Protein AF-A0A8T4ENT7-F1 (afdb_monomer)

Nearest PDB structures (foldseek):
  6snk-assembly2_B  TM=6.836E-01  e=5.708E-06  Homo sapiens
  6k88-assembly1_A  TM=6.655E-01  e=2.086E-05  Arabidopsis thaliana
  2z1s-assembly1_A  TM=6.049E-01  e=1.702E+00  Paenibacillus polymyxa
  7bob-assembly1_C  TM=6.673E-01  e=7.872E+00  Opitutaceae bacterium TAV5
  2jie-assembly1_A  TM=5.538E-01  e=8.350E+00  Paenibacillus polymyxa

Secondary structure (DSSP, 8-state):
-HHHHHHHHHHHHHHHHTTS-HHHHHHHHHHHHHHH-------------------------------------------------------------PPPPTTS--PPS---SHHHHHHHHHHHHHHHHHHHHHHHHH-EEEEEEETTTTEEEEEEEEEEEEPPPS---HHHHHHHHHHHHHHHHHHHHHHHHHS---EEEEEEESSSEE-HHHHHHHHHHHHTTPPPPS--EEEEEEPPP-EEEEEEEE--GGGGSEETTTEEHHHHHHHHHHHHHHHHHHHT-EEEEEEEEE-TTSSEEEEEEEE-TTS---HHHHHHHHT----SB--HHHHHHHHHHHHHT---SEEEEEEEE-S----TTSS--HHHHHHHHHHHHHHHHHTTEEEEEEEES-S-HHHHHHHHHHSSEEEEESSGGGHHHHHHHHHHHHH-

Solvent-accessible surface area (backbone atoms only — not comparable to full-atom values): 25567 Å² total; per-residue (Å²): 108,71,71,60,52,54,54,51,51,52,54,50,51,58,59,49,67,74,75,54,58,78,71,67,55,50,64,53,47,58,54,53,47,73,75,67,64,83,86,86,86,89,88,88,84,88,87,84,88,84,80,87,84,88,84,82,87,84,89,87,89,80,89,83,84,88,90,84,80,89,86,85,90,89,88,88,83,90,82,89,86,83,88,86,90,84,88,86,84,90,79,84,90,78,93,77,86,74,83,77,77,87,80,66,70,79,76,79,90,83,75,91,47,77,65,55,52,53,48,53,50,52,53,50,52,49,52,48,54,54,48,52,54,48,49,63,72,50,50,43,65,40,72,44,54,37,75,91,76,70,43,69,48,67,78,68,32,24,32,31,74,44,69,64,66,92,59,66,19,66,66,46,39,50,50,45,52,74,76,36,43,72,53,40,51,50,39,38,53,58,48,59,74,67,50,75,83,51,59,45,78,42,68,65,25,79,59,70,50,78,30,63,70,51,41,54,53,35,51,57,39,38,76,70,76,40,89,63,74,71,41,34,10,22,41,76,41,78,56,70,64,54,37,37,36,41,38,39,36,59,27,32,52,78,33,74,53,71,33,85,93,88,36,32,41,46,54,38,52,42,52,41,50,50,42,50,47,55,35,36,56,73,65,58,40,41,39,27,36,33,40,37,30,13,44,87,79,59,34,45,31,41,36,36,41,36,36,52,57,89,55,74,94,44,68,68,33,45,14,30,49,42,44,66,62,73,40,56,20,34,52,50,30,55,54,49,45,52,52,40,58,57,52,68,72,48,88,47,83,40,34,36,38,36,41,38,37,47,58,68,44,34,24,74,99,46,86,48,33,63,70,55,26,49,52,19,30,46,46,29,44,40,50,30,41,73,72,62,27,40,33,33,41,40,27,45,62,52,82,38,61,67,57,51,51,56,42,40,74,51,31,75,36,56,50,76,40,75,48,55,87,51,48,62,85,42,45,64,59,52,54,51,51,74,64,111

Sequence (436 aa):
MKTAIVGIINKLKGHLTSKYTRKEAEDVEDVLEGLYGTGGTGVEGLDAPPEGPQGDFPFREGEDGEEGTRGDGPIGGIERVLLPPRGGKSRKGQKGSKPLPEDFGKPPKYIKDGKDLIRAISEAEKRLREKEKREESDFRPVPEWNREKRGYEHNKVGYVVEAYSERKDEGGLKTYKEKFSRLSDLVKEELKKLKPTARRRVTRQTEGSLDMEVVIRELKKGMSGKDISDKLYERTKKERRDYAVGILIDRSGSTSDGVGKGFDRLDVEKYSAMLLADALDELNDNFAVYSFSTDGSGTKTSLEKLKEFDDEWDEPAKQYVASITPGHQNHDGTAIRGMTEMLAKRTEKKKVLVHISDGTPWVDGGYYRREYANEDTLKAIEEAEKAGIRVIYLSIDPSNLEFFRQAAEKCTFAEKFNDVFELPKKITDLYLAMRK

Structure (mmCIF, N/CA/C/O backbone):
data_AF-A0A8T4ENT7-F1
#
_entry.id   AF-A0A8T4ENT7-F1
#
loop_
_atom_site.group_PDB
_atom_site.id
_atom_site.type_symbol
_atom_site.label_atom_id
_atom_site.label_alt_id
_atom_site.label_comp_id
_atom_site.label_asym_id
_atom_site.label_entity_id
_atom_site.label_seq_id
_atom_site.pdbx_PDB_ins_code
_atom_site.Cartn_x
_atom_site.Cartn_y
_atom_site.Cartn_z
_atom_site.occupancy
_atom_site.B_iso_or_equiv
_atom_site.auth_seq_id
_atom_site.auth_comp_id
_atom_site.auth_asym_id
_atom_site.auth_atom_id
_atom_site.pdbx_PDB_model_num
ATOM 1 N N . MET A 1 1 ? -38.977 -6.865 56.226 1.00 34.88 1 MET A N 1
ATOM 2 C CA . MET A 1 1 ? -37.933 -6.257 55.366 1.00 34.88 1 MET A CA 1
ATOM 3 C C . MET A 1 1 ? -36.523 -6.541 55.898 1.00 34.88 1 MET A C 1
ATOM 5 O O . MET A 1 1 ? -35.792 -7.233 55.207 1.00 34.88 1 MET A O 1
ATOM 9 N N . LYS A 1 2 ? -36.173 -6.169 57.145 1.00 30.42 2 LYS A N 1
ATOM 10 C CA . LYS A 1 2 ? -34.879 -6.526 57.784 1.00 30.42 2 LYS A CA 1
ATOM 11 C C . LYS A 1 2 ? -34.553 -8.033 57.774 1.00 30.42 2 LYS A C 1
ATOM 13 O O . LYS A 1 2 ? -33.458 -8.411 57.387 1.00 30.42 2 LYS A O 1
ATOM 18 N N . THR A 1 3 ? -35.509 -8.905 58.097 1.00 34.91 3 THR A N 1
ATOM 19 C CA . THR A 1 3 ? -35.287 -10.367 58.171 1.00 34.91 3 THR A CA 1
ATOM 20 C C . THR A 1 3 ? -34.999 -11.018 56.810 1.00 34.91 3 THR A C 1
ATOM 22 O O . THR A 1 3 ? -34.225 -11.965 56.727 1.00 34.91 3 THR A O 1
ATOM 25 N N . ALA A 1 4 ? -35.577 -10.482 55.728 1.00 37.47 4 ALA A N 1
ATOM 26 C CA . ALA A 1 4 ? -35.332 -10.961 54.366 1.00 37.47 4 ALA A CA 1
ATOM 27 C C . ALA A 1 4 ? -33.952 -10.520 53.849 1.00 37.47 4 ALA A C 1
ATOM 29 O O . ALA A 1 4 ? -33.265 -11.290 53.185 1.00 37.47 4 ALA A O 1
ATOM 30 N N . ILE A 1 5 ? -33.525 -9.309 54.219 1.00 38.75 5 ILE A N 1
ATOM 31 C CA . ILE A 1 5 ? -32.201 -8.764 53.893 1.00 38.75 5 ILE A CA 1
ATOM 32 C C . ILE A 1 5 ? -31.103 -9.564 54.612 1.00 38.75 5 ILE A C 1
ATOM 34 O O . ILE A 1 5 ? -30.148 -9.992 53.971 1.00 38.75 5 ILE A O 1
ATOM 38 N N . VAL A 1 6 ? -31.287 -9.884 55.898 1.00 41.38 6 VAL A N 1
ATOM 39 C CA . VAL A 1 6 ? -30.354 -10.730 56.670 1.00 41.38 6 VAL A CA 1
ATOM 40 C C . VAL A 1 6 ? -30.229 -12.140 56.071 1.00 41.38 6 VAL A C 1
ATOM 42 O O . VAL A 1 6 ? -29.131 -12.687 55.989 1.00 41.38 6 VAL A O 1
ATOM 45 N N . GLY A 1 7 ? -31.330 -12.721 55.580 1.00 38.69 7 GLY A N 1
ATOM 46 C CA . GLY A 1 7 ? -31.309 -14.032 54.918 1.00 38.69 7 GLY A CA 1
ATOM 47 C C . GLY A 1 7 ? -30.540 -14.051 53.590 1.00 38.69 7 GLY A C 1
ATOM 48 O O . GLY A 1 7 ? -29.867 -15.035 53.280 1.00 38.69 7 GLY A O 1
ATOM 49 N N . ILE A 1 8 ? -30.602 -12.962 52.820 1.00 42.12 8 ILE A N 1
ATOM 50 C CA . ILE A 1 8 ? -29.880 -12.813 51.546 1.00 42.12 8 ILE A CA 1
ATOM 51 C C . ILE A 1 8 ? -28.384 -12.576 51.797 1.00 42.12 8 ILE A C 1
ATOM 53 O O . ILE A 1 8 ? -27.555 -13.212 51.146 1.00 42.12 8 ILE A O 1
ATOM 57 N N . ILE A 1 9 ? -28.042 -11.749 52.791 1.00 44.22 9 ILE A N 1
ATOM 58 C CA . ILE A 1 9 ? -26.654 -11.494 53.209 1.00 44.22 9 ILE A CA 1
ATOM 59 C C . ILE A 1 9 ? -25.980 -12.792 53.671 1.00 44.22 9 ILE A C 1
ATOM 61 O O . ILE A 1 9 ? -24.878 -13.099 53.225 1.00 44.22 9 ILE A O 1
ATOM 65 N N . ASN A 1 10 ? -26.659 -13.618 54.473 1.00 44.12 10 ASN A N 1
ATOM 66 C CA . ASN A 1 10 ? -26.094 -14.886 54.947 1.00 44.12 10 ASN A CA 1
ATOM 67 C C . ASN A 1 10 ? -25.893 -15.921 53.824 1.00 44.12 10 ASN A C 1
ATOM 69 O O . ASN A 1 10 ? -24.913 -16.667 53.844 1.00 44.12 10 ASN A O 1
ATOM 73 N N . LYS A 1 11 ? -26.769 -15.944 52.809 1.00 45.59 11 LYS A N 1
ATOM 74 C CA . LYS A 1 11 ? -26.588 -16.792 51.615 1.00 45.59 11 LYS A CA 1
ATOM 75 C C . LYS A 1 11 ? -25.404 -16.344 50.755 1.00 45.59 11 LYS A C 1
ATOM 77 O O . LYS A 1 11 ? -24.660 -17.193 50.272 1.00 45.59 11 LYS A O 1
ATOM 82 N N . LEU A 1 12 ? -25.208 -15.034 50.598 1.00 41.12 12 LEU A N 1
ATOM 83 C CA . LEU A 1 12 ? -24.044 -14.465 49.910 1.00 41.12 12 LEU A CA 1
ATOM 84 C C . LEU A 1 12 ? -22.744 -14.732 50.687 1.00 41.12 12 LEU A C 1
ATOM 86 O O . LEU A 1 12 ? -21.766 -15.177 50.090 1.00 41.12 12 LEU A O 1
ATOM 90 N N . LYS A 1 13 ? -22.763 -14.579 52.020 1.00 42.88 13 LYS A N 1
ATOM 91 C CA . LYS A 1 13 ? -21.631 -14.854 52.925 1.00 42.88 13 LYS A CA 1
ATOM 92 C C . LYS A 1 13 ? -21.155 -16.308 52.837 1.00 42.88 13 LYS A C 1
ATOM 94 O O . LYS A 1 13 ? -19.954 -16.555 52.735 1.00 42.88 13 LYS A O 1
ATOM 99 N N . GLY A 1 14 ? -22.086 -17.264 52.797 1.00 45.44 14 GLY A N 1
ATOM 100 C CA . GLY A 1 14 ? -21.772 -18.687 52.612 1.00 45.44 14 GLY A CA 1
ATOM 101 C C . GLY A 1 14 ? -21.244 -19.032 51.213 1.00 45.44 14 GLY A C 1
ATOM 102 O O . GLY A 1 14 ? -20.402 -19.916 51.073 1.00 45.44 14 GLY A O 1
ATOM 103 N N . HIS A 1 15 ? -21.692 -18.326 50.170 1.00 43.50 15 HIS A N 1
ATOM 104 C CA . HIS A 1 15 ? -21.229 -18.581 48.802 1.00 43.50 15 HIS A CA 1
ATOM 105 C C . HIS A 1 15 ? -19.811 -18.036 48.562 1.00 43.50 15 HIS A C 1
ATOM 107 O O . HIS A 1 15 ? -18.997 -18.706 47.927 1.00 43.50 15 HIS A O 1
ATOM 113 N N . LEU A 1 16 ? -19.498 -16.863 49.122 1.00 39.56 16 LEU A N 1
ATOM 114 C CA . LEU A 1 16 ? -18.198 -16.199 48.984 1.00 39.56 16 LEU A CA 1
ATOM 115 C C . LEU A 1 16 ? -17.099 -16.870 49.831 1.00 39.56 16 LEU A C 1
ATOM 117 O O . LEU A 1 16 ? -16.014 -17.141 49.327 1.00 39.56 16 LEU A O 1
ATOM 121 N N . THR A 1 17 ? -17.384 -17.263 51.075 1.00 45.47 17 THR A N 1
ATOM 122 C CA . THR A 1 17 ? -16.393 -17.955 51.933 1.00 45.47 17 THR A CA 1
ATOM 123 C C . THR A 1 17 ? -15.991 -19.348 51.426 1.00 45.47 17 THR A C 1
ATOM 125 O O . THR A 1 17 ? -14.936 -19.850 51.798 1.00 45.47 17 THR A O 1
ATOM 128 N N . SER A 1 18 ? -16.783 -19.963 50.538 1.00 42.19 18 SER A N 1
ATOM 129 C CA . SER A 1 18 ? -16.465 -21.266 49.931 1.00 42.19 18 SER A CA 1
ATOM 130 C C . SER A 1 18 ? -15.492 -21.203 48.741 1.00 42.19 18 SER A C 1
ATOM 132 O O . SER A 1 18 ? -15.025 -22.251 48.295 1.00 42.19 18 SER A O 1
ATOM 134 N N . LYS A 1 19 ? -15.200 -20.005 48.205 1.00 37.62 19 LYS A N 1
ATOM 135 C CA . LYS A 1 19 ? -14.482 -19.830 46.925 1.00 37.62 19 LYS A CA 1
ATOM 136 C C . LYS A 1 19 ? -13.274 -18.884 46.947 1.00 37.62 19 LYS A C 1
ATOM 138 O O . LYS A 1 19 ? -12.514 -18.917 45.983 1.00 37.62 19 LYS A O 1
ATOM 143 N N . TYR A 1 20 ? -13.078 -18.080 47.992 1.00 42.00 20 TYR A N 1
ATOM 144 C CA . TYR A 1 20 ? -12.060 -17.016 48.017 1.00 42.00 20 TYR A CA 1
ATOM 145 C C . TYR A 1 20 ? -11.145 -17.098 49.243 1.00 42.00 20 TYR A C 1
ATOM 147 O O . TYR A 1 20 ? -11.486 -17.716 50.254 1.00 42.00 20 TYR A O 1
ATOM 155 N N . THR A 1 21 ? -9.956 -16.498 49.149 1.00 50.03 21 THR A N 1
ATOM 156 C CA . THR A 1 21 ? -8.992 -16.489 50.259 1.00 50.03 21 THR A CA 1
ATOM 157 C C . THR A 1 21 ? -9.428 -15.514 51.358 1.00 50.03 21 THR A C 1
ATOM 159 O O . THR A 1 21 ? -10.104 -14.525 51.094 1.00 50.03 21 THR A O 1
ATOM 162 N N . ARG A 1 22 ? -9.038 -15.785 52.615 1.00 41.00 22 ARG A N 1
ATOM 163 C CA . ARG A 1 22 ? -9.493 -15.061 53.825 1.00 41.00 22 ARG A CA 1
ATOM 164 C C . ARG A 1 22 ? -9.374 -13.529 53.726 1.00 41.00 22 ARG A C 1
ATOM 166 O O . ARG A 1 22 ? -10.207 -12.834 54.284 1.00 41.00 22 ARG A O 1
ATOM 173 N N . LYS A 1 23 ? -8.392 -13.035 52.966 1.00 40.62 23 LYS A N 1
ATOM 174 C CA . LYS A 1 23 ? -8.104 -11.608 52.771 1.00 40.62 23 LYS A CA 1
ATOM 175 C C . LYS A 1 23 ? -9.092 -10.902 51.827 1.00 40.62 23 LYS A C 1
ATOM 177 O O . LYS A 1 23 ? -9.426 -9.752 52.046 1.00 40.62 23 LYS A O 1
ATOM 182 N N . GLU A 1 24 ? -9.612 -11.603 50.819 1.00 42.59 24 GLU A N 1
ATOM 183 C CA . GLU A 1 24 ? -10.595 -11.061 49.862 1.00 42.59 24 GLU A CA 1
ATOM 184 C C . GLU A 1 24 ? -12.020 -11.040 50.445 1.00 42.59 24 GLU A C 1
ATOM 186 O O . GLU A 1 24 ? -12.890 -10.321 49.959 1.00 42.59 24 GLU A O 1
ATOM 191 N N . ALA A 1 25 ? -12.272 -11.834 51.491 1.00 41.66 25 ALA A N 1
ATOM 192 C CA . ALA A 1 25 ? -13.534 -11.830 52.227 1.00 41.66 25 ALA A CA 1
ATOM 193 C C . ALA A 1 25 ? -13.638 -10.649 53.212 1.00 41.66 25 ALA A C 1
ATOM 195 O O . ALA A 1 25 ? -14.739 -10.141 53.407 1.00 41.66 25 ALA A O 1
ATOM 196 N N . GLU A 1 26 ? -12.509 -10.208 53.782 1.00 41.44 26 GLU A N 1
ATOM 197 C CA . GLU A 1 26 ? -12.417 -9.056 54.694 1.00 41.44 26 GLU A CA 1
ATOM 198 C C . GLU A 1 26 ? -12.704 -7.731 53.954 1.00 41.44 26 GLU A C 1
ATOM 200 O O . GLU A 1 26 ? -13.516 -6.939 54.426 1.00 41.44 26 GLU A O 1
ATOM 205 N N . ASP A 1 27 ? -12.195 -7.554 52.726 1.00 41.25 27 ASP A N 1
ATOM 206 C CA . ASP A 1 27 ? -12.469 -6.364 51.891 1.00 41.25 27 ASP A CA 1
ATOM 207 C C . ASP A 1 27 ? -13.961 -6.214 51.512 1.00 41.25 27 ASP A C 1
ATOM 209 O O . ASP A 1 27 ? -14.466 -5.112 51.289 1.00 41.25 27 ASP A O 1
ATOM 213 N N . VAL A 1 28 ? -14.700 -7.326 51.435 1.00 39.31 28 VAL A N 1
ATOM 214 C CA . VAL A 1 28 ? -16.154 -7.326 51.190 1.00 39.31 28 VAL A CA 1
ATOM 215 C C . VAL A 1 28 ? -16.933 -7.025 52.476 1.00 39.31 28 VAL A C 1
ATOM 217 O O . VAL A 1 28 ? -18.037 -6.481 52.407 1.00 39.31 28 VAL A O 1
ATOM 220 N N . GLU A 1 29 ? -16.371 -7.354 53.642 1.00 39.28 29 GLU A N 1
ATOM 221 C CA . GLU A 1 29 ? -16.970 -7.096 54.955 1.00 39.28 29 GLU A CA 1
ATOM 222 C C . GLU A 1 29 ? -16.960 -5.587 55.270 1.00 39.28 29 GLU A C 1
ATOM 224 O O . GLU A 1 29 ? -18.018 -5.040 55.594 1.00 39.28 29 GLU A O 1
ATOM 229 N N . ASP A 1 30 ? -15.852 -4.889 54.992 1.00 40.81 30 ASP A N 1
ATOM 230 C CA . ASP A 1 30 ? -15.728 -3.424 55.134 1.00 40.81 30 ASP A CA 1
ATOM 231 C C . ASP A 1 30 ? -16.720 -2.651 54.243 1.00 40.81 30 ASP A C 1
ATOM 233 O O . ASP A 1 30 ? -17.333 -1.658 54.651 1.00 40.81 30 ASP A O 1
ATOM 237 N N . VAL A 1 31 ? -16.946 -3.129 53.015 1.00 35.97 31 VAL A N 1
ATOM 238 C CA . VAL A 1 31 ? -17.893 -2.507 52.073 1.00 35.97 31 VAL A CA 1
ATOM 239 C C . VAL A 1 31 ? -19.350 -2.728 52.504 1.00 35.97 31 VAL A C 1
ATOM 241 O O . VAL A 1 31 ? -20.199 -1.854 52.304 1.00 35.97 31 VAL A O 1
ATOM 244 N N . LEU A 1 32 ? -19.664 -3.876 53.112 1.00 36.47 32 LEU A N 1
ATOM 245 C CA . LEU A 1 32 ? -21.011 -4.183 53.604 1.00 36.47 32 LEU A CA 1
ATOM 246 C C . LEU A 1 32 ? -21.337 -3.453 54.916 1.00 36.47 32 LEU A C 1
ATOM 248 O O . LEU A 1 32 ? -22.485 -3.032 55.087 1.00 36.47 32 LEU A O 1
ATOM 252 N N . GLU A 1 33 ? -20.358 -3.246 55.802 1.00 39.81 33 GLU A N 1
ATOM 253 C CA . GLU A 1 33 ? -20.521 -2.415 57.004 1.00 39.81 33 GLU A CA 1
ATOM 254 C C . GLU A 1 33 ? -20.687 -0.929 56.655 1.00 39.81 33 GLU A C 1
ATOM 256 O O . GLU A 1 33 ? -21.565 -0.262 57.212 1.00 39.81 33 GLU A O 1
ATOM 261 N N . GLY A 1 34 ? -19.962 -0.429 55.646 1.00 37.59 34 GLY A N 1
ATOM 262 C CA . GLY A 1 34 ? -20.107 0.946 55.151 1.00 37.59 34 GLY A CA 1
ATOM 263 C C . GLY A 1 34 ? -21.469 1.255 54.510 1.00 37.59 34 GLY A C 1
ATOM 264 O O . GLY A 1 34 ? -21.927 2.397 54.544 1.00 37.59 34 GLY A O 1
ATOM 265 N N . LEU A 1 35 ? -22.154 0.249 53.957 1.00 33.03 35 LEU A N 1
ATOM 266 C CA . LEU A 1 35 ? -23.458 0.422 53.301 1.00 33.03 35 LEU A CA 1
ATOM 267 C C . LEU A 1 35 ? -24.659 0.335 54.260 1.00 33.03 35 LEU A C 1
ATOM 269 O O . LEU A 1 35 ? -25.750 0.777 53.891 1.00 33.03 35 LEU A O 1
ATOM 273 N N . TYR A 1 36 ? -24.488 -0.216 55.471 1.00 38.28 36 TYR A N 1
ATOM 274 C CA . TYR A 1 36 ? -25.603 -0.473 56.399 1.00 38.28 36 TYR A CA 1
ATOM 275 C C . TYR A 1 36 ? -25.347 -0.102 57.874 1.00 38.28 36 TYR A C 1
ATOM 277 O O . TYR A 1 36 ? -26.217 -0.350 58.715 1.00 38.28 36 TYR A O 1
ATOM 285 N N . GLY A 1 37 ? -24.215 0.529 58.200 1.00 35.94 37 GLY A N 1
ATOM 286 C CA . GLY A 1 37 ? -23.928 1.061 59.533 1.00 35.94 37 GLY A CA 1
ATOM 287 C C . GLY A 1 37 ? -24.890 2.181 59.954 1.00 35.94 37 GLY A C 1
ATOM 288 O O . GLY A 1 37 ? -24.978 3.236 59.327 1.00 35.94 37 GLY A O 1
ATOM 289 N N . THR A 1 38 ? -25.625 1.961 61.044 1.00 33.91 38 THR A N 1
ATOM 290 C CA . THR A 1 38 ? -26.398 2.992 61.754 1.00 33.91 38 THR A CA 1
ATOM 291 C C . THR A 1 38 ? -25.439 3.909 62.519 1.00 33.91 38 THR A C 1
ATOM 293 O O . THR A 1 38 ? -24.689 3.419 63.357 1.00 33.91 38 THR A O 1
ATOM 296 N N . GLY A 1 39 ? -25.441 5.212 62.219 1.00 31.36 39 GLY A N 1
ATOM 297 C CA . GLY A 1 39 ? -24.408 6.158 62.663 1.00 31.36 39 GLY A CA 1
ATOM 298 C C . GLY A 1 39 ? -24.431 6.651 64.122 1.00 31.36 39 GLY A C 1
ATOM 299 O O . GLY A 1 39 ? -25.345 6.361 64.894 1.00 31.36 39 GLY A O 1
ATOM 300 N N . GLY A 1 40 ? -23.414 7.481 64.413 1.00 28.09 40 GLY A N 1
ATOM 301 C CA . GLY A 1 40 ? -23.153 8.281 65.628 1.00 28.09 40 GLY A CA 1
ATOM 302 C C . GLY A 1 40 ? -21.774 7.931 66.215 1.00 28.09 40 GLY A C 1
ATOM 303 O O . GLY A 1 40 ? -21.520 6.757 66.428 1.00 28.09 40 GLY A O 1
ATOM 304 N N . THR A 1 41 ? -20.802 8.811 66.488 1.00 29.09 41 THR A N 1
ATOM 305 C CA . THR A 1 41 ? -20.729 10.262 66.760 1.00 29.09 41 THR A CA 1
ATOM 306 C C . THR A 1 41 ? -19.252 10.707 66.686 1.00 29.09 41 THR A C 1
ATOM 308 O O . THR A 1 41 ? -18.392 9.908 67.045 1.00 29.09 41 THR A O 1
ATOM 311 N N . GLY A 1 42 ? -18.948 11.970 66.358 1.00 27.64 42 GLY A N 1
ATOM 312 C CA . GLY A 1 42 ? -17.633 12.573 66.654 1.00 27.64 42 GLY A CA 1
ATOM 313 C C . GLY A 1 42 ? -17.235 13.712 65.714 1.00 27.64 42 GLY A C 1
ATOM 314 O O . GLY A 1 42 ? -17.113 13.504 64.516 1.00 27.64 42 GLY A O 1
ATOM 315 N N . VAL A 1 43 ? -17.079 14.909 66.275 1.00 30.23 43 VAL A N 1
ATOM 316 C CA . VAL A 1 43 ? -16.786 16.201 65.629 1.00 30.23 43 VAL A CA 1
ATOM 317 C C . VAL A 1 43 ? -15.293 16.534 65.804 1.00 30.23 43 VAL A C 1
ATOM 319 O O . VAL A 1 43 ? -14.695 15.998 66.729 1.00 30.23 43 VAL A O 1
ATOM 322 N N . GLU A 1 44 ? -14.783 17.457 64.971 1.00 29.70 44 GLU A N 1
ATOM 323 C CA . GLU A 1 44 ? -13.498 18.214 64.973 1.00 29.70 44 GLU A CA 1
ATOM 324 C C . GLU A 1 44 ? -12.695 17.912 63.693 1.00 29.70 44 GLU A C 1
ATOM 326 O O . GLU A 1 44 ? -12.489 16.756 63.357 1.00 29.70 44 GLU A O 1
ATOM 331 N N . GLY A 1 45 ? -12.227 18.845 62.863 1.00 27.39 45 GLY A N 1
ATOM 332 C CA . GLY A 1 45 ? -12.064 20.297 62.923 1.00 27.39 45 GLY A CA 1
ATOM 333 C C . GLY A 1 45 ? -10.812 20.659 62.094 1.00 27.39 45 GLY A C 1
ATOM 334 O O . GLY A 1 45 ? -9.903 19.841 62.005 1.00 27.39 45 GLY A O 1
ATOM 335 N N . LEU A 1 46 ? -10.766 21.891 61.568 1.00 27.95 46 LEU A N 1
ATOM 336 C CA . LEU A 1 46 ? -9.594 22.642 61.061 1.00 27.95 46 LEU A CA 1
ATOM 337 C C . LEU A 1 46 ? -9.283 22.644 59.542 1.00 27.95 46 LEU A C 1
ATOM 339 O O . LEU A 1 46 ? -8.674 21.742 58.979 1.00 27.95 46 LEU A O 1
ATOM 343 N N . ASP A 1 47 ? -9.683 23.782 58.963 1.00 29.11 47 ASP A N 1
ATOM 344 C CA . ASP A 1 47 ? -8.873 24.785 58.254 1.00 29.11 47 ASP A CA 1
ATOM 345 C C . ASP A 1 47 ? -8.416 24.646 56.791 1.00 29.11 47 ASP A C 1
ATOM 347 O O . ASP A 1 47 ? -7.936 23.635 56.286 1.00 29.11 47 ASP A O 1
ATOM 351 N N . ALA A 1 48 ? -8.599 25.795 56.133 1.00 30.97 48 ALA A N 1
ATOM 352 C CA . ALA A 1 48 ? -8.296 26.164 54.761 1.00 30.97 48 ALA A CA 1
ATOM 353 C C . ALA A 1 48 ? -6.832 26.690 54.631 1.00 30.97 48 ALA A C 1
ATOM 355 O O . ALA A 1 48 ? -6.104 26.731 55.621 1.00 30.97 48 ALA A O 1
ATOM 356 N N . PRO A 1 49 ? -6.367 27.049 53.417 1.00 41.59 49 PRO A N 1
ATOM 357 C CA . PRO A 1 49 ? -5.010 26.790 52.922 1.00 41.59 49 PRO A CA 1
ATOM 358 C C . PRO A 1 49 ? -4.020 27.943 53.163 1.00 41.59 49 PRO A C 1
ATOM 360 O O . PRO A 1 49 ? -4.447 29.043 53.510 1.00 41.59 49 PRO A O 1
ATOM 363 N N . PRO A 1 50 ? -2.723 27.762 52.839 1.00 34.72 50 PRO A N 1
ATOM 364 C CA . PRO A 1 50 ? -1.827 28.885 52.622 1.00 34.72 50 PRO A CA 1
ATOM 365 C C . PRO A 1 50 ? -1.417 29.077 51.152 1.00 34.72 50 PRO A C 1
ATOM 367 O O . PRO A 1 50 ? -1.238 28.140 50.370 1.00 34.72 50 PRO A O 1
ATOM 370 N N . GLU A 1 51 ? -1.267 30.358 50.837 1.00 30.53 51 GLU A N 1
ATOM 371 C CA . GLU A 1 51 ? -0.689 30.980 49.652 1.00 30.53 51 GLU A CA 1
ATOM 372 C C . GLU A 1 51 ? 0.843 30.800 49.570 1.00 30.53 51 GLU A C 1
ATOM 374 O O . GLU A 1 51 ? 1.484 30.564 50.586 1.00 30.53 51 GLU A O 1
ATOM 379 N N . GLY A 1 52 ? 1.380 30.979 48.349 1.00 30.33 52 GLY A N 1
ATOM 380 C CA . GLY A 1 52 ? 2.659 31.615 47.955 1.00 30.33 52 GLY A CA 1
ATOM 381 C C . GLY A 1 52 ? 3.966 31.383 48.739 1.00 30.33 52 GLY A C 1
ATOM 382 O O . GLY A 1 52 ? 4.007 31.373 49.963 1.00 30.33 52 GLY A O 1
ATOM 383 N N . PRO A 1 53 ? 5.110 31.395 48.028 1.00 35.88 53 PRO A N 1
ATOM 384 C CA . PRO A 1 53 ? 5.800 32.688 47.971 1.00 35.88 53 PRO A CA 1
ATOM 385 C C . PRO A 1 53 ? 6.445 33.050 46.621 1.00 35.88 53 PRO A C 1
ATOM 387 O O . PRO A 1 53 ? 6.774 32.206 45.789 1.00 35.88 53 PRO A O 1
ATOM 390 N N . GLN A 1 54 ? 6.629 34.364 46.469 1.00 31.28 54 GLN A N 1
ATOM 391 C CA . GLN A 1 54 ? 7.482 35.069 45.510 1.00 31.28 54 GLN A CA 1
ATOM 392 C C . GLN A 1 54 ? 8.977 34.874 45.824 1.00 31.28 54 GLN A C 1
ATOM 394 O O . GLN A 1 54 ? 9.352 34.668 46.978 1.00 31.28 54 GLN A O 1
ATOM 399 N N . GLY A 1 55 ? 9.829 35.043 44.808 1.00 28.56 55 GLY A N 1
ATOM 400 C CA . GLY A 1 55 ? 11.277 35.205 44.953 1.00 28.56 55 GLY A CA 1
ATOM 401 C C . GLY A 1 55 ? 11.924 35.704 43.656 1.00 28.56 55 GLY A C 1
ATOM 402 O O . GLY A 1 55 ? 11.853 35.028 42.634 1.00 28.56 55 GLY A O 1
ATOM 403 N N . ASP A 1 56 ? 12.510 36.899 43.730 1.00 28.16 56 ASP A N 1
ATOM 404 C CA . ASP A 1 56 ? 13.146 37.700 42.676 1.00 28.16 56 ASP A CA 1
ATOM 405 C C . ASP A 1 56 ? 14.532 37.198 42.187 1.00 28.16 56 ASP A C 1
ATOM 407 O O . ASP A 1 56 ? 15.282 36.596 42.951 1.00 28.16 56 ASP A O 1
ATOM 411 N N . PHE A 1 57 ? 14.823 37.505 40.905 1.00 28.72 57 PHE A N 1
ATOM 412 C CA . PHE A 1 57 ? 16.060 37.945 40.187 1.00 28.72 57 PHE A CA 1
ATOM 413 C C . PHE A 1 57 ? 17.478 37.784 40.819 1.00 28.72 57 PHE A C 1
ATOM 415 O O . PHE A 1 57 ? 17.597 37.911 42.033 1.00 28.72 57 PHE A O 1
ATOM 422 N N . PRO A 1 58 ? 18.601 37.656 40.037 1.00 38.62 58 PRO A N 1
ATOM 423 C CA . PRO A 1 58 ? 18.909 38.507 38.863 1.00 38.62 58 PRO A CA 1
ATOM 424 C C . PRO A 1 58 ? 19.766 37.948 37.685 1.00 38.62 58 PRO A C 1
ATOM 426 O O . PRO A 1 58 ? 20.389 36.895 37.744 1.00 38.62 58 PRO A O 1
ATOM 429 N N . PHE A 1 59 ? 19.767 38.758 36.613 1.00 26.81 59 PHE A N 1
ATOM 430 C CA . PHE A 1 59 ? 20.756 39.008 35.539 1.00 26.81 59 PHE A CA 1
ATOM 431 C C . PHE A 1 59 ? 22.113 38.266 35.519 1.00 26.81 59 PHE A C 1
ATOM 433 O O . PHE A 1 59 ? 22.862 38.332 36.494 1.00 26.81 59 PHE A O 1
ATOM 440 N N . ARG A 1 60 ? 22.535 37.831 34.311 1.00 28.22 60 ARG A N 1
ATOM 441 C CA . ARG A 1 60 ? 23.818 38.250 33.693 1.00 28.22 60 ARG A CA 1
ATOM 442 C C . ARG A 1 60 ? 23.853 38.046 32.163 1.00 28.22 60 ARG A C 1
ATOM 444 O O . ARG A 1 60 ? 23.356 37.051 31.651 1.00 28.22 60 ARG A O 1
ATOM 451 N N . GLU A 1 61 ? 24.444 39.041 31.505 1.00 28.73 61 GLU A N 1
ATOM 452 C CA . GLU A 1 61 ? 24.664 39.289 30.072 1.00 28.73 61 GLU A CA 1
ATOM 453 C C . GLU A 1 61 ? 25.787 38.453 29.418 1.00 28.73 61 GLU A C 1
ATOM 455 O O . GLU A 1 61 ? 26.621 37.868 30.114 1.00 28.73 61 GLU A O 1
ATOM 460 N N . GLY A 1 62 ? 25.831 38.515 28.078 1.00 28.67 62 GLY A N 1
ATOM 461 C CA . GLY A 1 62 ? 26.962 38.202 27.185 1.00 28.67 62 GLY A CA 1
ATOM 462 C C . GLY A 1 62 ? 26.439 37.774 25.803 1.00 28.67 62 GLY A C 1
ATOM 463 O O . GLY A 1 62 ? 25.887 36.682 25.710 1.00 28.67 62 GLY A O 1
ATOM 464 N N . GLU A 1 63 ? 26.307 38.681 24.819 1.00 30.50 63 GLU A N 1
ATOM 465 C CA . GLU A 1 63 ? 27.326 39.014 23.779 1.00 30.50 63 GLU A CA 1
ATOM 466 C C . GLU A 1 63 ? 27.588 37.813 22.840 1.00 30.50 63 GLU A C 1
ATOM 468 O O . GLU A 1 63 ? 27.809 36.710 23.323 1.00 30.50 63 GLU A O 1
ATOM 473 N N . ASP A 1 64 ? 27.593 37.830 21.505 1.00 29.23 64 ASP A N 1
ATOM 474 C CA . ASP A 1 64 ? 27.443 38.768 20.379 1.00 29.23 64 ASP A CA 1
ATOM 475 C C . ASP A 1 64 ? 27.079 37.854 19.169 1.00 29.23 64 ASP A C 1
ATOM 477 O O . ASP A 1 64 ? 27.334 36.652 19.208 1.00 29.23 64 ASP A O 1
ATOM 481 N N . GLY A 1 65 ? 26.377 38.251 18.107 1.00 26.55 65 GLY A N 1
ATOM 482 C CA . GLY A 1 65 ? 26.887 39.110 17.041 1.00 26.55 65 GLY A CA 1
ATOM 483 C C . GLY A 1 65 ? 26.660 38.447 15.664 1.00 26.55 65 GLY A C 1
ATOM 484 O O . GLY A 1 65 ? 27.165 37.365 15.402 1.00 26.55 65 GLY A O 1
ATOM 485 N N . GLU A 1 66 ? 25.876 39.134 14.827 1.00 29.81 66 GLU A N 1
ATOM 486 C CA . GLU A 1 66 ? 25.940 39.218 13.353 1.00 29.81 66 GLU A CA 1
ATOM 487 C C . GLU A 1 66 ? 25.800 37.965 12.452 1.00 29.81 66 GLU A C 1
ATOM 489 O O . GLU A 1 66 ? 26.730 37.192 12.257 1.00 29.81 66 GLU A O 1
ATOM 494 N N . GLU A 1 67 ? 24.696 37.909 11.690 1.00 28.58 67 GLU A N 1
ATOM 495 C CA . GLU A 1 67 ? 24.720 37.406 10.306 1.00 28.58 67 GLU A CA 1
ATOM 496 C C . GLU A 1 67 ? 24.151 38.476 9.363 1.00 28.58 67 GLU A C 1
ATOM 498 O O . GLU A 1 67 ? 22.952 38.769 9.334 1.00 28.58 67 GLU A O 1
ATOM 503 N N . GLY A 1 68 ? 25.069 39.093 8.618 1.00 29.17 68 GLY A N 1
ATOM 504 C CA . GLY A 1 68 ? 24.818 40.013 7.521 1.00 29.17 68 GLY A CA 1
ATOM 505 C C . GLY A 1 68 ? 24.758 39.291 6.173 1.00 29.17 68 GLY A C 1
ATOM 506 O O . GLY A 1 68 ? 25.426 38.299 5.910 1.00 29.17 68 GLY A O 1
ATOM 507 N N . THR A 1 69 ? 23.914 39.845 5.320 1.00 28.52 69 THR A N 1
ATOM 508 C CA . THR A 1 69 ? 23.458 39.418 3.996 1.00 28.52 69 THR A CA 1
ATOM 509 C C . THR A 1 69 ? 24.495 39.386 2.860 1.00 28.52 69 THR A C 1
ATOM 511 O O . THR A 1 69 ? 25.349 40.258 2.790 1.00 28.52 69 THR A O 1
ATOM 514 N N . ARG A 1 70 ? 24.234 38.486 1.888 1.00 28.75 70 ARG A N 1
ATOM 515 C CA . ARG A 1 70 ? 24.308 38.596 0.399 1.00 28.75 70 ARG A CA 1
ATOM 516 C C . ARG A 1 70 ? 25.510 39.282 -0.287 1.00 28.75 70 ARG A C 1
ATOM 518 O O . ARG A 1 70 ? 25.787 40.452 -0.062 1.00 28.75 70 ARG A O 1
ATOM 525 N N . GLY A 1 71 ? 26.020 38.624 -1.338 1.00 26.02 71 GLY A N 1
ATOM 526 C CA . GLY A 1 71 ? 26.781 39.254 -2.429 1.00 26.02 71 GLY A CA 1
ATOM 527 C C . GLY A 1 71 ? 26.975 38.337 -3.650 1.00 26.02 71 GLY A C 1
ATOM 528 O O . GLY A 1 71 ? 27.351 37.180 -3.494 1.00 26.02 71 GLY A O 1
ATOM 529 N N . ASP A 1 72 ? 26.687 38.871 -4.840 1.00 26.30 72 ASP A N 1
ATOM 530 C CA . ASP A 1 72 ? 26.702 38.254 -6.179 1.00 26.30 72 ASP A CA 1
ATOM 531 C C . ASP A 1 72 ? 28.096 38.165 -6.861 1.00 26.30 72 ASP A C 1
ATOM 533 O O . ASP A 1 72 ? 28.876 39.110 -6.783 1.00 26.30 72 ASP A O 1
ATOM 537 N N . GLY A 1 73 ? 28.298 37.100 -7.668 1.00 23.75 73 GLY A N 1
ATOM 538 C CA . GLY A 1 73 ? 29.022 37.041 -8.973 1.00 23.75 73 GLY A CA 1
ATOM 539 C C . GLY A 1 73 ? 30.574 37.077 -9.036 1.00 23.75 73 GLY A C 1
ATOM 540 O O . GLY A 1 73 ? 31.222 37.405 -8.052 1.00 23.75 73 GLY A O 1
ATOM 541 N N . PRO A 1 74 ? 31.207 36.917 -10.234 1.00 40.41 74 PRO A N 1
ATOM 542 C CA . PRO A 1 74 ? 31.139 35.801 -11.212 1.00 40.41 74 PRO A CA 1
ATOM 543 C C . PRO A 1 74 ? 32.535 35.361 -11.799 1.00 40.41 74 PRO A C 1
ATOM 545 O O . PRO A 1 74 ? 33.560 35.940 -11.459 1.00 40.41 74 PRO A O 1
ATOM 548 N N . ILE A 1 75 ? 32.531 34.431 -12.790 1.00 25.75 75 ILE A N 1
ATOM 549 C CA . ILE A 1 75 ? 33.483 34.219 -13.939 1.00 25.75 75 ILE A CA 1
ATOM 550 C C . ILE A 1 75 ? 34.387 32.949 -13.966 1.00 25.75 75 ILE A C 1
ATOM 552 O O . ILE A 1 75 ? 35.216 32.733 -13.092 1.00 25.75 75 ILE A O 1
ATOM 556 N N . GLY A 1 76 ? 34.323 32.243 -15.121 1.00 24.34 76 GLY A N 1
ATOM 557 C CA . GLY A 1 76 ? 35.391 31.449 -15.783 1.00 24.34 76 GLY A CA 1
ATOM 558 C C . GLY A 1 76 ? 35.274 29.930 -15.584 1.00 24.34 76 GLY A C 1
ATOM 559 O O . GLY A 1 76 ? 35.202 29.489 -14.453 1.00 24.34 76 GLY A O 1
ATOM 560 N N . GLY A 1 77 ? 35.226 29.025 -16.569 1.00 21.95 77 GLY A N 1
ATOM 561 C CA . GLY A 1 77 ? 35.743 28.949 -17.942 1.00 21.95 77 GLY A CA 1
ATOM 562 C C . GLY A 1 77 ? 36.325 27.526 -18.133 1.00 21.95 77 GLY A C 1
ATOM 563 O O . GLY A 1 77 ? 36.675 26.907 -17.135 1.00 21.95 77 GLY A O 1
ATOM 564 N N . ILE A 1 78 ? 36.486 27.057 -19.385 1.00 25.62 78 ILE A N 1
ATOM 565 C CA . ILE A 1 78 ? 37.107 25.774 -19.835 1.00 25.62 78 ILE A CA 1
ATOM 566 C C . ILE A 1 78 ? 36.109 24.591 -19.928 1.00 25.62 78 ILE A C 1
ATOM 568 O O . ILE A 1 78 ? 35.389 24.317 -18.982 1.00 25.62 78 ILE A O 1
ATOM 572 N N . GLU A 1 79 ? 36.003 23.769 -20.978 1.00 26.09 79 GLU A N 1
ATOM 573 C CA . GLU A 1 79 ? 36.371 23.791 -22.403 1.00 26.09 79 GLU A CA 1
ATOM 574 C C . GLU A 1 79 ? 35.692 22.550 -23.035 1.00 26.09 79 GLU A C 1
ATOM 576 O O . GLU A 1 79 ? 35.539 21.512 -22.390 1.00 26.09 79 GLU A O 1
ATOM 581 N N . ARG A 1 80 ? 35.233 22.658 -24.287 1.00 23.48 80 ARG A N 1
ATOM 582 C CA . ARG A 1 80 ? 34.659 21.548 -25.069 1.00 23.48 80 ARG A CA 1
ATOM 583 C C . ARG A 1 80 ? 35.778 20.687 -25.650 1.00 23.48 80 ARG A C 1
ATOM 585 O O . ARG A 1 80 ? 36.700 21.249 -26.228 1.00 23.48 80 ARG A O 1
ATOM 592 N N . VAL A 1 81 ? 35.578 19.369 -25.737 1.00 25.42 81 VAL A N 1
ATOM 593 C CA . VAL A 1 81 ? 36.138 18.571 -26.844 1.00 25.42 81 VAL A CA 1
ATOM 594 C C . VAL A 1 81 ? 35.078 17.604 -27.379 1.00 25.42 81 VAL A C 1
ATOM 596 O O . VAL A 1 81 ? 34.610 16.714 -26.676 1.00 25.42 81 VAL A O 1
ATOM 599 N N . LEU A 1 82 ? 34.701 17.807 -28.646 1.00 22.36 82 LEU A N 1
ATOM 600 C CA . LEU A 1 82 ? 33.887 16.917 -29.477 1.00 22.36 82 LEU A CA 1
ATOM 601 C C . LEU A 1 82 ? 34.788 16.205 -30.511 1.00 22.36 82 LEU A C 1
ATOM 603 O O . LEU A 1 82 ? 35.528 16.885 -31.217 1.00 22.36 82 LEU A O 1
ATOM 607 N N . LEU A 1 83 ? 34.536 14.894 -30.687 1.00 24.52 83 LEU A N 1
ATOM 608 C CA . LEU A 1 83 ? 34.601 14.077 -31.931 1.00 24.52 83 LEU A CA 1
ATOM 609 C C . LEU A 1 83 ? 35.989 13.694 -32.513 1.00 24.52 83 LEU A C 1
ATOM 611 O O . LEU A 1 83 ? 36.956 14.392 -32.231 1.00 24.52 83 LEU A O 1
ATOM 615 N N . PRO A 1 84 ? 36.130 12.626 -33.358 1.00 29.44 84 PRO A N 1
ATOM 616 C CA . PRO A 1 84 ? 35.107 11.942 -34.185 1.00 29.44 84 PRO A CA 1
ATOM 617 C C . PRO A 1 84 ? 35.148 10.382 -34.241 1.00 29.44 84 PRO A C 1
ATOM 619 O O . PRO A 1 84 ? 36.047 9.746 -33.691 1.00 29.44 84 PRO A O 1
ATOM 622 N N . PRO A 1 85 ? 34.186 9.744 -34.955 1.00 30.98 85 PRO A N 1
ATOM 623 C CA . PRO A 1 85 ? 34.110 8.293 -35.153 1.00 30.98 85 PRO A CA 1
ATOM 624 C C . PRO A 1 85 ? 34.986 7.812 -36.325 1.00 30.98 85 PRO A C 1
ATOM 626 O O . PRO A 1 85 ? 35.183 8.526 -37.309 1.00 30.98 85 PRO A O 1
ATOM 629 N N . ARG A 1 86 ? 35.459 6.560 -36.277 1.00 28.94 86 ARG A N 1
ATOM 630 C CA . ARG A 1 86 ? 36.044 5.865 -37.438 1.00 28.94 86 ARG A CA 1
ATOM 631 C C . ARG A 1 86 ? 35.502 4.444 -37.542 1.00 28.94 86 ARG A C 1
ATOM 633 O O . ARG A 1 86 ? 35.685 3.632 -36.642 1.00 28.94 86 ARG A O 1
ATOM 640 N N . GLY A 1 87 ? 34.835 4.165 -38.659 1.00 24.41 87 GLY A N 1
ATOM 641 C CA . GLY A 1 87 ? 34.406 2.826 -39.043 1.00 24.41 87 GLY A CA 1
ATOM 642 C C . GLY A 1 87 ? 35.519 1.997 -39.691 1.00 24.41 87 GLY A C 1
ATOM 643 O O . GLY A 1 87 ? 36.560 2.523 -40.079 1.00 24.41 87 GLY A O 1
ATOM 644 N N . GLY A 1 88 ? 35.235 0.705 -39.886 1.00 24.53 88 GLY A N 1
ATOM 645 C CA . GLY A 1 88 ? 35.846 -0.080 -40.961 1.00 24.53 88 GLY A CA 1
ATOM 646 C C . GLY A 1 88 ? 36.389 -1.469 -40.609 1.00 24.53 88 GLY A C 1
ATOM 647 O O . GLY A 1 88 ? 37.561 -1.609 -40.295 1.00 24.53 88 GLY A O 1
ATOM 648 N N . LYS A 1 89 ? 35.560 -2.477 -40.920 1.00 26.38 89 LYS A N 1
ATOM 649 C CA . LYS A 1 89 ? 35.890 -3.786 -41.531 1.00 26.38 89 LYS A CA 1
ATOM 650 C C . LYS A 1 89 ? 36.435 -4.939 -40.667 1.00 26.38 89 LYS A C 1
ATOM 652 O O . LYS A 1 89 ? 37.438 -4.862 -39.972 1.00 26.38 89 LYS A O 1
ATOM 657 N N . SER A 1 90 ? 35.756 -6.071 -40.868 1.00 30.02 90 SER A N 1
ATOM 658 C CA . SER A 1 90 ? 36.030 -7.438 -40.428 1.00 30.02 90 SER A CA 1
ATOM 659 C C . SER A 1 90 ? 37.463 -7.922 -40.657 1.00 30.02 90 SER A C 1
ATOM 661 O O . SER A 1 90 ? 38.009 -7.740 -41.745 1.00 30.02 90 SER A O 1
ATOM 663 N N . ARG A 1 91 ? 37.984 -8.717 -39.712 1.00 28.39 91 ARG A N 1
ATOM 664 C CA . ARG A 1 91 ? 38.927 -9.815 -39.982 1.00 28.39 91 ARG A CA 1
ATOM 665 C C . ARG A 1 91 ? 38.761 -10.942 -38.955 1.00 28.39 91 ARG A C 1
ATOM 667 O O . ARG A 1 91 ? 38.456 -10.707 -37.793 1.00 28.39 91 ARG A O 1
ATOM 674 N N . LYS A 1 92 ? 38.894 -12.166 -39.473 1.00 27.84 92 LYS A N 1
ATOM 675 C CA . LYS A 1 92 ? 38.708 -13.473 -38.829 1.00 27.84 92 LYS A CA 1
ATOM 676 C C . LYS A 1 92 ? 39.649 -13.700 -37.638 1.00 27.84 92 LYS A C 1
ATOM 678 O O . LYS A 1 92 ? 40.712 -13.098 -37.550 1.00 27.84 92 LYS A O 1
ATOM 683 N N . GLY A 1 93 ? 39.210 -14.622 -36.782 1.00 29.28 93 GLY A N 1
ATOM 684 C CA . GLY A 1 93 ? 39.738 -14.971 -35.467 1.00 29.28 93 GLY A CA 1
ATOM 685 C C . GLY A 1 93 ? 41.235 -15.241 -35.323 1.00 29.28 93 GLY A C 1
ATOM 686 O O . GLY A 1 93 ? 41.877 -15.826 -36.188 1.00 29.28 93 GLY A O 1
ATOM 687 N N . GLN A 1 94 ? 41.717 -14.949 -34.117 1.00 28.48 94 GLN A N 1
ATOM 688 C CA . GLN A 1 94 ? 42.691 -15.771 -33.410 1.00 28.48 94 GLN A CA 1
ATOM 689 C C . GLN A 1 94 ? 42.511 -15.590 -31.898 1.00 28.48 94 GLN A C 1
ATOM 691 O O . GLN A 1 94 ? 42.224 -14.499 -31.411 1.00 28.48 94 GLN A O 1
ATOM 696 N N . LYS A 1 95 ? 42.601 -16.717 -31.189 1.00 36.84 95 LYS A N 1
ATOM 697 C CA . LYS A 1 95 ? 42.424 -16.880 -29.746 1.00 36.84 95 LYS A CA 1
ATOM 698 C C . LYS A 1 95 ? 43.402 -15.998 -28.963 1.00 36.84 95 LYS A C 1
ATOM 700 O O . LYS A 1 95 ? 44.605 -16.080 -29.176 1.00 36.84 95 LYS A O 1
ATOM 705 N N . GLY A 1 96 ? 42.868 -15.246 -28.008 1.00 27.84 96 GLY A N 1
ATOM 706 C CA . GLY A 1 96 ? 43.618 -14.513 -26.993 1.00 27.84 96 GLY A CA 1
ATOM 707 C C . GLY A 1 96 ? 42.654 -14.100 -25.889 1.00 27.84 96 GLY A C 1
ATOM 708 O O . GLY A 1 96 ? 42.060 -13.028 -25.944 1.00 27.84 96 GLY A O 1
ATOM 709 N N . SER A 1 97 ? 42.416 -14.998 -24.937 1.00 30.30 97 SER A N 1
ATOM 710 C CA . SER A 1 97 ? 41.599 -14.743 -23.751 1.00 30.30 97 SER A CA 1
ATOM 711 C C . SER A 1 97 ? 42.248 -13.646 -22.905 1.00 30.30 97 SER A C 1
ATOM 713 O O . SER A 1 97 ? 43.323 -13.856 -22.346 1.00 30.30 97 SER A O 1
ATOM 715 N N . LYS A 1 98 ? 41.598 -12.480 -22.813 1.00 32.69 98 LYS A N 1
ATOM 716 C CA . LYS A 1 98 ? 41.869 -11.507 -21.747 1.00 32.69 98 LYS A CA 1
ATOM 717 C C . LYS A 1 98 ? 41.417 -12.111 -20.406 1.00 32.69 98 LYS A C 1
ATOM 719 O O . LYS A 1 98 ? 40.373 -12.767 -20.392 1.00 32.69 98 LYS A O 1
ATOM 724 N N . PRO A 1 99 ? 42.161 -11.913 -19.307 1.00 31.64 99 PRO A N 1
ATOM 725 C CA . PRO A 1 99 ? 41.711 -12.344 -17.990 1.00 31.64 99 PRO A CA 1
ATOM 726 C C . PRO A 1 99 ? 40.465 -11.546 -17.579 1.00 31.64 99 PRO A C 1
ATOM 728 O O . PRO A 1 99 ? 40.351 -10.355 -17.876 1.00 31.64 99 PRO A O 1
ATOM 731 N N . LEU A 1 100 ? 39.516 -12.236 -16.946 1.00 33.28 100 LEU A N 1
ATOM 732 C CA . LEU A 1 100 ? 38.331 -11.638 -16.331 1.00 33.28 100 LEU A CA 1
ATOM 733 C C . LEU A 1 100 ? 38.746 -10.718 -15.160 1.00 33.28 100 LEU A C 1
ATOM 735 O O . LEU A 1 100 ? 39.767 -10.993 -14.530 1.00 33.28 100 LEU A O 1
ATOM 739 N N . PRO A 1 101 ? 37.974 -9.657 -14.852 1.00 36.31 101 PRO A N 1
ATOM 740 C CA . PRO A 1 101 ? 38.195 -8.816 -13.671 1.00 36.31 101 PRO A CA 1
ATOM 741 C C . PRO A 1 101 ? 38.149 -9.642 -12.373 1.00 36.31 101 PRO A C 1
ATOM 743 O O . PRO A 1 101 ? 37.299 -10.520 -12.234 1.00 36.31 101 PRO A O 1
ATOM 746 N N . GLU A 1 102 ? 39.050 -9.355 -11.428 1.00 39.84 102 GLU A N 1
ATOM 747 C CA . GLU A 1 102 ? 39.327 -10.171 -10.228 1.00 39.84 102 GLU A CA 1
ATOM 748 C C . GLU A 1 102 ? 38.239 -10.168 -9.129 1.00 39.84 102 GLU A C 1
ATOM 750 O O . GLU A 1 102 ? 38.433 -10.807 -8.100 1.00 39.84 102 GLU A O 1
ATOM 755 N N . ASP A 1 103 ? 37.072 -9.551 -9.339 1.00 39.66 103 ASP A N 1
ATOM 756 C CA . ASP A 1 103 ? 36.033 -9.414 -8.297 1.00 39.66 103 ASP A CA 1
ATOM 757 C C . ASP A 1 103 ? 34.873 -10.422 -8.373 1.00 39.66 103 ASP A C 1
ATOM 759 O O . ASP A 1 103 ? 33.867 -10.301 -7.672 1.00 39.66 103 ASP A O 1
ATOM 763 N N . PHE A 1 104 ? 35.022 -11.501 -9.146 1.00 35.47 104 PHE A N 1
ATOM 764 C CA . PHE A 1 104 ? 34.217 -12.694 -8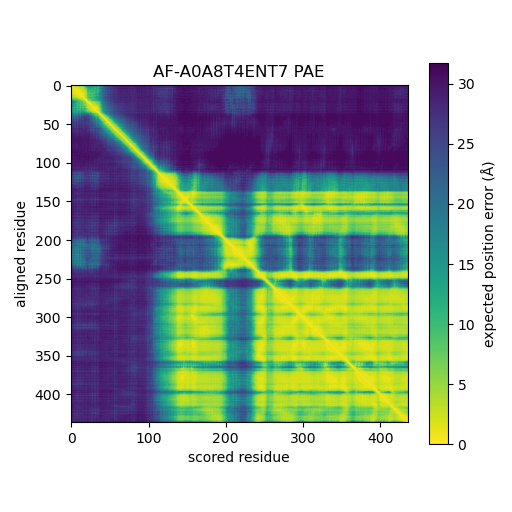.887 1.00 35.47 104 PHE A CA 1
ATOM 765 C C . PHE A 1 104 ? 34.795 -13.406 -7.666 1.00 35.47 104 PHE A C 1
ATOM 767 O O . PHE A 1 104 ? 35.798 -14.118 -7.757 1.00 35.47 104 PHE A O 1
ATOM 774 N N . GLY A 1 105 ? 34.147 -13.206 -6.515 1.00 40.31 105 GLY A N 1
ATOM 775 C CA . GLY A 1 105 ? 34.398 -13.973 -5.300 1.00 40.31 105 GLY A CA 1
ATOM 776 C C . GLY A 1 105 ? 34.612 -15.455 -5.619 1.00 40.31 105 GLY A C 1
ATOM 777 O O . GLY A 1 105 ? 33.949 -16.021 -6.490 1.00 40.31 105 GLY A O 1
ATOM 778 N N . LYS A 1 106 ? 35.603 -16.059 -4.950 1.00 37.72 106 LYS A N 1
ATOM 779 C CA . LYS A 1 106 ? 36.086 -17.422 -5.222 1.00 37.72 106 LYS A CA 1
ATOM 780 C C . LYS A 1 106 ? 34.911 -18.378 -5.490 1.00 37.72 106 LYS A C 1
ATOM 782 O O . LYS A 1 106 ? 33.995 -18.422 -4.666 1.00 37.72 106 LYS A O 1
ATOM 787 N N . PRO A 1 107 ? 34.943 -19.166 -6.584 1.00 32.69 107 PRO A N 1
ATOM 788 C CA . PRO A 1 107 ? 33.871 -20.103 -6.887 1.00 32.69 107 PRO A CA 1
ATOM 789 C C . PRO A 1 107 ? 33.668 -21.066 -5.707 1.00 32.69 107 PRO A C 1
ATOM 791 O O . PRO A 1 107 ? 34.652 -21.403 -5.030 1.00 32.69 107 PRO A O 1
ATOM 794 N N . PRO A 1 108 ? 32.427 -21.520 -5.443 1.00 39.91 108 PRO A N 1
ATOM 795 C CA . PRO A 1 108 ? 32.146 -22.439 -4.351 1.00 39.91 108 PRO A CA 1
ATOM 796 C C . PRO A 1 108 ? 33.087 -23.641 -4.426 1.00 39.91 108 PRO A C 1
ATOM 798 O O . PRO A 1 108 ? 33.167 -24.334 -5.444 1.00 39.91 108 PRO A O 1
ATOM 801 N N . LYS A 1 109 ? 33.836 -23.891 -3.348 1.00 47.81 109 LYS A N 1
ATOM 802 C CA . LYS A 1 109 ? 34.577 -25.146 -3.217 1.00 47.81 109 LYS A CA 1
ATOM 803 C C . LYS A 1 109 ? 33.548 -26.279 -3.239 1.00 47.81 109 LYS A C 1
ATOM 805 O O . LYS A 1 109 ? 32.659 -26.282 -2.398 1.00 47.81 109 LYS A O 1
ATOM 810 N N . TYR A 1 110 ? 33.774 -27.232 -4.148 1.00 42.31 110 TYR A N 1
ATOM 811 C CA . TYR A 1 110 ? 33.055 -28.490 -4.411 1.00 42.31 110 TYR A CA 1
ATOM 812 C C . TYR A 1 110 ? 32.039 -28.485 -5.567 1.00 42.31 110 TYR A C 1
ATOM 814 O O . TYR A 1 110 ? 30.835 -28.488 -5.356 1.00 42.31 110 TYR A O 1
ATOM 822 N N . ILE A 1 111 ? 32.553 -28.674 -6.787 1.00 41.50 111 ILE A N 1
ATOM 823 C CA . ILE A 1 111 ? 31.969 -29.603 -7.769 1.00 41.50 111 ILE A CA 1
ATOM 824 C C . ILE A 1 111 ? 33.145 -30.461 -8.251 1.00 41.50 111 ILE A C 1
ATOM 826 O O . ILE A 1 111 ? 34.063 -29.939 -8.883 1.00 41.50 111 ILE A O 1
ATOM 830 N N . LYS A 1 112 ? 33.209 -31.731 -7.830 1.00 48.56 112 LYS A N 1
ATOM 831 C CA . LYS A 1 112 ? 34.404 -32.577 -8.016 1.00 48.56 112 LYS A CA 1
ATOM 832 C C . LYS A 1 112 ? 34.417 -33.351 -9.338 1.00 48.56 112 LYS A C 1
ATOM 834 O O . LYS A 1 112 ? 35.493 -33.784 -9.726 1.00 48.56 112 LYS A O 1
ATOM 839 N N . ASP A 1 113 ? 33.296 -33.443 -10.057 1.00 55.47 113 ASP A N 1
ATOM 840 C CA . ASP A 1 113 ? 33.202 -34.144 -11.343 1.00 55.47 113 ASP A CA 1
ATOM 841 C C . ASP A 1 113 ? 32.210 -33.470 -12.309 1.00 55.47 113 ASP A C 1
ATOM 843 O O . ASP A 1 113 ? 31.193 -32.912 -11.899 1.00 55.47 113 ASP A O 1
ATOM 847 N N . GLY A 1 114 ? 32.442 -33.580 -13.625 1.00 45.28 114 GLY A N 1
ATOM 848 C CA . GLY A 1 114 ? 31.537 -33.038 -14.658 1.00 45.28 114 GLY A CA 1
ATOM 849 C C . GLY A 1 114 ? 30.105 -33.597 -14.601 1.00 45.28 114 GLY A C 1
ATOM 850 O O . GLY A 1 114 ? 29.172 -32.958 -15.081 1.00 45.28 114 GLY A O 1
ATOM 851 N N . LYS A 1 115 ? 29.910 -34.755 -13.956 1.00 54.31 115 LYS A N 1
ATOM 852 C CA . LYS A 1 115 ? 28.589 -35.346 -13.688 1.00 54.31 115 LYS A CA 1
ATOM 853 C C . LYS A 1 115 ? 27.790 -34.565 -12.637 1.00 54.31 115 LYS A C 1
ATOM 855 O O . LYS A 1 115 ? 26.575 -34.457 -12.780 1.00 54.31 115 LYS A O 1
ATOM 860 N N . ASP A 1 116 ? 28.456 -33.985 -11.640 1.00 46.00 116 ASP A N 1
ATOM 861 C CA . ASP A 1 116 ? 27.807 -33.180 -10.598 1.00 46.00 116 ASP A CA 1
ATOM 862 C C . ASP A 1 116 ? 27.331 -31.833 -11.159 1.00 46.00 116 ASP A C 1
ATOM 864 O O . ASP A 1 116 ? 26.242 -31.373 -10.823 1.00 46.00 116 ASP A O 1
ATOM 868 N N . LEU A 1 117 ? 28.094 -31.241 -12.088 1.00 44.28 117 LEU A N 1
ATOM 869 C CA . LEU A 1 117 ? 27.688 -30.024 -12.797 1.00 44.28 117 LEU A CA 1
ATOM 870 C C . LEU A 1 117 ? 26.458 -30.268 -13.684 1.00 44.28 117 LEU A C 1
ATOM 872 O O . LEU A 1 117 ? 25.510 -29.489 -13.654 1.00 44.28 117 LEU A O 1
ATOM 876 N N . ILE A 1 118 ? 26.444 -31.373 -14.438 1.00 59.59 118 ILE A N 1
ATOM 877 C CA . ILE A 1 118 ? 25.297 -31.756 -15.278 1.00 59.59 118 ILE A CA 1
ATOM 878 C C . ILE A 1 118 ? 24.054 -32.003 -14.417 1.00 59.59 118 ILE A C 1
ATOM 880 O O . ILE A 1 118 ? 22.955 -31.582 -14.784 1.00 59.59 118 ILE A O 1
ATOM 884 N N . ARG A 1 119 ? 24.217 -32.643 -13.253 1.00 57.00 119 ARG A N 1
ATOM 885 C CA . ARG A 1 119 ? 23.125 -32.852 -12.299 1.00 57.00 119 ARG A CA 1
ATOM 886 C C . ARG A 1 119 ? 22.596 -31.530 -11.745 1.00 57.00 119 ARG A C 1
ATOM 888 O O . ARG A 1 119 ? 21.386 -31.337 -11.749 1.00 57.00 119 ARG A O 1
ATOM 895 N N . ALA A 1 120 ? 23.476 -30.617 -11.336 1.00 51.53 120 ALA A N 1
ATOM 896 C CA . ALA A 1 120 ? 23.087 -29.302 -10.831 1.00 51.53 120 ALA A CA 1
ATOM 897 C C . ALA A 1 120 ? 22.338 -28.471 -11.887 1.00 51.53 120 ALA A C 1
ATOM 899 O O . ALA A 1 120 ? 21.317 -27.864 -11.572 1.00 51.53 120 ALA A O 1
ATOM 900 N N . ILE A 1 121 ? 22.790 -28.496 -13.147 1.00 57.28 121 ILE A N 1
ATOM 901 C CA . ILE A 1 121 ? 22.098 -27.838 -14.269 1.00 57.28 121 ILE A CA 1
ATOM 902 C C . ILE A 1 121 ? 20.726 -28.479 -14.503 1.00 57.28 121 ILE A C 1
ATOM 904 O O . ILE A 1 121 ? 19.732 -27.768 -14.586 1.00 57.28 121 ILE A O 1
ATOM 908 N N . SER A 1 122 ? 20.646 -29.812 -14.529 1.00 64.12 122 SER A N 1
ATOM 909 C CA . SER A 1 122 ? 19.376 -30.529 -14.727 1.00 64.12 122 SER A CA 1
ATOM 910 C C . SER A 1 122 ? 18.373 -30.255 -13.599 1.00 64.12 122 SER A C 1
ATOM 912 O O . SER A 1 122 ? 17.177 -30.099 -13.843 1.00 64.12 122 SER A O 1
ATOM 914 N N . GLU A 1 123 ? 18.843 -30.182 -12.350 1.00 61.88 123 GLU A N 1
ATOM 915 C CA . GLU A 1 123 ? 18.018 -29.819 -11.193 1.00 61.88 123 GLU A CA 1
ATOM 916 C C . GLU A 1 123 ? 17.565 -28.353 -11.262 1.00 61.88 123 GLU A C 1
ATOM 918 O O . GLU A 1 123 ? 16.401 -28.069 -10.973 1.00 61.88 123 GLU A O 1
ATOM 923 N N . ALA A 1 124 ? 18.431 -27.433 -11.701 1.00 55.31 124 ALA A N 1
ATOM 924 C CA . ALA A 1 124 ? 18.074 -26.033 -11.922 1.00 55.31 124 ALA A CA 1
ATOM 925 C C . ALA A 1 124 ? 17.036 -25.871 -13.047 1.00 55.31 124 ALA A C 1
ATOM 927 O O . ALA A 1 124 ? 16.035 -25.187 -12.849 1.00 55.31 124 ALA A O 1
ATOM 928 N N . GLU A 1 125 ? 17.208 -26.552 -14.184 1.00 56.88 125 GLU A N 1
ATOM 929 C CA . GLU A 1 125 ? 16.245 -26.561 -15.294 1.00 56.88 125 GLU A CA 1
ATOM 930 C C . GLU A 1 125 ? 14.894 -27.143 -14.875 1.00 56.88 125 GLU A C 1
ATOM 932 O O . GLU A 1 125 ? 13.842 -26.619 -15.245 1.00 56.88 125 GLU A O 1
ATOM 937 N N . LYS A 1 126 ? 14.901 -28.219 -14.077 1.00 66.75 126 LYS A N 1
ATOM 938 C CA . LYS A 1 126 ? 13.672 -28.806 -13.539 1.00 66.75 126 LYS A CA 1
ATOM 939 C C . LYS A 1 126 ? 12.940 -27.819 -12.627 1.00 66.75 126 LYS A C 1
ATOM 941 O O . LYS A 1 126 ? 11.739 -27.632 -12.804 1.00 66.75 126 LYS A O 1
ATOM 946 N N . ARG A 1 127 ? 13.655 -27.158 -11.707 1.00 66.88 127 ARG A N 1
ATOM 947 C CA . ARG A 1 127 ? 13.085 -26.109 -10.841 1.00 66.88 127 ARG A CA 1
ATOM 948 C C . ARG A 1 127 ? 12.533 -24.942 -11.660 1.00 66.88 127 ARG A C 1
ATOM 950 O O . ARG A 1 127 ? 11.464 -24.441 -11.332 1.00 66.88 127 ARG A O 1
ATOM 957 N N . LEU A 1 128 ? 13.222 -24.548 -12.735 1.00 65.00 128 LEU A N 1
ATOM 958 C CA . LEU A 1 128 ? 12.765 -23.493 -13.641 1.00 65.00 128 LEU A CA 1
ATOM 959 C C . LEU A 1 128 ? 11.440 -23.879 -14.314 1.00 65.00 128 LEU A C 1
ATOM 961 O O . LEU A 1 128 ? 10.482 -23.122 -14.240 1.00 65.00 128 LEU A O 1
ATOM 965 N N . ARG A 1 129 ? 11.344 -25.097 -14.866 1.00 66.12 129 ARG A N 1
ATOM 966 C CA . ARG A 1 129 ? 10.115 -25.614 -15.500 1.00 66.12 129 ARG A CA 1
ATOM 967 C C . ARG A 1 129 ? 8.953 -25.758 -14.517 1.00 66.12 129 ARG A C 1
ATOM 969 O O . ARG A 1 129 ? 7.802 -25.542 -14.885 1.00 66.12 129 ARG A O 1
ATOM 976 N N . GLU A 1 130 ? 9.227 -26.183 -13.285 1.00 68.50 130 GLU A N 1
ATOM 977 C CA . GLU A 1 130 ? 8.211 -26.274 -12.229 1.00 68.50 130 GLU A CA 1
ATOM 978 C C . GLU A 1 130 ? 7.721 -24.883 -11.808 1.00 68.50 130 GLU A C 1
ATOM 980 O O . GLU A 1 130 ? 6.517 -24.693 -11.633 1.00 68.50 130 GLU A O 1
ATOM 985 N N . LYS A 1 131 ? 8.630 -23.904 -11.717 1.00 65.44 131 LYS A N 1
ATOM 986 C CA . LYS A 1 131 ? 8.301 -22.497 -11.472 1.00 65.44 131 LYS A CA 1
ATOM 987 C C . LYS A 1 131 ? 7.457 -21.912 -12.610 1.00 65.44 131 LYS A C 1
ATOM 989 O O . LYS A 1 131 ? 6.397 -21.370 -12.330 1.00 65.44 131 LYS A O 1
ATOM 994 N N . GLU A 1 132 ? 7.856 -22.105 -13.866 1.00 64.50 132 GLU A N 1
ATOM 995 C CA . GLU A 1 132 ? 7.106 -21.652 -15.050 1.00 64.50 132 GLU A CA 1
ATOM 996 C C . GLU A 1 132 ? 5.685 -22.229 -15.084 1.00 64.50 132 GLU A C 1
ATOM 998 O O . GLU A 1 132 ? 4.722 -21.484 -15.234 1.00 64.50 132 GLU A O 1
ATOM 1003 N N . LYS A 1 133 ? 5.531 -23.542 -14.860 1.00 60.50 133 LYS A N 1
ATOM 1004 C CA . LYS A 1 133 ? 4.207 -24.187 -14.804 1.00 60.50 133 LYS A CA 1
ATOM 1005 C C . LYS A 1 133 ? 3.330 -23.649 -13.677 1.00 60.50 133 LYS A C 1
ATOM 1007 O O . LYS A 1 133 ? 2.122 -23.514 -13.853 1.00 60.50 133 LYS A O 1
ATOM 1012 N N . ARG A 1 134 ? 3.922 -23.380 -12.510 1.00 63.34 134 ARG A N 1
ATOM 1013 C CA . ARG A 1 134 ? 3.199 -22.805 -11.372 1.00 63.34 134 ARG A CA 1
ATOM 1014 C C . ARG A 1 134 ? 2.751 -21.379 -11.679 1.00 63.34 134 ARG A C 1
ATOM 1016 O O . ARG A 1 134 ? 1.593 -21.049 -11.460 1.00 63.34 134 ARG A O 1
ATOM 1023 N N . GLU A 1 135 ? 3.635 -20.568 -12.246 1.00 62.44 135 GLU A N 1
ATOM 1024 C CA . GLU A 1 135 ? 3.326 -19.198 -12.652 1.00 62.44 135 GLU A CA 1
ATOM 1025 C C . GLU A 1 135 ? 2.258 -19.133 -13.750 1.00 62.44 135 GLU A C 1
ATOM 1027 O O . GLU A 1 135 ? 1.413 -18.246 -13.708 1.00 62.44 135 GLU A O 1
ATOM 1032 N N . GLU A 1 136 ? 2.253 -20.076 -14.694 1.00 61.66 136 GLU A N 1
ATOM 1033 C CA . GLU A 1 136 ? 1.202 -20.193 -15.712 1.00 61.66 136 GLU A CA 1
ATOM 1034 C C . GLU A 1 136 ? -0.153 -20.567 -15.087 1.00 61.66 136 GLU A C 1
ATOM 1036 O O . GLU A 1 136 ? -1.187 -20.040 -15.491 1.00 61.66 136 GLU A O 1
ATOM 1041 N N . SER A 1 137 ? -0.158 -21.414 -14.051 1.00 66.75 137 SER A N 1
ATOM 1042 C CA . SER A 1 137 ? -1.383 -21.747 -13.308 1.00 66.75 137 SER A CA 1
ATOM 1043 C C . SER A 1 137 ? -1.883 -20.623 -12.392 1.00 66.75 137 SER A C 1
ATOM 1045 O O . SER A 1 137 ? -3.087 -20.518 -12.160 1.00 66.75 137 SER A O 1
ATOM 1047 N N . ASP A 1 138 ? -0.975 -19.779 -11.895 1.00 84.00 138 ASP A N 1
ATOM 1048 C CA . ASP A 1 138 ? -1.272 -18.667 -10.984 1.00 84.00 138 ASP A CA 1
ATOM 1049 C C . ASP A 1 138 ? -1.527 -17.339 -11.725 1.00 84.00 138 ASP A C 1
ATOM 1051 O O . ASP A 1 138 ? -1.833 -16.327 -11.086 1.00 84.00 138 ASP A O 1
ATOM 1055 N N . PHE A 1 139 ? -1.424 -17.328 -13.060 1.00 89.81 139 PHE A N 1
ATOM 1056 C CA . PHE A 1 139 ? -1.673 -16.152 -13.890 1.00 89.81 139 PHE A CA 1
ATOM 1057 C C . PHE A 1 139 ? -3.145 -15.745 -13.856 1.00 89.81 139 PHE A C 1
ATOM 1059 O O . PHE A 1 139 ? -4.048 -16.516 -14.187 1.00 89.81 139 PHE A O 1
ATOM 1066 N N . ARG A 1 140 ? -3.388 -14.491 -13.474 1.00 93.56 140 ARG A N 1
ATOM 1067 C CA . ARG A 1 140 ? -4.721 -13.901 -13.375 1.00 93.56 140 ARG A CA 1
ATOM 1068 C C . ARG A 1 140 ? -4.873 -12.817 -14.435 1.00 93.56 140 ARG A C 1
ATOM 1070 O O . ARG A 1 140 ? -4.287 -11.744 -14.277 1.00 93.56 140 ARG A O 1
ATOM 1077 N N . PRO A 1 141 ? -5.631 -13.076 -15.513 1.00 93.62 141 PRO A N 1
ATOM 1078 C CA . PRO A 1 141 ? -5.859 -12.076 -16.542 1.00 93.62 141 PRO A CA 1
ATOM 1079 C C . PRO A 1 141 ? -6.694 -10.928 -15.977 1.00 93.62 141 PRO A C 1
ATOM 1081 O O . PRO A 1 141 ? -7.663 -11.157 -15.251 1.00 93.62 141 PRO A O 1
ATOM 1084 N N . VAL A 1 142 ? -6.352 -9.701 -16.359 1.00 93.44 142 VAL A N 1
ATOM 1085 C CA . VAL A 1 142 ? -7.123 -8.504 -16.007 1.00 93.44 142 VAL A CA 1
ATOM 1086 C C . VAL A 1 142 ? -7.527 -7.745 -17.270 1.00 93.44 142 VAL A C 1
ATOM 1088 O O . VAL A 1 142 ? -6.851 -7.842 -18.297 1.00 93.44 142 VAL A O 1
ATOM 1091 N N . PRO A 1 143 ? -8.661 -7.025 -17.244 1.00 93.44 143 PRO A N 1
ATOM 1092 C CA . PRO A 1 143 ? -9.031 -6.147 -18.340 1.00 93.44 143 PRO A CA 1
ATOM 1093 C C . PRO A 1 143 ? -8.123 -4.915 -18.368 1.00 93.44 143 PRO A C 1
ATOM 1095 O O . PRO A 1 143 ? -7.914 -4.275 -17.341 1.00 93.44 143 PRO A O 1
ATOM 1098 N N . GLU A 1 144 ? -7.649 -4.549 -19.552 1.00 93.00 144 GLU A N 1
ATOM 1099 C CA . GLU A 1 144 ? -6.917 -3.305 -19.789 1.00 93.00 144 GLU A CA 1
ATOM 1100 C C . GLU A 1 144 ? -7.843 -2.293 -20.470 1.00 93.00 144 GLU A C 1
ATOM 1102 O O . GLU A 1 144 ? -8.573 -2.629 -21.405 1.00 93.00 144 GLU A O 1
ATOM 1107 N N . TRP A 1 145 ? -7.875 -1.055 -19.992 1.00 94.56 145 TRP A N 1
ATOM 1108 C CA . TRP A 1 145 ? -8.725 -0.007 -20.538 1.00 94.56 145 TRP A CA 1
ATOM 1109 C C . TRP A 1 145 ? -8.068 0.680 -21.734 1.00 94.56 145 TRP A C 1
ATOM 1111 O O . TRP A 1 145 ? -6.990 1.256 -21.633 1.00 94.56 145 TRP A O 1
ATOM 1121 N N . ASN A 1 146 ? -8.792 0.716 -22.851 1.00 92.31 146 ASN A N 1
ATOM 1122 C CA . ASN A 1 146 ? -8.410 1.460 -24.040 1.00 92.31 146 ASN A CA 1
ATOM 1123 C C . ASN A 1 146 ? -9.369 2.644 -24.233 1.00 92.31 146 ASN A C 1
ATOM 1125 O O . ASN A 1 146 ? -10.539 2.465 -24.599 1.00 92.31 146 ASN A O 1
ATOM 1129 N N . ARG A 1 147 ? -8.887 3.876 -24.015 1.00 91.94 147 ARG A N 1
ATOM 1130 C CA . ARG A 1 147 ? -9.712 5.089 -24.161 1.00 91.94 147 ARG A CA 1
ATOM 1131 C C . ARG A 1 147 ? -10.152 5.333 -25.598 1.00 91.94 147 ARG A C 1
ATOM 1133 O O . ARG A 1 147 ? -11.298 5.736 -25.791 1.00 91.94 147 ARG A O 1
ATOM 1140 N N . GLU A 1 148 ? -9.290 5.092 -26.587 1.00 90.56 148 GLU A N 1
ATOM 1141 C CA . GLU A 1 148 ? -9.612 5.307 -28.006 1.00 90.56 148 GLU A CA 1
ATOM 1142 C C . GLU A 1 148 ? -10.792 4.429 -28.436 1.00 90.56 148 GLU A C 1
ATOM 1144 O O . GLU A 1 148 ? -11.729 4.898 -29.084 1.00 90.56 148 GLU A O 1
ATOM 1149 N N . LYS A 1 149 ? -10.788 3.165 -27.999 1.00 91.88 149 LYS A N 1
ATOM 1150 C CA . LYS A 1 149 ? -11.882 2.210 -28.236 1.00 91.88 149 LYS A CA 1
ATOM 1151 C C . LYS A 1 149 ? -13.047 2.368 -27.260 1.00 91.88 149 LYS A C 1
ATOM 1153 O O . LYS A 1 149 ? -14.101 1.773 -27.478 1.00 91.88 149 LYS A O 1
ATOM 1158 N N . ARG A 1 150 ? -12.868 3.153 -26.192 1.00 91.25 150 ARG A N 1
ATOM 1159 C CA . ARG A 1 150 ? -13.814 3.332 -25.077 1.00 91.25 150 ARG A CA 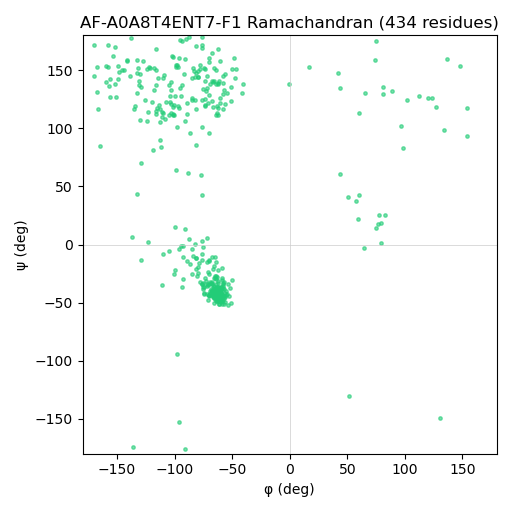1
ATOM 1160 C C . ARG A 1 150 ? -14.289 1.994 -24.502 1.00 91.25 150 ARG A C 1
ATOM 1162 O O . ARG A 1 150 ? -15.472 1.830 -24.204 1.00 91.25 150 ARG A O 1
ATOM 1169 N N . GLY A 1 151 ? -13.373 1.041 -24.371 1.00 93.50 151 GLY A N 1
ATOM 1170 C CA . GLY A 1 151 ? -13.688 -0.327 -23.978 1.00 93.50 151 GLY A CA 1
ATOM 1171 C C . GLY A 1 151 ? -12.489 -1.057 -23.391 1.00 93.50 151 GLY A C 1
ATOM 1172 O O . GLY A 1 151 ? -11.368 -0.553 -23.415 1.00 93.50 151 GLY A O 1
ATOM 1173 N N . TYR A 1 152 ? -12.753 -2.250 -22.863 1.00 93.06 152 TYR A N 1
ATOM 1174 C CA . TYR A 1 152 ? -11.734 -3.100 -22.264 1.00 93.06 152 TYR A CA 1
ATOM 1175 C C . TYR A 1 152 ? -11.176 -4.104 -23.267 1.00 93.06 152 TYR A C 1
ATOM 1177 O O . TYR A 1 152 ? -11.917 -4.742 -24.018 1.00 93.06 152 TYR A O 1
ATOM 1185 N N . GLU A 1 153 ? -9.862 -4.269 -23.236 1.00 89.00 153 GLU A N 1
ATOM 1186 C CA . GLU A 1 153 ? -9.151 -5.352 -23.890 1.00 89.00 153 GLU A CA 1
ATOM 1187 C C . GLU A 1 153 ? -8.900 -6.458 -22.861 1.00 89.00 153 GLU A C 1
ATOM 1189 O O . GLU A 1 153 ? -8.253 -6.255 -21.837 1.00 89.00 153 GLU A O 1
ATOM 1194 N N . HIS A 1 154 ? -9.466 -7.637 -23.106 1.00 83.31 154 HIS A N 1
ATOM 1195 C CA . HIS A 1 154 ? -9.388 -8.768 -22.183 1.00 83.31 154 HIS A CA 1
ATOM 1196 C C . HIS A 1 154 ? -8.270 -9.739 -22.572 1.00 83.31 154 HIS A C 1
ATOM 1198 O O . HIS A 1 154 ? -7.957 -9.892 -23.753 1.00 83.31 154 HIS A O 1
ATOM 1204 N N . ASN A 1 155 ? -7.734 -10.456 -21.577 1.00 74.88 155 ASN A N 1
ATOM 1205 C CA . ASN A 1 155 ? -6.793 -11.575 -21.736 1.00 74.88 155 ASN A CA 1
ATOM 1206 C C . ASN A 1 155 ? -5.476 -11.234 -22.457 1.00 74.88 155 ASN A C 1
ATOM 1208 O O . ASN A 1 155 ? -4.829 -12.125 -23.003 1.00 74.88 155 ASN A O 1
ATOM 1212 N N . LYS A 1 156 ? -5.083 -9.958 -22.474 1.00 81.00 156 LYS A N 1
ATOM 1213 C CA . LYS A 1 156 ? -3.781 -9.516 -22.998 1.00 81.00 156 LYS A CA 1
ATOM 1214 C C . LYS A 1 156 ? -2.715 -9.421 -21.925 1.00 81.00 156 LYS A C 1
ATOM 1216 O O . LYS A 1 156 ? -1.553 -9.709 -22.187 1.00 81.00 156 LYS A O 1
ATOM 1221 N N . VAL A 1 157 ? -3.141 -9.002 -20.743 1.00 91.00 157 VAL A N 1
ATOM 1222 C CA . VAL A 1 157 ? -2.282 -8.723 -19.606 1.00 91.00 157 VAL A CA 1
ATOM 1223 C C . VAL A 1 157 ? -2.863 -9.378 -18.366 1.00 91.00 157 VAL A C 1
ATOM 1225 O O . VAL A 1 157 ? -4.052 -9.716 -18.304 1.00 91.00 157 VAL A O 1
ATOM 1228 N N . GLY A 1 158 ? -2.017 -9.590 -17.376 1.00 93.38 158 GLY A N 1
ATOM 1229 C CA . GLY A 1 158 ? -2.419 -10.198 -16.126 1.00 93.38 158 GLY A CA 1
ATOM 1230 C C . GLY A 1 158 ? -1.326 -10.114 -15.090 1.00 93.38 158 GLY A C 1
ATOM 1231 O O . GLY A 1 158 ? -0.192 -9.721 -15.375 1.00 93.38 158 GLY A O 1
ATOM 1232 N N . TYR A 1 159 ? -1.684 -10.501 -13.875 1.00 95.19 159 TYR A N 1
ATOM 1233 C CA . TYR A 1 159 ? -0.746 -10.537 -12.773 1.00 95.19 159 TYR A CA 1
ATOM 1234 C C . TYR A 1 159 ? -0.561 -11.950 -12.230 1.00 95.19 159 TYR A C 1
ATOM 1236 O O . TYR A 1 159 ? -1.459 -12.790 -12.292 1.00 95.19 159 TYR A O 1
ATOM 1244 N N . VAL A 1 160 ? 0.615 -12.201 -11.670 1.00 94.94 160 VAL A N 1
ATOM 1245 C CA . VAL A 1 160 ? 0.891 -13.359 -10.814 1.00 94.94 160 VAL A CA 1
ATOM 1246 C C . VAL A 1 160 ? 1.223 -12.858 -9.421 1.00 94.94 160 VAL A C 1
ATOM 1248 O O . VAL A 1 160 ? 1.760 -11.763 -9.267 1.00 94.94 160 VAL A O 1
ATOM 1251 N N . VAL A 1 161 ? 0.918 -13.652 -8.400 1.00 93.56 161 VAL A N 1
ATOM 1252 C CA . VAL A 1 161 ? 1.364 -13.356 -7.037 1.00 93.56 161 VAL A CA 1
ATOM 1253 C C . VAL A 1 161 ? 2.556 -14.248 -6.724 1.00 93.56 161 VAL A C 1
ATOM 1255 O O . VAL A 1 161 ? 2.408 -15.464 -6.607 1.00 93.56 161 VAL A O 1
ATOM 1258 N N . GLU A 1 162 ? 3.735 -13.650 -6.603 1.00 89.00 162 GLU A N 1
ATOM 1259 C CA . GLU A 1 162 ? 4.962 -14.379 -6.300 1.00 89.00 162 GLU A CA 1
ATOM 1260 C C . GLU A 1 162 ? 5.057 -14.683 -4.800 1.00 89.00 162 GLU A C 1
ATOM 1262 O O . GLU A 1 162 ? 4.542 -13.954 -3.950 1.00 89.00 162 GLU A O 1
ATOM 1267 N N . ALA A 1 163 ? 5.706 -15.798 -4.466 1.00 85.25 163 ALA A N 1
ATOM 1268 C CA . ALA A 1 163 ? 6.033 -16.118 -3.081 1.00 85.25 163 ALA A CA 1
ATOM 1269 C C . ALA A 1 163 ? 7.073 -15.131 -2.522 1.00 85.25 163 ALA A C 1
ATOM 1271 O O . ALA A 1 163 ? 7.740 -14.438 -3.288 1.00 85.25 163 ALA A O 1
ATOM 1272 N N . TYR A 1 164 ? 7.238 -15.109 -1.196 1.00 81.56 164 TYR A N 1
ATOM 1273 C CA . TYR A 1 164 ? 8.304 -14.336 -0.557 1.00 81.56 164 TYR A CA 1
ATOM 1274 C C . TYR A 1 164 ? 9.656 -14.648 -1.191 1.00 81.56 164 TYR A C 1
ATOM 1276 O O . TYR A 1 164 ? 10.002 -15.813 -1.419 1.00 81.56 164 TYR A O 1
ATOM 1284 N N . SER A 1 165 ? 10.422 -13.594 -1.439 1.00 75.50 165 SER A N 1
ATOM 1285 C CA . SER A 1 165 ? 11.809 -13.711 -1.860 1.00 75.50 165 SER A CA 1
ATOM 1286 C C . SER A 1 165 ? 12.623 -14.492 -0.828 1.00 75.50 165 SER A C 1
ATOM 1288 O O . SER A 1 165 ? 12.429 -14.356 0.376 1.00 75.50 165 SER A O 1
ATOM 1290 N N . GLU A 1 166 ? 13.600 -15.272 -1.288 1.00 77.31 166 GLU A N 1
ATOM 1291 C CA . GLU A 1 166 ? 14.625 -15.830 -0.396 1.00 77.31 166 GLU A CA 1
ATOM 1292 C C . GLU A 1 166 ? 15.611 -14.747 0.082 1.00 77.31 166 GLU A C 1
ATOM 1294 O O . GLU A 1 166 ? 16.361 -14.958 1.037 1.00 77.31 166 GLU A O 1
ATOM 1299 N N . ARG A 1 167 ? 15.625 -13.578 -0.577 1.00 77.50 167 ARG A N 1
ATOM 1300 C CA . ARG A 1 167 ? 16.484 -12.449 -0.210 1.00 77.50 167 ARG A CA 1
ATOM 1301 C C . ARG A 1 167 ? 15.936 -11.754 1.029 1.00 77.50 167 ARG A C 1
ATOM 1303 O O . ARG A 1 167 ? 14.761 -11.417 1.099 1.00 77.50 167 ARG A O 1
ATOM 1310 N N . LYS A 1 168 ? 16.833 -11.481 1.969 1.00 83.19 168 LYS A N 1
ATOM 1311 C CA . LYS A 1 168 ? 16.609 -10.634 3.140 1.00 83.19 168 LYS A CA 1
ATOM 1312 C C . LYS A 1 168 ? 17.736 -9.621 3.195 1.00 83.19 168 LYS A C 1
ATOM 1314 O O . LYS A 1 168 ? 18.890 -9.994 2.990 1.00 83.19 168 LYS A O 1
ATOM 1319 N N . ASP A 1 169 ? 17.405 -8.363 3.460 1.00 87.19 169 ASP A N 1
ATOM 1320 C CA . ASP A 1 169 ? 18.404 -7.304 3.574 1.00 87.19 169 ASP A CA 1
ATOM 1321 C C . ASP A 1 169 ? 18.493 -6.778 5.010 1.00 87.19 169 ASP A C 1
ATOM 1323 O O . ASP A 1 169 ? 17.804 -5.842 5.427 1.00 87.19 169 ASP A O 1
ATOM 1327 N N . GLU A 1 170 ? 19.374 -7.407 5.788 1.00 88.94 170 GLU A N 1
ATOM 1328 C CA . GLU A 1 170 ? 19.717 -6.963 7.140 1.00 88.94 170 GLU A CA 1
ATOM 1329 C C . GLU A 1 170 ? 20.398 -5.586 7.143 1.00 88.94 170 GLU A C 1
ATOM 1331 O O . GLU A 1 170 ? 20.187 -4.794 8.065 1.00 88.94 170 GLU A O 1
ATOM 1336 N N . GLY A 1 171 ? 21.192 -5.280 6.111 1.00 89.00 171 GLY A N 1
ATOM 1337 C CA . GLY A 1 171 ? 21.912 -4.014 5.982 1.00 89.00 171 GLY A CA 1
ATOM 1338 C C . GLY A 1 171 ? 20.970 -2.844 5.701 1.00 89.00 171 GLY A C 1
ATOM 1339 O O . GLY A 1 171 ? 21.069 -1.796 6.348 1.00 89.00 171 GLY A O 1
ATOM 1340 N N . GLY A 1 172 ? 20.007 -3.040 4.803 1.00 86.81 172 GLY A N 1
ATOM 1341 C CA . GLY A 1 172 ? 18.931 -2.092 4.527 1.00 86.81 172 GLY A CA 1
ATOM 1342 C C . GLY A 1 172 ? 18.038 -1.860 5.744 1.00 86.81 172 GLY A C 1
ATOM 1343 O O . GLY A 1 172 ? 17.761 -0.710 6.088 1.00 86.81 172 GLY A O 1
ATOM 1344 N N . LEU A 1 173 ? 17.668 -2.914 6.486 1.00 91.62 173 LEU A N 1
ATOM 1345 C CA . LEU A 1 173 ? 16.924 -2.754 7.743 1.00 91.62 173 LEU A CA 1
ATOM 1346 C C . LEU A 1 173 ? 17.733 -1.992 8.803 1.00 91.62 173 LEU A C 1
ATOM 1348 O O . LEU A 1 173 ? 17.191 -1.135 9.506 1.00 91.62 173 LEU A O 1
ATOM 1352 N N . LYS A 1 174 ? 19.031 -2.276 8.931 1.00 91.88 174 LYS A N 1
ATOM 1353 C CA . LYS A 1 174 ? 19.913 -1.533 9.838 1.00 91.88 174 LYS A CA 1
ATOM 1354 C C . LYS A 1 174 ? 19.964 -0.052 9.460 1.00 91.88 174 LYS A C 1
ATOM 1356 O O . LYS A 1 174 ? 19.741 0.795 10.322 1.00 91.88 174 LYS A O 1
ATOM 1361 N N . THR A 1 175 ? 20.151 0.248 8.176 1.00 89.75 175 THR A N 1
ATOM 1362 C CA . THR A 1 175 ? 20.127 1.619 7.641 1.00 89.75 175 THR A CA 1
ATOM 1363 C C . THR A 1 175 ? 18.804 2.313 7.959 1.00 89.75 175 THR A C 1
ATOM 1365 O O . THR A 1 175 ? 18.804 3.454 8.428 1.00 89.75 175 THR A O 1
ATOM 1368 N N . TYR A 1 176 ? 17.679 1.612 7.779 1.00 90.31 176 TYR A N 1
ATOM 1369 C CA . TYR A 1 176 ? 16.357 2.129 8.115 1.00 90.31 176 TYR A CA 1
ATOM 1370 C C . TYR A 1 176 ? 16.246 2.502 9.597 1.00 90.31 176 TYR A C 1
ATOM 1372 O O . TYR A 1 176 ? 15.869 3.624 9.935 1.00 90.31 176 TYR A O 1
ATOM 1380 N N . LYS A 1 177 ? 16.624 1.585 10.496 1.00 91.06 177 LYS A N 1
ATOM 1381 C CA . LYS A 1 177 ? 16.583 1.814 11.948 1.00 91.06 177 LYS A CA 1
ATOM 1382 C C . LYS A 1 177 ? 17.491 2.973 12.367 1.00 91.06 177 LYS A C 1
ATOM 1384 O O . LYS A 1 177 ? 17.081 3.812 13.166 1.00 91.06 177 LYS A O 1
ATOM 1389 N N . GLU A 1 178 ? 18.702 3.050 11.823 1.00 90.00 178 GLU A N 1
ATOM 1390 C CA . GLU A 1 178 ? 19.668 4.100 12.161 1.00 90.00 178 GLU A CA 1
ATOM 1391 C C . GLU A 1 178 ? 19.200 5.487 11.709 1.00 90.00 178 GLU A C 1
ATOM 1393 O O . GLU A 1 178 ? 19.319 6.452 12.464 1.00 90.00 178 GLU A O 1
ATOM 1398 N N . LYS A 1 179 ? 18.635 5.594 10.502 1.00 86.81 179 LYS A N 1
ATOM 1399 C CA . LYS A 1 179 ? 18.287 6.890 9.904 1.00 86.81 179 LYS A CA 1
ATOM 1400 C C . LYS A 1 179 ? 16.855 7.344 10.181 1.00 86.81 179 LYS A C 1
ATOM 1402 O O . LYS A 1 179 ? 16.616 8.549 10.258 1.00 86.81 179 LYS A O 1
ATOM 1407 N N . PHE A 1 180 ? 15.915 6.414 10.355 1.00 87.44 180 PHE A N 1
ATOM 1408 C CA . PHE A 1 180 ? 14.483 6.719 10.415 1.00 87.44 180 PHE A CA 1
ATOM 1409 C C . PHE A 1 180 ? 13.783 6.260 11.700 1.00 87.44 180 PHE A C 1
ATOM 1411 O O . PHE A 1 180 ? 12.590 6.507 11.823 1.00 87.44 180 PHE A O 1
ATOM 1418 N N . SER A 1 181 ? 14.469 5.675 12.693 1.00 87.00 181 SER A N 1
ATOM 1419 C CA . SER A 1 181 ? 13.842 5.306 13.985 1.00 87.00 181 SER A CA 1
ATOM 1420 C C . SER A 1 181 ? 13.114 6.476 14.647 1.00 87.00 181 SER A C 1
ATOM 1422 O O . SER A 1 181 ? 11.920 6.386 14.908 1.00 87.00 181 SER A O 1
ATOM 1424 N N . ARG A 1 182 ? 13.796 7.617 14.810 1.00 87.12 182 ARG A N 1
ATOM 1425 C CA . ARG A 1 182 ? 13.194 8.847 15.359 1.00 87.12 182 ARG A CA 1
ATOM 1426 C C . ARG A 1 182 ? 11.988 9.321 14.551 1.00 87.12 182 ARG A C 1
ATOM 1428 O O . ARG A 1 182 ? 11.040 9.868 15.103 1.00 87.12 182 ARG A O 1
ATOM 1435 N N . LEU A 1 183 ? 12.046 9.135 13.235 1.00 84.00 183 LEU A N 1
ATOM 1436 C CA . LEU A 1 183 ? 10.979 9.522 12.325 1.00 84.00 183 LEU A CA 1
ATOM 1437 C C . LEU A 1 183 ? 9.765 8.596 12.462 1.00 84.00 183 LEU A C 1
ATOM 1439 O O . LEU A 1 183 ? 8.636 9.073 12.520 1.00 84.00 183 LEU A O 1
ATOM 1443 N N . SER A 1 184 ? 10.014 7.289 12.564 1.00 85.38 184 SER A N 1
ATOM 1444 C CA . SER A 1 184 ? 9.017 6.256 12.849 1.00 85.38 184 SER A CA 1
ATOM 1445 C C . SER A 1 184 ? 8.338 6.524 14.190 1.00 85.38 184 SER A C 1
ATOM 1447 O O . SER A 1 184 ? 7.112 6.508 14.267 1.00 85.38 184 SER A O 1
ATOM 1449 N N . ASP A 1 185 ? 9.105 6.874 15.225 1.00 86.69 185 ASP A N 1
ATOM 1450 C CA . ASP A 1 185 ? 8.564 7.225 16.540 1.00 86.69 185 ASP A CA 1
ATOM 1451 C C . ASP A 1 185 ? 7.668 8.469 16.470 1.00 86.69 185 ASP A C 1
ATOM 1453 O O . ASP A 1 185 ? 6.537 8.429 16.953 1.00 86.69 185 ASP A O 1
ATOM 1457 N N . LEU A 1 186 ? 8.105 9.529 15.780 1.00 83.38 186 LEU A N 1
ATOM 1458 C CA . LEU A 1 186 ? 7.298 10.736 15.567 1.00 83.38 186 LEU A CA 1
ATOM 1459 C C . LEU A 1 186 ? 5.983 10.420 14.836 1.00 83.38 186 LEU A C 1
ATOM 1461 O O . LEU A 1 186 ? 4.909 10.849 15.252 1.00 83.38 186 LEU A O 1
ATOM 1465 N N . VAL A 1 187 ? 6.056 9.637 13.758 1.00 81.00 187 VAL A N 1
ATOM 1466 C CA . VAL A 1 187 ? 4.890 9.191 12.984 1.00 81.00 187 VAL A CA 1
ATOM 1467 C C . VAL A 1 187 ? 3.912 8.409 13.867 1.00 81.00 187 VAL A C 1
ATOM 1469 O O . VAL A 1 187 ? 2.707 8.673 13.852 1.00 81.00 187 VAL A O 1
ATOM 1472 N N . LYS A 1 188 ? 4.421 7.484 14.685 1.00 83.88 188 LYS A N 1
ATOM 1473 C CA . LYS A 1 188 ? 3.620 6.712 15.642 1.00 83.88 188 LYS A CA 1
ATOM 1474 C C . LYS A 1 188 ? 2.974 7.607 16.694 1.00 83.88 188 LYS A C 1
ATOM 1476 O O . LYS A 1 188 ? 1.810 7.393 17.034 1.00 83.88 188 LYS A O 1
ATOM 1481 N N . GLU A 1 189 ? 3.697 8.592 17.218 1.00 82.00 189 GLU A N 1
ATOM 1482 C CA . GLU A 1 189 ? 3.177 9.555 18.193 1.00 82.00 189 GLU A CA 1
ATOM 1483 C C . GLU A 1 189 ? 2.066 10.432 17.608 1.00 82.00 189 GLU A C 1
ATOM 1485 O O . GLU A 1 189 ? 1.013 10.573 18.235 1.00 82.00 189 GLU A O 1
ATOM 1490 N N . GLU A 1 190 ? 2.243 10.963 16.398 1.00 79.62 190 GLU A N 1
ATOM 1491 C CA . GLU A 1 190 ? 1.214 11.758 15.719 1.00 79.62 190 GLU A CA 1
ATOM 1492 C C . GLU A 1 190 ? -0.046 10.929 15.448 1.00 79.62 190 GLU A C 1
ATOM 1494 O O . GLU A 1 190 ? -1.160 11.342 15.779 1.00 79.62 190 GLU A O 1
ATOM 1499 N N . LEU A 1 191 ? 0.102 9.697 14.956 1.00 76.06 191 LEU A N 1
ATOM 1500 C CA . LEU A 1 191 ? -1.049 8.827 14.711 1.00 76.06 191 LEU A CA 1
ATOM 1501 C C . LEU A 1 191 ? -1.736 8.359 15.997 1.00 76.06 191 LEU A C 1
ATOM 1503 O O . LEU A 1 191 ? -2.964 8.230 16.016 1.00 76.06 191 LEU A O 1
ATOM 1507 N N . LYS A 1 192 ? -0.995 8.160 17.097 1.00 76.75 192 LYS A N 1
ATOM 1508 C CA . LYS A 1 192 ? -1.577 7.871 18.421 1.00 76.75 192 LYS A CA 1
ATOM 1509 C C . LYS A 1 192 ? -2.552 8.960 18.862 1.00 76.75 192 LYS A C 1
ATOM 1511 O O . LYS A 1 192 ? -3.598 8.614 19.411 1.00 76.75 192 LYS A O 1
ATOM 1516 N N . LYS A 1 193 ? -2.257 10.236 18.586 1.00 75.00 193 LYS A N 1
ATOM 1517 C CA . LYS A 1 193 ? -3.152 11.370 18.900 1.00 75.00 193 LYS A CA 1
ATOM 1518 C C . LYS A 1 193 ? -4.455 11.319 18.097 1.00 75.00 193 LYS A C 1
ATOM 1520 O O . LYS A 1 193 ? -5.490 11.781 18.570 1.00 75.00 193 LYS A O 1
ATOM 1525 N N . LEU A 1 194 ? -4.419 10.738 16.898 1.00 69.25 194 LEU A N 1
ATOM 1526 C CA . LEU A 1 194 ? -5.554 10.671 15.974 1.00 69.25 194 LEU A CA 1
ATOM 1527 C C . LEU A 1 194 ? -6.391 9.388 16.111 1.00 69.25 194 LEU A C 1
ATOM 1529 O O . LEU A 1 194 ? -7.482 9.305 15.525 1.00 69.25 194 LEU A O 1
ATOM 1533 N N . LYS A 1 195 ? -5.912 8.384 16.864 1.00 67.00 195 LYS A N 1
ATOM 1534 C CA . LYS A 1 195 ? -6.653 7.147 17.154 1.00 67.00 195 LYS A CA 1
ATOM 1535 C C . LYS A 1 195 ? -8.002 7.503 17.791 1.00 67.00 195 LYS A C 1
ATOM 1537 O O . LYS A 1 195 ? -8.014 8.089 18.877 1.00 67.00 195 LYS A O 1
ATOM 1542 N N . PRO A 1 196 ? -9.153 7.117 17.203 1.00 59.34 196 PRO A N 1
ATOM 1543 C CA . PRO A 1 196 ? -10.406 7.202 17.928 1.00 59.34 196 PRO A CA 1
ATOM 1544 C C . PRO A 1 196 ? -10.261 6.363 19.195 1.00 59.34 196 PRO A C 1
ATOM 1546 O O . PRO A 1 196 ? -10.087 5.147 19.144 1.00 59.34 196 PRO A O 1
ATOM 1549 N N . THR A 1 197 ? -10.344 7.013 20.354 1.00 52.97 197 THR A N 1
ATOM 1550 C CA . THR A 1 197 ? -10.396 6.341 21.658 1.00 52.97 197 THR A CA 1
ATOM 1551 C C . THR A 1 197 ? -11.798 5.756 21.869 1.00 52.97 197 THR A C 1
ATOM 1553 O O . THR A 1 197 ? -12.394 5.900 22.933 1.00 52.97 197 THR A O 1
ATOM 1556 N N . ALA A 1 198 ? -12.374 5.144 20.828 1.00 55.22 198 ALA A N 1
ATOM 1557 C CA . ALA A 1 198 ? -13.676 4.510 20.888 1.00 55.22 198 ALA A CA 1
ATOM 1558 C C . ALA A 1 198 ? -13.531 3.262 21.760 1.00 55.22 198 ALA A C 1
ATOM 1560 O O . ALA A 1 198 ? -13.030 2.204 21.377 1.00 55.22 198 ALA A O 1
ATOM 1561 N N . ARG A 1 199 ? -13.876 3.455 23.023 1.00 63.06 199 ARG A N 1
ATOM 1562 C CA . ARG A 1 199 ? -13.971 2.427 24.040 1.00 63.06 199 ARG A CA 1
ATOM 1563 C C . ARG A 1 199 ? -15.406 1.941 23.996 1.00 63.06 199 ARG A C 1
ATOM 1565 O O . ARG A 1 199 ? -16.314 2.649 24.425 1.00 63.06 199 ARG A O 1
ATOM 1572 N N . ARG A 1 200 ? -15.627 0.746 23.456 1.00 70.75 200 ARG A N 1
ATOM 1573 C CA . ARG A 1 200 ? -16.958 0.149 23.480 1.00 70.75 200 ARG A CA 1
ATOM 1574 C C . ARG A 1 200 ? -17.171 -0.492 24.846 1.00 70.75 200 ARG A C 1
ATOM 1576 O O . ARG A 1 200 ? -16.467 -1.439 25.207 1.00 70.75 200 ARG A O 1
ATOM 1583 N N . ARG A 1 201 ? -18.150 0.020 25.596 1.00 80.81 201 ARG A N 1
ATOM 1584 C CA . ARG A 1 201 ? -18.667 -0.633 26.805 1.00 80.81 201 ARG A CA 1
ATOM 1585 C C . ARG A 1 201 ? -19.369 -1.919 26.375 1.00 80.81 201 ARG A C 1
ATOM 1587 O O . ARG A 1 201 ? -20.310 -1.885 25.580 1.00 80.81 201 ARG A O 1
ATOM 1594 N N . VAL A 1 202 ? -18.874 -3.056 26.850 1.00 86.19 202 VAL A N 1
ATOM 1595 C CA . VAL A 1 202 ? -19.495 -4.365 26.645 1.00 86.19 202 VAL A CA 1
ATOM 1596 C C . VAL A 1 202 ? -20.049 -4.807 27.990 1.00 86.19 202 VAL A C 1
ATOM 1598 O O . VAL A 1 202 ? -19.289 -5.036 28.927 1.00 86.19 202 VAL A O 1
ATOM 1601 N N . THR A 1 203 ? -21.371 -4.881 28.085 1.00 88.56 203 THR A N 1
ATOM 1602 C CA . THR A 1 203 ? -22.096 -5.273 29.298 1.00 88.56 203 THR A CA 1
ATOM 1603 C C . THR A 1 203 ? -22.318 -6.788 29.320 1.00 88.56 203 THR A C 1
ATOM 1605 O O . THR A 1 203 ? -21.950 -7.491 28.370 1.00 88.56 203 THR A O 1
ATOM 1608 N N . ARG A 1 204 ? -22.918 -7.321 30.391 1.00 89.31 204 ARG A N 1
ATOM 1609 C CA . ARG A 1 204 ? -23.245 -8.756 30.522 1.00 89.31 204 ARG A CA 1
ATOM 1610 C C . ARG A 1 204 ? -22.019 -9.679 30.449 1.00 89.31 204 ARG A C 1
ATOM 1612 O O . ARG A 1 204 ? -22.054 -10.724 29.798 1.00 89.31 204 ARG A O 1
ATOM 1619 N N . GLN A 1 205 ? -20.938 -9.293 31.110 1.00 92.19 205 GLN A N 1
ATOM 1620 C CA . GLN A 1 205 ? -19.712 -10.078 31.244 1.00 92.19 205 GLN A CA 1
ATOM 1621 C C . GLN A 1 205 ? -19.685 -10.791 32.601 1.00 92.19 205 GLN A C 1
ATOM 1623 O O . GLN A 1 205 ? -20.326 -10.341 33.546 1.00 92.19 205 GLN A O 1
ATOM 1628 N N . THR A 1 206 ? -18.960 -11.903 32.703 1.00 89.50 206 THR A N 1
ATOM 1629 C CA . THR A 1 206 ? -18.771 -12.659 33.959 1.00 89.50 206 THR A CA 1
ATOM 1630 C C . THR A 1 206 ? -17.644 -12.102 34.831 1.00 89.50 206 THR A C 1
ATOM 1632 O O . THR A 1 206 ? -17.498 -12.506 35.975 1.00 89.50 206 THR A O 1
ATOM 1635 N N . GLU A 1 207 ? -16.848 -11.175 34.299 1.00 78.56 207 GLU A N 1
ATOM 1636 C CA . GLU A 1 207 ? -15.701 -10.569 34.971 1.00 78.56 207 GLU A CA 1
ATOM 1637 C C . GLU A 1 207 ? -15.506 -9.127 34.480 1.00 78.56 207 GLU A C 1
ATOM 1639 O O . GLU A 1 207 ? -15.813 -8.814 33.326 1.00 78.56 207 GLU A O 1
ATOM 1644 N N . GLY A 1 208 ? -14.905 -8.261 35.297 1.00 87.75 208 GLY A N 1
ATOM 1645 C CA . GLY A 1 208 ? -14.663 -6.851 34.970 1.00 87.75 208 GLY A CA 1
ATOM 1646 C C . GLY A 1 208 ? -15.126 -5.921 36.087 1.00 87.75 208 GLY A C 1
ATOM 1647 O O . GLY A 1 208 ? -15.108 -6.300 37.254 1.00 87.75 208 GLY A O 1
ATOM 1648 N N . SER A 1 209 ? -15.552 -4.712 35.730 1.00 87.50 209 SER A N 1
ATOM 1649 C CA . SER A 1 209 ? -16.211 -3.788 36.663 1.00 87.50 209 SER A CA 1
ATOM 1650 C C . SER A 1 209 ? -17.696 -4.137 36.760 1.00 87.50 209 SER A C 1
ATOM 1652 O O . SER A 1 209 ? -18.258 -4.638 35.795 1.00 87.50 209 SER A O 1
ATOM 1654 N N . LEU A 1 210 ? -18.352 -3.920 37.899 1.00 88.19 210 LEU A N 1
ATOM 1655 C CA . LEU A 1 210 ? -19.782 -4.222 38.027 1.00 88.19 210 LEU A CA 1
ATOM 1656 C C . LEU A 1 210 ? -20.630 -3.250 37.197 1.00 88.19 210 LEU A C 1
ATOM 1658 O O . LEU A 1 210 ? -20.516 -2.034 37.344 1.00 88.19 210 LEU A O 1
ATOM 1662 N N . ASP A 1 211 ? -21.522 -3.794 36.371 1.00 90.12 211 ASP A N 1
ATOM 1663 C CA . ASP A 1 211 ? -22.537 -3.019 35.665 1.00 90.12 211 ASP A CA 1
ATOM 1664 C C . ASP A 1 211 ? -23.761 -2.873 36.575 1.00 90.12 211 ASP A C 1
ATOM 1666 O O . ASP A 1 211 ? -24.626 -3.753 36.648 1.00 90.12 211 ASP A O 1
ATOM 1670 N N . MET A 1 212 ? -23.834 -1.752 37.294 1.00 87.69 212 MET A N 1
ATOM 1671 C CA . MET A 1 212 ? -24.890 -1.511 38.282 1.00 87.69 212 MET A CA 1
ATOM 1672 C C . MET A 1 212 ? -26.302 -1.564 37.681 1.00 87.69 212 MET A C 1
ATOM 1674 O O . MET A 1 212 ? -27.237 -1.991 38.360 1.00 87.69 212 MET A O 1
ATOM 1678 N N . GLU A 1 213 ? -26.487 -1.209 36.406 1.00 88.25 213 GLU A N 1
ATOM 1679 C CA . GLU A 1 213 ? -27.795 -1.312 35.748 1.00 88.25 213 GLU A CA 1
ATOM 1680 C C . GLU A 1 213 ? -28.207 -2.773 35.534 1.00 88.25 213 GLU A C 1
ATOM 1682 O O . GLU A 1 213 ? -29.375 -3.138 35.726 1.00 88.25 213 GLU A O 1
ATOM 1687 N N . VAL A 1 214 ? -27.255 -3.628 35.147 1.00 89.44 214 VAL A N 1
ATOM 1688 C CA . VAL A 1 214 ? -27.480 -5.073 35.016 1.00 89.44 214 VAL A CA 1
ATOM 1689 C C . VAL A 1 214 ? -27.715 -5.702 36.384 1.00 89.44 214 VAL A C 1
ATOM 1691 O O . VAL A 1 214 ? -28.670 -6.466 36.518 1.00 89.44 214 VAL A O 1
ATOM 1694 N N . VAL A 1 215 ? -26.930 -5.339 37.402 1.00 90.00 215 VAL A N 1
ATOM 1695 C CA . VAL A 1 215 ? -27.110 -5.817 38.783 1.00 90.00 215 VAL A CA 1
ATOM 1696 C C . VAL A 1 215 ? -28.509 -5.482 39.294 1.00 90.00 215 VAL A C 1
ATOM 1698 O O . VAL A 1 215 ? -29.231 -6.378 39.727 1.00 90.00 215 VAL A O 1
ATOM 1701 N N . ILE A 1 216 ? -28.950 -4.226 39.175 1.00 90.94 216 ILE A N 1
ATOM 1702 C CA . ILE A 1 216 ? -30.297 -3.809 39.598 1.00 90.94 216 ILE A CA 1
ATOM 1703 C C . ILE A 1 216 ? -31.375 -4.610 38.855 1.00 90.94 216 ILE A C 1
ATOM 1705 O O . ILE A 1 216 ? -32.361 -5.043 39.460 1.00 90.94 216 ILE A O 1
ATOM 1709 N N . ARG A 1 217 ? -31.207 -4.828 37.545 1.00 89.44 217 ARG A N 1
ATOM 1710 C CA . ARG A 1 217 ? -32.160 -5.597 36.731 1.00 89.44 217 ARG A CA 1
ATOM 1711 C C . ARG A 1 217 ? -32.232 -7.062 37.166 1.00 89.44 217 ARG A C 1
ATOM 1713 O O . ARG A 1 217 ? -33.333 -7.599 37.293 1.00 89.44 217 ARG A O 1
ATOM 1720 N N . GLU A 1 218 ? -31.091 -7.698 37.404 1.00 88.81 218 GLU A N 1
ATOM 1721 C CA . GLU A 1 218 ? -31.032 -9.096 37.831 1.00 88.81 218 GLU A CA 1
ATOM 1722 C C . GLU A 1 218 ? -31.522 -9.280 39.276 1.00 88.81 218 GLU A C 1
ATOM 1724 O O . GLU A 1 218 ? -32.241 -10.237 39.551 1.00 88.81 218 GLU A O 1
ATOM 1729 N N . LEU A 1 219 ? -31.274 -8.326 40.178 1.00 87.06 219 LEU A N 1
ATOM 1730 C CA . LEU A 1 219 ? -31.846 -8.343 41.529 1.00 87.06 219 LEU A CA 1
ATOM 1731 C C . LEU A 1 219 ? -33.378 -8.259 41.498 1.00 87.06 219 LEU A C 1
ATOM 1733 O O . LEU A 1 219 ? -34.047 -9.062 42.145 1.00 87.06 219 LEU A O 1
ATOM 1737 N N . LYS A 1 220 ? -33.958 -7.359 40.688 1.00 89.94 220 LYS A N 1
ATOM 1738 C CA . LYS A 1 220 ? -35.423 -7.281 40.500 1.00 89.94 220 LYS A CA 1
ATOM 1739 C C . LYS A 1 220 ? -36.006 -8.585 39.943 1.00 89.94 220 LYS A C 1
ATOM 1741 O O . LYS A 1 220 ? -37.090 -9.010 40.347 1.00 89.94 220 LYS A O 1
ATOM 1746 N N . LYS A 1 221 ? -35.280 -9.235 39.030 1.00 89.81 221 LYS A N 1
ATOM 1747 C CA . LYS A 1 221 ? -35.641 -10.546 38.473 1.00 89.81 221 LYS A CA 1
ATOM 1748 C C . LYS A 1 221 ? -35.615 -11.635 39.553 1.00 89.81 221 LYS A C 1
ATOM 1750 O O . LYS A 1 221 ? -36.590 -12.376 39.673 1.00 89.81 221 LYS A O 1
ATOM 1755 N N . GLY A 1 222 ? -34.574 -11.660 40.383 1.00 85.56 222 GLY A N 1
ATOM 1756 C CA . GLY A 1 222 ? -34.455 -12.554 41.537 1.00 85.56 222 GLY A CA 1
ATOM 1757 C C . GLY A 1 222 ? -35.569 -12.373 42.566 1.00 85.56 222 GLY A C 1
ATOM 1758 O O . GLY A 1 222 ? -36.154 -13.349 43.026 1.00 85.56 222 GLY A O 1
ATOM 1759 N N . MET A 1 223 ? -35.949 -11.125 42.859 1.00 82.38 223 MET A N 1
ATOM 1760 C CA . MET A 1 223 ? -37.092 -10.816 43.733 1.00 82.38 223 MET A CA 1
ATOM 1761 C C . MET A 1 223 ? -38.428 -11.334 43.182 1.00 82.38 223 MET A C 1
ATOM 1763 O O . MET A 1 223 ? -39.366 -11.541 43.943 1.00 82.38 223 MET A O 1
ATOM 1767 N N . SER A 1 224 ? -38.505 -11.575 41.872 1.00 89.44 224 SER A N 1
ATOM 1768 C CA . SER A 1 224 ? -39.665 -12.174 41.206 1.00 89.44 224 SER A CA 1
ATOM 1769 C C . SER A 1 224 ? -39.577 -13.708 41.114 1.00 89.44 224 SER A C 1
ATOM 1771 O O . SER A 1 224 ? -40.314 -14.311 40.336 1.00 89.44 224 SER A O 1
ATOM 1773 N N . GLY A 1 225 ? -38.653 -14.343 41.849 1.00 85.19 225 GLY A N 1
ATOM 1774 C CA . GLY A 1 225 ? -38.478 -15.800 41.900 1.00 85.19 225 GLY A CA 1
ATOM 1775 C C . GLY A 1 225 ? -37.805 -16.417 40.671 1.00 85.19 225 GLY A C 1
ATOM 1776 O O . GLY A 1 225 ? -37.877 -17.628 40.487 1.00 85.19 225 GLY A O 1
ATOM 1777 N N . LYS A 1 226 ? -37.183 -15.607 39.808 1.00 89.31 226 LYS A N 1
ATOM 1778 C CA . LYS A 1 226 ? -36.490 -16.072 38.596 1.00 89.31 226 LYS A CA 1
ATOM 1779 C C . LYS A 1 226 ? -34.982 -16.164 38.827 1.00 89.31 226 LYS A C 1
ATOM 1781 O O . LYS A 1 226 ? -34.429 -15.376 39.589 1.00 89.31 226 LYS A O 1
ATOM 1786 N N . ASP A 1 227 ? -34.315 -17.049 38.090 1.00 87.81 227 ASP A N 1
ATOM 1787 C CA . ASP A 1 227 ? -32.861 -17.212 38.175 1.00 87.81 227 ASP A CA 1
ATOM 1788 C C . ASP A 1 227 ? -32.099 -15.938 37.796 1.00 87.81 227 ASP A C 1
ATOM 1790 O O . ASP A 1 227 ? -32.448 -15.231 36.840 1.00 87.81 227 ASP A O 1
ATOM 1794 N N . ILE A 1 228 ? -31.027 -15.676 38.539 1.00 88.62 228 ILE A N 1
ATOM 1795 C CA . ILE A 1 228 ? -30.125 -14.535 38.373 1.00 88.62 228 ILE A CA 1
ATOM 1796 C C . ILE A 1 228 ? -28.934 -14.963 37.515 1.00 88.62 228 ILE A C 1
ATOM 1798 O O . ILE A 1 228 ? -28.352 -16.021 37.744 1.00 88.62 228 ILE A O 1
ATOM 1802 N N . SER A 1 229 ? -28.559 -14.14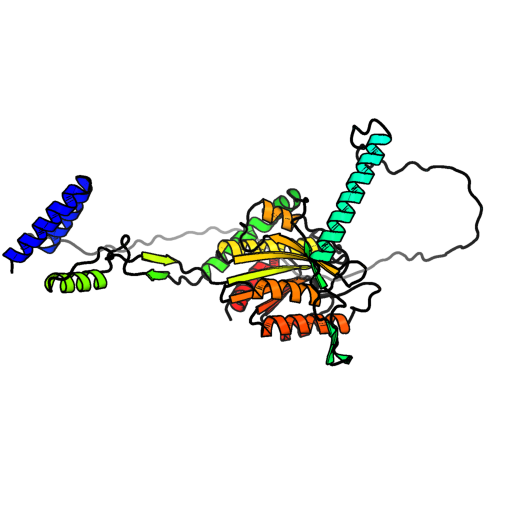2 36.533 1.00 88.31 229 SER A N 1
ATOM 1803 C CA . SER A 1 229 ? -27.327 -14.360 35.768 1.00 88.31 229 SER A CA 1
ATOM 1804 C C . SER A 1 229 ? -26.091 -13.875 36.533 1.00 88.31 229 SER A C 1
ATOM 1806 O O . SER A 1 229 ? -26.123 -12.829 37.171 1.00 88.31 229 SER A O 1
ATOM 1808 N N . ASP A 1 230 ? -24.980 -14.596 36.394 1.00 87.75 230 ASP A N 1
ATOM 1809 C CA . ASP A 1 230 ? -23.626 -14.222 36.833 1.00 87.75 230 ASP A CA 1
ATOM 1810 C C . ASP A 1 230 ? -22.942 -13.189 35.915 1.00 87.75 230 ASP A C 1
ATOM 1812 O O . ASP A 1 230 ? -21.899 -12.628 36.248 1.00 87.75 230 ASP A O 1
ATOM 1816 N N . LYS A 1 231 ? -23.551 -12.887 34.763 1.00 91.94 231 LYS A N 1
ATOM 1817 C CA . LYS A 1 231 ? -23.097 -11.886 33.793 1.00 91.94 231 LYS A CA 1
ATOM 1818 C C . LYS A 1 231 ? -23.421 -10.463 34.253 1.00 91.94 231 LYS A C 1
ATOM 1820 O O . LYS A 1 231 ? -24.190 -9.756 33.597 1.00 91.94 231 LYS A O 1
ATOM 1825 N N . LEU A 1 232 ? -22.883 -10.076 35.403 1.00 92.50 232 LEU A N 1
ATOM 1826 C CA . LEU A 1 232 ? -23.163 -8.814 36.096 1.00 92.50 232 LEU A CA 1
ATOM 1827 C C . LEU A 1 232 ? -22.142 -7.712 35.806 1.00 92.50 232 LEU A C 1
ATOM 1829 O O . LEU A 1 232 ? -22.299 -6.587 36.272 1.00 92.50 232 LEU A O 1
ATOM 1833 N N . TYR A 1 233 ? -21.097 -8.030 35.053 1.00 90.94 233 TYR A N 1
ATOM 1834 C CA . TYR A 1 233 ? -19.964 -7.149 34.844 1.00 90.94 233 TYR A CA 1
ATOM 1835 C C . TYR A 1 233 ? -20.016 -6.469 33.477 1.00 90.94 233 TYR A C 1
ATOM 1837 O O . TYR A 1 233 ? -20.678 -6.909 32.531 1.00 90.94 233 TYR A O 1
ATOM 1845 N N . GLU A 1 234 ? -19.252 -5.401 33.366 1.00 91.31 234 GLU A N 1
ATOM 1846 C CA . GLU A 1 234 ? -18.888 -4.737 32.137 1.00 91.31 234 GLU A CA 1
ATOM 1847 C C . GLU A 1 234 ? -17.375 -4.711 31.968 1.00 91.31 234 GLU A C 1
ATOM 1849 O O . GLU A 1 234 ? -16.590 -4.680 32.921 1.00 91.31 234 GLU A O 1
ATOM 1854 N N . ARG A 1 235 ? -16.960 -4.683 30.707 1.00 88.62 235 ARG A N 1
ATOM 1855 C CA . ARG A 1 235 ? -15.583 -4.398 30.326 1.00 88.62 235 ARG A CA 1
ATOM 1856 C C . ARG A 1 235 ? -15.570 -3.325 29.261 1.00 88.62 235 ARG A C 1
ATOM 1858 O O . ARG A 1 235 ? -16.434 -3.258 28.385 1.00 88.62 235 ARG A O 1
ATOM 1865 N N . THR A 1 236 ? -14.531 -2.509 29.312 1.00 75.69 236 THR A N 1
ATOM 1866 C CA . THR A 1 236 ? -14.224 -1.581 28.235 1.00 75.69 236 THR A CA 1
ATOM 1867 C C . THR A 1 236 ? -13.322 -2.277 27.226 1.00 75.69 236 THR A C 1
ATOM 1869 O O . THR A 1 236 ? -12.169 -2.581 27.529 1.00 75.69 236 THR A O 1
ATOM 1872 N N . LYS A 1 237 ? -13.829 -2.523 26.015 1.00 65.88 237 LYS A N 1
ATOM 1873 C CA . LYS A 1 237 ? -13.018 -3.056 24.917 1.00 65.88 237 LYS A CA 1
ATOM 1874 C C . LYS A 1 237 ? -12.515 -1.892 24.067 1.00 65.88 237 LYS A C 1
ATOM 1876 O O . LYS A 1 237 ? -13.309 -1.056 23.633 1.00 65.88 237 LYS A O 1
ATOM 1881 N N . LYS A 1 238 ? -11.201 -1.833 23.825 1.00 57.97 238 LYS A N 1
ATOM 1882 C CA . LYS A 1 238 ? -10.645 -0.958 22.782 1.00 57.97 238 LYS A CA 1
ATOM 1883 C C . LYS A 1 238 ? -11.222 -1.430 21.449 1.00 57.97 238 LYS A C 1
ATOM 1885 O O . LYS A 1 238 ? -11.029 -2.590 21.082 1.00 57.97 238 LYS A O 1
ATOM 1890 N N . GLU A 1 239 ? -11.983 -0.578 20.777 1.00 63.19 239 GLU A N 1
ATOM 1891 C CA . GLU A 1 239 ? -12.498 -0.893 19.453 1.00 63.19 239 GLU A CA 1
ATOM 1892 C C . GLU A 1 239 ? -11.327 -0.785 18.472 1.00 63.19 239 GLU A C 1
ATOM 1894 O O . GLU A 1 239 ? -10.667 0.251 18.390 1.00 63.19 239 GLU A O 1
ATOM 1899 N N . ARG A 1 240 ? -10.994 -1.897 17.807 1.00 63.66 240 ARG A N 1
ATOM 1900 C CA . ARG A 1 240 ? -10.013 -1.868 16.723 1.00 63.66 240 ARG A CA 1
ATOM 1901 C C . ARG A 1 240 ? -10.652 -1.180 15.527 1.00 63.66 240 ARG A C 1
ATOM 1903 O O . ARG A 1 240 ? -11.851 -1.327 15.280 1.00 63.66 240 ARG A O 1
ATOM 1910 N N . ARG A 1 241 ? -9.841 -0.432 14.792 1.00 73.19 241 ARG A N 1
ATOM 1911 C CA . ARG A 1 241 ? -10.222 0.063 13.477 1.00 73.19 241 ARG A CA 1
ATOM 1912 C C . ARG A 1 241 ? -10.413 -1.143 12.554 1.00 73.19 241 ARG A C 1
ATOM 1914 O O . ARG A 1 241 ? -9.672 -2.114 12.616 1.00 73.19 241 ARG A O 1
ATOM 1921 N N . ASP A 1 242 ? -11.462 -1.091 11.747 1.00 84.69 242 ASP A N 1
ATOM 1922 C CA . ASP A 1 242 ? -11.863 -2.175 10.847 1.00 84.69 242 ASP A CA 1
ATOM 1923 C C . ASP A 1 242 ? -11.352 -1.884 9.426 1.00 84.69 242 ASP A C 1
ATOM 1925 O O . ASP A 1 242 ? -12.135 -1.563 8.523 1.00 84.69 242 ASP A O 1
ATOM 1929 N N . TYR A 1 243 ? -10.020 -1.845 9.294 1.00 90.25 243 TYR A N 1
ATOM 1930 C CA . TYR A 1 243 ? -9.296 -1.429 8.089 1.00 90.25 243 TYR A CA 1
ATOM 1931 C C . TYR A 1 243 ? -8.481 -2.582 7.511 1.00 90.25 243 TYR A C 1
ATOM 1933 O O . TYR A 1 243 ? -7.785 -3.270 8.251 1.00 90.25 243 TYR A O 1
ATOM 1941 N N . ALA A 1 244 ? -8.528 -2.722 6.186 1.00 95.00 244 ALA A N 1
ATOM 1942 C CA . ALA A 1 244 ? -7.578 -3.489 5.392 1.00 95.00 244 ALA A CA 1
ATOM 1943 C C . ALA A 1 244 ? -6.818 -2.535 4.461 1.00 95.00 244 ALA A C 1
ATOM 1945 O O . ALA A 1 244 ? -7.431 -1.887 3.608 1.00 95.00 244 ALA A O 1
ATOM 1946 N N . VAL A 1 245 ? -5.499 -2.440 4.625 1.00 96.81 245 VAL A N 1
ATOM 1947 C CA . VAL A 1 245 ? -4.634 -1.554 3.832 1.00 96.81 245 VAL A CA 1
ATOM 1948 C C . VAL A 1 245 ? -3.679 -2.372 2.960 1.00 96.81 245 VAL A C 1
ATOM 1950 O O . VAL A 1 245 ? -2.885 -3.148 3.471 1.00 96.81 245 VAL A O 1
ATOM 1953 N N . GLY A 1 246 ? -3.740 -2.216 1.643 1.00 97.94 246 GLY A N 1
ATOM 1954 C CA . GLY A 1 246 ? -2.781 -2.809 0.712 1.00 97.94 246 GLY A CA 1
ATOM 1955 C C . GLY A 1 246 ? -1.768 -1.761 0.277 1.00 97.94 246 GLY A C 1
ATOM 1956 O O . GLY A 1 246 ? -2.146 -0.828 -0.425 1.00 97.94 246 GLY A O 1
ATOM 1957 N N . ILE A 1 247 ? -0.512 -1.894 0.697 1.00 97.75 247 ILE A N 1
ATOM 1958 C CA . ILE A 1 247 ? 0.598 -1.059 0.231 1.00 97.75 247 ILE A CA 1
ATOM 1959 C C . ILE A 1 247 ? 1.203 -1.732 -0.999 1.00 97.75 247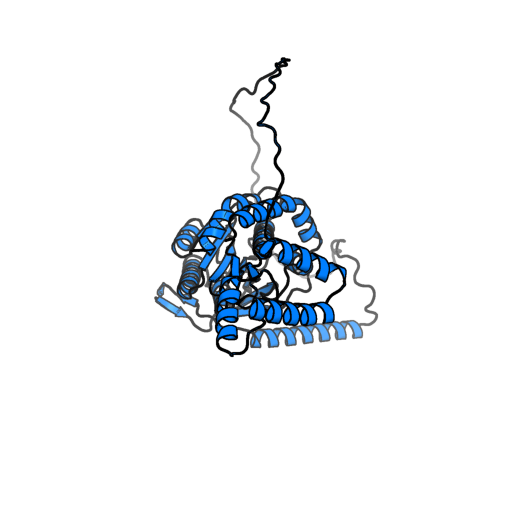 ILE A C 1
ATOM 1961 O O . ILE A 1 247 ? 1.631 -2.885 -0.931 1.00 97.75 247 ILE A O 1
ATOM 1965 N N . LEU A 1 248 ? 1.220 -1.007 -2.110 1.00 96.31 248 LEU A N 1
ATOM 1966 C CA . LEU A 1 248 ? 1.755 -1.431 -3.391 1.00 96.31 248 LEU A CA 1
ATOM 1967 C C . LEU A 1 248 ? 2.936 -0.523 -3.750 1.00 96.31 248 LEU A C 1
ATOM 1969 O O . LEU A 1 248 ? 2.760 0.682 -3.917 1.00 96.31 248 LEU A O 1
ATOM 1973 N N . ILE A 1 249 ? 4.130 -1.109 -3.804 1.00 93.94 249 ILE A N 1
ATOM 1974 C CA . ILE A 1 249 ? 5.400 -0.425 -4.052 1.00 93.94 249 ILE A CA 1
ATOM 1975 C C . ILE A 1 249 ? 5.821 -0.698 -5.492 1.00 93.94 249 ILE A C 1
ATOM 1977 O O . ILE A 1 249 ? 5.965 -1.855 -5.898 1.00 93.94 249 ILE A O 1
ATOM 1981 N N . ASP A 1 250 ? 6.018 0.361 -6.257 1.00 89.44 250 ASP A N 1
ATOM 1982 C CA . ASP A 1 250 ? 6.639 0.286 -7.569 1.00 89.44 250 ASP A CA 1
ATOM 1983 C C . ASP A 1 250 ? 8.125 -0.066 -7.436 1.00 89.44 250 ASP A C 1
ATOM 1985 O O . ASP A 1 250 ? 8.812 0.398 -6.533 1.00 89.44 250 ASP A O 1
ATOM 1989 N N . ARG A 1 251 ? 8.623 -0.951 -8.296 1.00 85.12 251 ARG A N 1
ATOM 1990 C CA . ARG A 1 251 ? 10.052 -1.275 -8.357 1.00 85.12 251 ARG A CA 1
ATOM 1991 C C . ARG A 1 251 ? 10.552 -1.248 -9.794 1.00 85.12 251 ARG A C 1
ATOM 1993 O O . ARG A 1 251 ? 11.251 -2.168 -10.203 1.00 85.12 251 ARG A O 1
ATOM 2000 N N . SER A 1 252 ? 10.176 -0.255 -10.589 1.00 70.06 252 SER A N 1
ATOM 2001 C CA . SER A 1 252 ? 10.709 -0.031 -11.940 1.00 70.06 252 SER A CA 1
ATOM 2002 C C . SER A 1 252 ? 12.238 -0.073 -12.028 1.00 70.06 252 SER A C 1
ATOM 2004 O O . SER A 1 252 ? 12.973 0.132 -11.065 1.00 70.06 252 SER A O 1
ATOM 2006 N N . GLY A 1 253 ? 12.754 -0.271 -13.243 1.00 59.22 253 GLY A N 1
ATOM 2007 C CA . GLY A 1 253 ? 14.175 -0.072 -13.543 1.00 59.22 253 GLY A CA 1
ATOM 2008 C C . GLY A 1 253 ? 14.632 1.400 -13.539 1.00 59.22 253 GLY A C 1
ATOM 2009 O O . GLY A 1 253 ? 15.833 1.647 -13.496 1.00 59.22 253 GLY A O 1
ATOM 2010 N N . SER A 1 254 ? 13.713 2.378 -13.567 1.00 53.75 254 SER A N 1
ATOM 2011 C CA . SER A 1 254 ? 13.993 3.832 -13.514 1.00 53.75 254 SER A CA 1
ATOM 2012 C C . SER A 1 254 ? 14.385 4.341 -12.122 1.00 53.75 254 SER A C 1
ATOM 2014 O O . SER A 1 254 ? 14.713 5.517 -11.944 1.00 53.75 254 SER A O 1
ATOM 2016 N N . THR A 1 255 ? 14.388 3.458 -11.127 1.00 53.88 255 THR A N 1
ATOM 2017 C CA . THR A 1 255 ? 14.503 3.824 -9.717 1.00 53.88 255 THR A CA 1
ATOM 2018 C C . THR A 1 255 ? 15.959 3.934 -9.223 1.00 53.88 255 THR A C 1
ATOM 2020 O O . THR A 1 255 ? 16.200 4.212 -8.052 1.00 53.88 255 THR A O 1
ATOM 2023 N N . SER A 1 256 ? 16.946 3.781 -10.119 1.00 53.84 256 SER A N 1
ATOM 2024 C CA . SER A 1 256 ? 18.384 3.921 -9.820 1.00 53.84 256 SER A CA 1
ATOM 2025 C C . SER A 1 256 ? 18.921 5.357 -9.874 1.00 53.84 256 SER A C 1
ATOM 2027 O O . SER A 1 256 ? 20.104 5.579 -9.609 1.00 53.84 256 SER A O 1
ATOM 2029 N N . ASP A 1 257 ? 18.096 6.334 -10.254 1.00 54.47 257 ASP A N 1
ATOM 2030 C CA . ASP A 1 257 ? 18.491 7.740 -10.209 1.00 54.47 257 ASP A CA 1
ATOM 2031 C C . ASP A 1 257 ? 18.504 8.217 -8.750 1.00 54.47 257 ASP A C 1
ATOM 2033 O O . ASP A 1 257 ? 17.519 8.082 -8.022 1.00 54.47 257 ASP A O 1
ATOM 2037 N N . GLY A 1 258 ? 19.639 8.760 -8.309 1.00 55.28 258 GLY A N 1
ATOM 2038 C CA . GLY A 1 258 ? 19.803 9.264 -6.949 1.00 55.28 258 GLY A CA 1
ATOM 2039 C C . GLY A 1 258 ? 18.824 10.394 -6.646 1.00 55.28 258 GLY A C 1
ATOM 2040 O O . GLY A 1 258 ? 18.868 11.446 -7.285 1.00 55.28 258 GLY A O 1
ATOM 2041 N N . VAL A 1 259 ? 17.996 10.212 -5.622 1.00 56.12 259 VAL A N 1
ATOM 2042 C CA . VAL A 1 259 ? 17.276 11.312 -4.981 1.00 56.12 259 VAL A CA 1
ATOM 2043 C C . VAL A 1 259 ? 18.250 11.944 -3.989 1.00 56.12 259 VAL A C 1
ATOM 2045 O O . VAL A 1 259 ? 19.126 11.277 -3.435 1.00 56.12 259 VAL A O 1
ATOM 2048 N N . GLY A 1 260 ? 18.204 13.262 -3.807 1.00 55.97 260 GLY A N 1
ATOM 2049 C CA . GLY A 1 260 ? 19.173 13.966 -2.958 1.00 55.97 260 GLY A CA 1
ATOM 2050 C C . GLY A 1 260 ? 19.418 13.286 -1.593 1.00 55.97 260 GLY A C 1
ATOM 2051 O O . GLY A 1 260 ? 18.529 12.659 -1.029 1.00 55.97 260 GLY A O 1
ATOM 2052 N N . LYS A 1 261 ? 20.629 13.465 -1.036 1.00 61.72 261 LYS A N 1
ATOM 2053 C CA . LYS A 1 261 ? 21.117 12.894 0.249 1.00 61.72 261 LYS A CA 1
ATOM 2054 C C . LYS A 1 261 ? 21.584 11.427 0.226 1.00 61.72 261 LYS A C 1
ATOM 2056 O O . LYS A 1 261 ? 21.770 10.836 1.291 1.00 61.72 261 LYS A O 1
ATOM 2061 N N . GLY A 1 262 ? 21.883 10.881 -0.953 1.00 65.88 262 GLY A N 1
ATOM 2062 C CA . GLY A 1 262 ? 22.608 9.609 -1.090 1.00 65.88 262 GLY A CA 1
ATOM 2063 C C . GLY A 1 262 ? 21.734 8.363 -0.964 1.00 65.88 262 GLY A C 1
ATOM 2064 O O . GLY A 1 262 ? 22.241 7.315 -0.576 1.00 65.88 262 GLY A O 1
ATOM 2065 N N . PHE A 1 263 ? 20.445 8.499 -1.267 1.00 73.44 263 PHE A N 1
ATOM 2066 C CA . PHE A 1 263 ? 19.506 7.399 -1.448 1.00 73.44 263 PHE A CA 1
ATOM 2067 C C . PHE A 1 263 ? 19.046 7.388 -2.902 1.00 73.44 263 PHE A C 1
ATOM 2069 O O . PHE A 1 263 ? 18.882 8.450 -3.503 1.00 73.44 263 PHE A O 1
ATOM 2076 N N . ASP A 1 264 ? 18.853 6.213 -3.485 1.00 78.44 264 ASP A N 1
ATOM 2077 C CA . ASP A 1 264 ? 18.157 6.137 -4.768 1.00 78.44 264 ASP A CA 1
ATOM 2078 C C . ASP A 1 264 ? 16.642 6.315 -4.568 1.00 78.44 264 ASP A C 1
ATOM 2080 O O . ASP A 1 264 ? 16.145 6.400 -3.440 1.00 78.44 264 ASP A O 1
ATOM 2084 N N . ARG A 1 265 ? 15.886 6.447 -5.660 1.00 79.19 265 ARG A N 1
ATOM 2085 C CA . ARG A 1 265 ? 14.423 6.585 -5.570 1.00 79.19 265 ARG A CA 1
ATOM 2086 C C . ARG A 1 265 ? 13.798 5.391 -4.839 1.00 79.19 265 ARG A C 1
ATOM 2088 O O . ARG A 1 265 ? 12.849 5.583 -4.084 1.00 79.19 265 ARG A O 1
ATOM 2095 N N . LEU A 1 266 ? 14.373 4.195 -4.980 1.00 84.19 266 LEU A N 1
ATOM 2096 C CA . LEU A 1 266 ? 13.786 2.948 -4.496 1.00 84.19 266 LEU A CA 1
ATOM 2097 C C . LEU A 1 266 ? 13.947 2.851 -2.987 1.00 84.19 266 LEU A C 1
ATOM 2099 O O . LEU A 1 266 ? 13.050 2.399 -2.281 1.00 84.19 266 LEU A O 1
ATOM 2103 N N . ASP A 1 267 ? 15.077 3.327 -2.481 1.00 85.50 267 ASP A N 1
ATOM 2104 C CA . ASP A 1 267 ? 15.312 3.558 -1.072 1.00 85.50 267 ASP A CA 1
ATOM 2105 C C . ASP A 1 267 ? 14.246 4.500 -0.503 1.00 85.50 267 ASP A C 1
ATOM 2107 O O . ASP A 1 267 ? 13.673 4.217 0.551 1.00 85.50 267 ASP A O 1
ATOM 2111 N N . VAL A 1 268 ? 13.916 5.594 -1.196 1.00 85.12 268 VAL A N 1
ATOM 2112 C CA . VAL A 1 268 ? 12.858 6.503 -0.730 1.00 85.12 268 VAL A CA 1
ATOM 2113 C C . VAL A 1 268 ? 11.495 5.797 -0.722 1.00 85.12 268 VAL A C 1
ATOM 2115 O O . VAL A 1 268 ? 10.776 5.893 0.277 1.00 85.12 268 VAL A O 1
ATOM 2118 N N . GLU A 1 269 ? 11.152 5.042 -1.769 1.00 87.44 269 GLU A N 1
ATOM 2119 C CA . GLU A 1 269 ? 9.895 4.280 -1.866 1.00 87.44 269 GLU A CA 1
ATOM 2120 C C . GLU A 1 269 ? 9.783 3.227 -0.760 1.00 87.44 269 GLU A C 1
ATOM 2122 O O . GLU A 1 269 ? 8.808 3.222 0.004 1.00 87.44 269 GLU A O 1
ATOM 2127 N N . LYS A 1 270 ? 10.813 2.389 -0.597 1.00 89.38 270 LYS A N 1
ATOM 2128 C CA . LYS A 1 270 ? 10.821 1.303 0.389 1.00 89.38 270 LYS A CA 1
ATOM 2129 C C . LYS A 1 270 ? 10.800 1.841 1.817 1.00 89.38 270 LYS A C 1
ATOM 2131 O O . LYS A 1 270 ? 10.017 1.361 2.633 1.00 89.38 270 LYS A O 1
ATOM 2136 N N . TYR A 1 271 ? 11.595 2.865 2.142 1.00 89.81 271 TYR A N 1
ATOM 2137 C CA . TYR A 1 271 ? 11.628 3.408 3.503 1.00 89.81 271 TYR A CA 1
ATOM 2138 C C . TYR A 1 271 ? 10.358 4.199 3.833 1.00 89.81 271 TYR A C 1
ATOM 2140 O O . TYR A 1 271 ? 9.902 4.157 4.977 1.00 89.81 271 TYR A O 1
ATOM 2148 N N . SER A 1 272 ? 9.731 4.846 2.846 1.00 89.00 272 SER A N 1
ATOM 2149 C CA . SER A 1 272 ? 8.410 5.467 3.023 1.00 89.00 272 SER A CA 1
ATOM 2150 C C . SER A 1 272 ? 7.331 4.416 3.288 1.00 89.00 272 SER A C 1
ATOM 2152 O O . SER A 1 272 ? 6.526 4.577 4.208 1.00 89.00 272 SER A O 1
ATOM 2154 N N . ALA A 1 273 ? 7.355 3.301 2.551 1.00 92.25 273 ALA A N 1
ATOM 2155 C CA . ALA A 1 273 ? 6.468 2.169 2.797 1.00 92.25 273 ALA A CA 1
ATOM 2156 C C . ALA A 1 273 ? 6.684 1.565 4.194 1.00 92.25 273 ALA A C 1
ATOM 2158 O O . ALA A 1 273 ? 5.714 1.289 4.896 1.00 92.25 273 ALA A O 1
ATOM 2159 N N . MET A 1 274 ? 7.940 1.414 4.632 1.00 93.88 274 MET A N 1
ATOM 2160 C CA . MET A 1 274 ? 8.272 0.915 5.972 1.00 93.88 274 MET A CA 1
ATOM 2161 C C . MET A 1 274 ? 7.795 1.855 7.085 1.00 93.88 274 MET A C 1
ATOM 2163 O O . MET A 1 274 ? 7.265 1.371 8.084 1.00 93.88 274 MET A O 1
ATOM 2167 N N . LEU A 1 275 ? 7.923 3.176 6.915 1.00 91.38 275 LEU A N 1
ATOM 2168 C CA . LEU A 1 275 ? 7.399 4.158 7.874 1.00 91.38 275 LEU A CA 1
ATOM 2169 C C . LEU A 1 275 ? 5.881 4.099 7.969 1.00 91.38 275 LEU A C 1
ATOM 2171 O O . LEU A 1 275 ? 5.327 4.142 9.068 1.00 91.38 275 LEU A O 1
ATOM 2175 N N . LEU A 1 276 ? 5.206 3.982 6.826 1.00 90.56 276 LEU A N 1
ATOM 2176 C CA . LEU A 1 276 ? 3.760 3.824 6.796 1.00 90.56 276 LEU A CA 1
ATOM 2177 C C . LEU A 1 276 ? 3.326 2.504 7.446 1.00 90.56 276 LEU A C 1
ATOM 2179 O O . LEU A 1 276 ? 2.382 2.492 8.230 1.00 90.56 276 LEU A O 1
ATOM 2183 N N . ALA A 1 277 ? 4.030 1.408 7.171 1.00 93.44 277 ALA A N 1
ATOM 2184 C CA . ALA A 1 277 ? 3.774 0.109 7.784 1.00 93.44 277 ALA A CA 1
ATOM 2185 C C . ALA A 1 277 ? 3.996 0.137 9.306 1.00 93.44 277 ALA A C 1
ATOM 2187 O O . ALA A 1 277 ? 3.145 -0.338 10.052 1.00 93.44 277 ALA A O 1
ATOM 2188 N N . ASP A 1 278 ? 5.070 0.773 9.785 1.00 92.06 278 ASP A N 1
ATOM 2189 C CA . ASP A 1 278 ? 5.317 1.005 11.215 1.00 92.06 278 ASP A CA 1
ATOM 2190 C C . ASP A 1 278 ? 4.173 1.797 11.878 1.00 92.06 278 ASP A C 1
ATOM 2192 O O . ASP A 1 278 ? 3.809 1.540 13.029 1.00 92.06 278 ASP A O 1
ATOM 2196 N N . ALA A 1 279 ? 3.602 2.757 11.151 1.00 87.62 279 ALA A N 1
ATOM 2197 C CA . ALA A 1 279 ? 2.431 3.520 11.558 1.00 87.62 279 ALA A CA 1
ATOM 2198 C C . ALA A 1 279 ? 1.172 2.645 11.662 1.00 87.62 279 ALA A C 1
ATOM 2200 O O . ALA A 1 279 ? 0.468 2.692 12.671 1.00 87.62 279 ALA A O 1
ATOM 2201 N N . LEU A 1 280 ? 0.880 1.857 10.625 1.00 89.50 280 LEU A N 1
ATOM 2202 C CA . LEU A 1 280 ? -0.296 0.983 10.557 1.00 89.50 280 LEU A CA 1
ATOM 2203 C C . LEU A 1 280 ? -0.243 -0.135 11.605 1.00 89.50 280 LEU A C 1
ATOM 2205 O O . LEU A 1 280 ? -1.256 -0.417 12.246 1.00 89.50 280 LEU A O 1
ATOM 2209 N N . ASP A 1 281 ? 0.939 -0.708 11.832 1.00 90.81 281 ASP A N 1
ATOM 2210 C CA . ASP A 1 281 ? 1.187 -1.706 12.875 1.00 90.81 281 ASP A CA 1
ATOM 2211 C C . ASP A 1 281 ? 0.936 -1.127 14.273 1.00 90.81 281 ASP A C 1
ATOM 2213 O O . ASP A 1 281 ? 0.175 -1.683 15.067 1.00 90.81 281 ASP A O 1
ATOM 2217 N N . GLU A 1 282 ? 1.450 0.077 14.543 1.00 86.31 282 GLU A N 1
ATOM 2218 C CA . GLU A 1 282 ? 1.146 0.786 15.784 1.00 86.31 282 GLU A CA 1
ATOM 2219 C C . GLU A 1 282 ? -0.362 1.060 15.910 1.00 86.31 282 GLU A C 1
ATOM 2221 O O . GLU A 1 282 ? -0.921 0.976 17.008 1.00 86.31 282 GLU A O 1
ATOM 2226 N N . LEU A 1 283 ? -1.057 1.372 14.812 1.00 81.69 283 LEU A N 1
ATOM 2227 C CA . LEU A 1 283 ? -2.516 1.521 14.784 1.00 81.69 283 LEU A CA 1
ATOM 2228 C C . LEU A 1 283 ? -3.281 0.199 14.962 1.00 81.69 283 LEU A C 1
ATOM 2230 O O . LEU A 1 283 ? -4.465 0.250 15.310 1.00 81.69 283 LEU A O 1
ATOM 2234 N N . ASN A 1 284 ? -2.604 -0.947 14.843 1.00 83.62 284 ASN A N 1
ATOM 2235 C CA . ASN A 1 284 ? -3.185 -2.289 14.832 1.00 83.62 284 ASN A CA 1
ATOM 2236 C C . ASN A 1 284 ? -4.227 -2.450 13.709 1.00 83.62 284 ASN A C 1
ATOM 2238 O O . ASN A 1 284 ? -5.284 -3.057 13.913 1.00 83.62 284 ASN A O 1
ATOM 2242 N N . ASP A 1 285 ? -3.942 -1.824 12.562 1.00 87.69 285 ASP A N 1
ATOM 2243 C CA . ASP A 1 285 ? -4.699 -1.959 11.319 1.00 87.69 285 ASP A CA 1
ATOM 2244 C C . ASP A 1 285 ? -4.197 -3.199 10.558 1.00 87.69 285 ASP A C 1
ATOM 2246 O O . ASP A 1 285 ? -2.999 -3.478 10.542 1.00 87.69 285 ASP A O 1
ATOM 2250 N N . ASN A 1 286 ? -5.091 -3.943 9.895 1.00 92.31 286 ASN A N 1
ATOM 2251 C CA . ASN A 1 286 ? -4.657 -5.056 9.051 1.00 92.31 286 ASN A CA 1
ATOM 2252 C C . ASN A 1 286 ? -4.085 -4.481 7.758 1.00 92.31 286 ASN A C 1
ATOM 2254 O O . ASN A 1 286 ? -4.766 -3.744 7.042 1.00 92.31 286 ASN A O 1
ATOM 2258 N N . PHE A 1 287 ? -2.849 -4.831 7.420 1.00 96.44 287 PHE A N 1
ATOM 2259 C CA . PHE 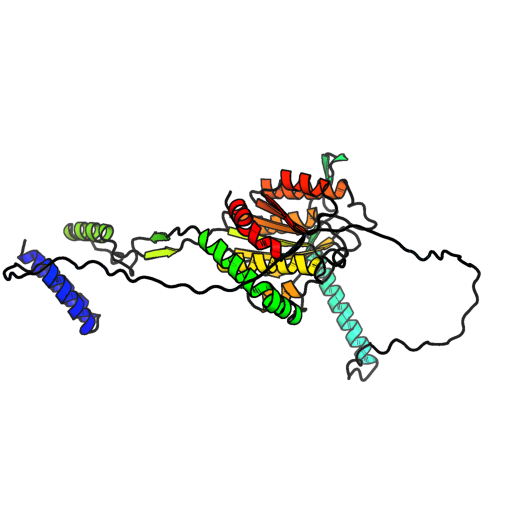A 1 287 ? -2.235 -4.360 6.186 1.00 96.44 287 PHE A CA 1
ATOM 2260 C C . PHE A 1 287 ? -1.389 -5.427 5.513 1.00 96.44 287 PHE A C 1
ATOM 2262 O O . PHE A 1 287 ? -0.951 -6.371 6.160 1.00 96.44 287 PHE A O 1
ATOM 2269 N N . ALA A 1 288 ? -1.150 -5.268 4.220 1.00 97.56 288 ALA A N 1
ATOM 2270 C CA . ALA A 1 288 ? -0.245 -6.094 3.444 1.00 97.56 288 ALA A CA 1
ATOM 2271 C C . ALA A 1 288 ? 0.681 -5.205 2.611 1.00 97.56 288 ALA A C 1
ATOM 2273 O O . ALA A 1 288 ? 0.302 -4.089 2.254 1.00 97.56 288 ALA A O 1
ATOM 2274 N N . VAL A 1 289 ? 1.885 -5.688 2.313 1.00 97.75 289 VAL A N 1
ATOM 2275 C CA . VAL A 1 289 ? 2.899 -4.974 1.532 1.00 97.75 289 VAL A CA 1
ATOM 2276 C C . VAL A 1 289 ? 3.327 -5.854 0.369 1.00 97.75 289 VAL A C 1
ATOM 2278 O O . VAL A 1 289 ? 3.743 -7.000 0.562 1.00 97.75 289 VAL A O 1
ATOM 2281 N N . TYR A 1 290 ? 3.209 -5.302 -0.832 1.00 96.62 290 TYR A N 1
ATOM 2282 C CA . TYR A 1 290 ? 3.584 -5.939 -2.083 1.00 96.62 290 TYR A CA 1
ATOM 2283 C C . TYR A 1 290 ? 4.440 -4.984 -2.900 1.00 96.62 290 TYR A C 1
ATOM 2285 O O . TYR A 1 290 ? 4.149 -3.790 -2.950 1.00 96.62 290 TYR A O 1
ATOM 2293 N N . SER A 1 291 ? 5.460 -5.508 -3.565 1.00 94.31 291 SER A N 1
ATOM 2294 C CA . SER A 1 291 ? 6.140 -4.817 -4.662 1.00 94.31 291 SER A CA 1
ATOM 2295 C C . SER A 1 291 ? 5.599 -5.323 -5.996 1.00 94.31 291 SER A C 1
ATOM 2297 O O . SER A 1 291 ? 5.111 -6.454 -6.081 1.00 94.31 291 SER A O 1
ATOM 2299 N N . PHE A 1 292 ? 5.680 -4.516 -7.053 1.00 93.62 292 PHE A N 1
ATOM 2300 C CA . PHE A 1 292 ? 5.327 -4.983 -8.391 1.00 93.62 292 PHE A CA 1
ATOM 2301 C C . PHE A 1 292 ? 6.352 -4.627 -9.456 1.00 93.62 292 PHE A C 1
ATOM 2303 O O . PHE A 1 292 ? 6.998 -3.590 -9.420 1.00 93.62 292 PHE A O 1
ATOM 2310 N N . SER A 1 293 ? 6.479 -5.509 -10.439 1.00 91.81 293 SER A N 1
ATOM 2311 C CA . SER A 1 293 ? 7.237 -5.254 -11.662 1.00 91.81 293 SER A CA 1
ATOM 2312 C C . SER A 1 293 ? 6.607 -6.008 -12.812 1.00 91.81 293 SER A C 1
ATOM 2314 O O . SER A 1 293 ? 6.127 -7.126 -12.629 1.00 91.81 293 SER A O 1
ATOM 2316 N N . THR A 1 294 ? 6.698 -5.455 -14.005 1.00 90.12 294 THR A N 1
ATOM 2317 C CA . THR A 1 294 ? 6.228 -6.095 -15.230 1.00 90.12 294 THR A CA 1
ATOM 2318 C C . THR A 1 294 ? 7.404 -6.638 -16.015 1.00 90.12 294 THR A C 1
ATOM 2320 O O . THR A 1 294 ? 8.472 -6.023 -16.068 1.00 90.12 294 THR A O 1
ATOM 2323 N N . ASP A 1 295 ? 7.219 -7.825 -16.580 1.00 87.50 295 ASP A N 1
ATOM 2324 C CA . ASP A 1 295 ? 8.209 -8.476 -17.421 1.00 87.50 295 ASP A CA 1
ATOM 2325 C C . ASP A 1 295 ? 8.518 -7.662 -18.691 1.00 87.50 295 ASP A C 1
ATOM 2327 O O . ASP A 1 295 ? 7.825 -6.711 -19.051 1.00 87.50 295 ASP A O 1
ATOM 2331 N N . GLY A 1 296 ? 9.575 -8.051 -19.406 1.00 81.88 296 GLY A N 1
ATOM 2332 C CA . GLY A 1 296 ? 9.987 -7.347 -20.624 1.00 81.88 296 GLY A CA 1
ATOM 2333 C C . GLY A 1 296 ? 8.965 -7.399 -21.768 1.00 81.88 296 GLY A C 1
ATOM 2334 O O . GLY A 1 296 ? 9.094 -6.629 -22.713 1.00 81.88 296 GLY A O 1
ATOM 2335 N N . SER A 1 297 ? 7.967 -8.292 -21.710 1.00 83.69 297 SER A N 1
ATOM 2336 C CA . SER A 1 297 ? 6.885 -8.334 -22.700 1.00 83.69 297 SER A CA 1
ATOM 2337 C C . SER A 1 297 ? 5.785 -7.304 -22.430 1.00 83.69 297 SER A C 1
ATOM 2339 O O . SER A 1 297 ? 5.030 -6.970 -23.344 1.00 83.69 297 SER A O 1
ATOM 2341 N N . GLY A 1 298 ? 5.680 -6.811 -21.193 1.00 85.38 298 GLY A N 1
ATOM 2342 C CA . GLY A 1 298 ? 4.590 -5.944 -20.760 1.00 85.38 298 GLY A CA 1
ATOM 2343 C C . GLY A 1 298 ? 3.296 -6.677 -20.430 1.00 85.38 298 GLY A C 1
ATOM 2344 O O . GLY A 1 298 ? 2.311 -6.023 -20.117 1.00 85.38 298 GLY A O 1
ATOM 2345 N N . THR A 1 299 ? 3.254 -8.007 -20.529 1.00 88.00 299 THR A N 1
ATOM 2346 C CA . THR A 1 299 ? 1.997 -8.767 -20.401 1.00 88.00 299 THR A CA 1
ATOM 2347 C C . THR A 1 299 ? 1.804 -9.379 -19.023 1.00 88.00 299 THR A C 1
ATOM 2349 O O . THR A 1 299 ? 0.673 -9.663 -18.625 1.00 88.00 299 THR A O 1
ATOM 2352 N N . LYS A 1 300 ? 2.893 -9.574 -18.277 1.00 91.19 300 LYS A N 1
ATOM 2353 C CA . LYS A 1 300 ? 2.858 -10.228 -16.974 1.00 91.19 300 LYS A CA 1
ATOM 2354 C C . LYS A 1 300 ? 3.438 -9.317 -15.907 1.00 91.19 300 LYS A C 1
ATOM 2356 O O . LYS A 1 300 ? 4.640 -9.056 -15.876 1.00 91.19 300 LYS A O 1
ATOM 2361 N N . THR A 1 301 ? 2.580 -8.899 -14.987 1.00 93.38 301 THR A N 1
ATOM 2362 C CA . THR A 1 301 ? 2.966 -8.149 -13.793 1.00 93.38 301 THR A CA 1
ATOM 2363 C C . THR A 1 301 ? 3.112 -9.093 -12.605 1.00 93.38 301 THR A C 1
ATOM 2365 O O . THR A 1 301 ? 2.164 -9.751 -12.184 1.00 93.38 301 THR A O 1
ATOM 2368 N N . SER A 1 302 ? 4.302 -9.166 -12.032 1.00 93.44 302 SER A N 1
ATOM 2369 C CA . SER A 1 302 ? 4.544 -9.904 -10.796 1.00 93.44 302 SER A CA 1
ATOM 2370 C C . SER A 1 302 ? 4.225 -9.027 -9.594 1.00 93.44 302 SER A C 1
ATOM 2372 O O . SER A 1 302 ? 4.794 -7.946 -9.474 1.00 93.44 302 SER A O 1
ATOM 2374 N N . LEU A 1 303 ? 3.346 -9.500 -8.710 1.00 95.00 303 LEU A N 1
ATOM 2375 C CA . LEU A 1 303 ? 3.113 -8.951 -7.374 1.00 95.00 303 LEU A CA 1
ATOM 2376 C C . LEU A 1 303 ? 3.905 -9.783 -6.362 1.00 95.00 303 LEU A C 1
ATOM 2378 O O . LEU A 1 303 ? 3.491 -10.883 -5.994 1.00 95.00 303 LEU A O 1
ATOM 2382 N N . GLU A 1 304 ? 5.051 -9.278 -5.930 1.00 93.38 304 GLU A N 1
ATOM 2383 C CA . GLU A 1 304 ? 5.930 -9.944 -4.971 1.00 93.38 304 GLU A CA 1
ATOM 2384 C C . GLU A 1 304 ? 5.435 -9.693 -3.543 1.00 93.38 304 GLU A C 1
ATOM 2386 O O . GLU A 1 304 ? 5.247 -8.553 -3.111 1.00 93.38 304 GLU A O 1
ATOM 2391 N N . LYS A 1 305 ? 5.191 -10.784 -2.809 1.00 94.19 305 LYS A N 1
ATOM 2392 C CA . LYS A 1 305 ? 4.784 -10.749 -1.403 1.00 94.19 305 LYS A CA 1
ATOM 2393 C C . LYS A 1 305 ? 5.948 -10.316 -0.523 1.00 94.19 305 LYS A C 1
ATOM 2395 O O . LYS A 1 305 ? 6.967 -11.002 -0.461 1.00 94.19 305 LYS A O 1
ATOM 2400 N N . LEU A 1 306 ? 5.755 -9.233 0.222 1.00 94.75 306 LEU A N 1
ATOM 2401 C CA . LEU A 1 306 ? 6.703 -8.782 1.245 1.00 94.75 306 LEU A CA 1
ATOM 2402 C C . LEU A 1 306 ? 6.120 -8.959 2.650 1.00 94.75 306 LEU A C 1
ATOM 2404 O O . LEU A 1 306 ? 6.845 -9.305 3.580 1.00 94.75 306 LEU A O 1
ATOM 2408 N N . LYS A 1 307 ? 4.801 -8.764 2.784 1.00 95.81 307 LYS A N 1
ATOM 2409 C CA . LYS A 1 307 ? 4.009 -9.002 3.998 1.00 95.81 307 LYS A CA 1
ATOM 2410 C C . LYS A 1 307 ? 2.544 -9.247 3.626 1.00 95.81 307 LYS A C 1
ATOM 2412 O O . LYS A 1 307 ? 1.944 -8.414 2.951 1.00 95.81 307 LYS A O 1
ATOM 2417 N N . GLU A 1 308 ? 1.933 -10.338 4.073 1.00 95.44 308 GLU A N 1
ATOM 2418 C CA . GLU A 1 308 ? 0.502 -10.630 3.882 1.00 95.44 308 GLU A CA 1
ATOM 2419 C C . GLU A 1 308 ? -0.351 -10.103 5.040 1.00 95.44 308 GLU A C 1
ATOM 2421 O O . GLU A 1 308 ? 0.157 -9.856 6.126 1.00 95.44 308 GLU A O 1
ATOM 2426 N N . PHE A 1 309 ? -1.664 -9.923 4.841 1.00 93.06 309 PHE A N 1
ATOM 2427 C CA . PHE A 1 309 ? -2.558 -9.320 5.848 1.00 93.06 309 PHE A CA 1
ATOM 2428 C C . PHE A 1 309 ? -2.468 -9.966 7.231 1.00 93.06 309 PHE A C 1
ATOM 2430 O O . PHE A 1 309 ? -2.516 -9.250 8.229 1.00 93.06 309 PHE A O 1
ATOM 2437 N N . ASP A 1 310 ? -2.306 -11.286 7.267 1.00 88.56 310 ASP A N 1
ATOM 2438 C CA . ASP A 1 310 ? -2.329 -12.078 8.495 1.00 88.56 310 ASP A CA 1
ATOM 2439 C C . ASP A 1 310 ? -0.918 -12.311 9.081 1.00 88.56 310 ASP A C 1
ATOM 2441 O O . ASP A 1 310 ? -0.793 -12.904 10.151 1.00 88.56 310 ASP A O 1
ATOM 2445 N N . ASP A 1 311 ? 0.131 -11.805 8.419 1.00 90.69 311 ASP A N 1
ATOM 2446 C CA . ASP A 1 311 ? 1.503 -11.812 8.938 1.00 90.69 311 ASP A CA 1
ATOM 2447 C C . ASP A 1 311 ? 1.725 -10.718 9.988 1.00 90.69 311 ASP A C 1
ATOM 2449 O O . ASP A 1 311 ? 1.107 -9.647 9.952 1.00 90.69 311 ASP A O 1
ATOM 2453 N N . GLU A 1 312 ? 2.697 -10.943 10.868 1.00 90.94 312 GLU A N 1
ATOM 2454 C CA . GLU A 1 312 ? 3.207 -9.919 11.778 1.00 90.94 312 GLU A CA 1
ATOM 2455 C C . GLU A 1 312 ? 4.167 -8.953 11.060 1.00 90.94 312 GLU A C 1
ATOM 2457 O O . GLU A 1 312 ? 4.843 -9.312 10.095 1.00 90.94 312 GLU A O 1
ATOM 2462 N N . TRP A 1 313 ? 4.246 -7.703 11.529 1.00 95.25 313 TRP A N 1
ATOM 2463 C CA . TRP A 1 313 ? 5.212 -6.714 11.033 1.00 95.25 313 TRP A CA 1
ATOM 2464 C C . TRP A 1 313 ? 6.543 -6.788 11.797 1.00 95.25 313 TRP A C 1
ATOM 2466 O O . TRP A 1 313 ? 6.977 -5.854 12.481 1.00 95.25 313 TRP A O 1
ATOM 2476 N N . ASP A 1 314 ? 7.181 -7.949 11.697 1.00 92.00 314 ASP A N 1
ATOM 2477 C CA . ASP A 1 314 ? 8.398 -8.310 12.417 1.00 92.00 314 ASP A CA 1
ATOM 2478 C C . ASP A 1 314 ? 9.690 -7.961 11.644 1.00 92.00 314 ASP A C 1
ATOM 2480 O O . ASP A 1 314 ? 9.678 -7.303 10.599 1.00 92.00 314 ASP A O 1
ATOM 2484 N N . GLU A 1 315 ? 10.852 -8.339 12.187 1.00 92.06 315 GLU A N 1
ATOM 2485 C CA . GLU A 1 315 ? 12.130 -8.104 11.503 1.00 92.06 315 GLU A CA 1
ATOM 2486 C C . GLU A 1 315 ? 12.231 -8.806 10.138 1.00 92.06 315 GLU A C 1
ATOM 2488 O O . GLU A 1 315 ? 12.640 -8.134 9.190 1.00 92.06 315 GLU A O 1
ATOM 2493 N N . PRO A 1 316 ? 11.850 -10.091 9.982 1.00 91.12 316 PRO A N 1
ATOM 2494 C CA . PRO A 1 316 ? 11.745 -10.732 8.674 1.00 91.12 316 PRO A CA 1
ATOM 2495 C C . PRO A 1 316 ? 10.922 -9.947 7.645 1.00 91.12 316 PRO A C 1
ATOM 2497 O O . PRO A 1 316 ? 11.426 -9.701 6.548 1.00 91.12 316 PRO A O 1
ATOM 2500 N N . ALA A 1 317 ? 9.706 -9.507 7.984 1.00 92.25 317 ALA A N 1
ATOM 2501 C CA . ALA A 1 317 ? 8.867 -8.725 7.072 1.00 92.25 317 ALA A CA 1
ATOM 2502 C C . ALA A 1 317 ? 9.559 -7.416 6.653 1.00 92.25 317 ALA A C 1
ATOM 2504 O O . ALA A 1 317 ? 9.594 -7.051 5.474 1.00 92.25 317 ALA A O 1
ATOM 2505 N N . LYS A 1 318 ? 10.207 -6.744 7.609 1.00 94.94 318 LYS A N 1
ATOM 2506 C CA . LYS A 1 318 ? 10.991 -5.527 7.360 1.00 94.94 318 LYS A CA 1
ATOM 2507 C C . LYS A 1 318 ? 12.214 -5.778 6.475 1.00 94.94 318 LYS A C 1
ATOM 2509 O O . LYS A 1 318 ? 12.528 -4.945 5.628 1.00 94.94 318 LYS A O 1
ATOM 2514 N N . GLN A 1 319 ? 12.893 -6.912 6.644 1.00 93.44 319 GLN A N 1
ATOM 2515 C CA . GLN A 1 319 ? 14.024 -7.318 5.805 1.00 93.44 319 GLN A CA 1
ATOM 2516 C C . GLN A 1 319 ? 13.593 -7.639 4.373 1.00 93.44 319 GLN A C 1
ATOM 2518 O O . GLN A 1 319 ? 14.358 -7.355 3.452 1.00 93.44 319 GLN A O 1
ATOM 2523 N N . TYR A 1 320 ? 12.394 -8.197 4.168 1.00 93.44 320 TYR A N 1
ATOM 2524 C CA . TYR A 1 320 ? 11.856 -8.412 2.823 1.00 93.44 320 TYR A CA 1
ATOM 2525 C C . TYR A 1 320 ? 11.620 -7.085 2.109 1.00 93.44 320 TYR A C 1
ATOM 2527 O O . TYR A 1 320 ? 12.117 -6.908 0.998 1.00 93.44 320 TYR A O 1
ATOM 2535 N N . VAL A 1 321 ? 10.964 -6.122 2.766 1.00 93.38 321 VAL A N 1
ATOM 2536 C CA . VAL A 1 321 ? 10.762 -4.779 2.191 1.00 93.38 321 VAL A CA 1
ATOM 2537 C C . VAL A 1 321 ? 12.095 -4.067 1.937 1.00 93.38 321 VAL A C 1
ATOM 2539 O O . VAL A 1 321 ? 12.269 -3.435 0.900 1.00 93.38 321 VAL A O 1
ATOM 2542 N N . ALA A 1 322 ? 13.078 -4.209 2.829 1.00 91.75 322 ALA A N 1
ATOM 2543 C CA . ALA A 1 322 ? 14.410 -3.646 2.610 1.00 91.75 322 ALA A CA 1
ATOM 2544 C C . ALA A 1 322 ? 15.147 -4.281 1.412 1.00 91.75 322 ALA A C 1
ATOM 2546 O O . ALA A 1 322 ? 15.943 -3.600 0.769 1.00 91.75 322 ALA A O 1
ATOM 2547 N N . SER A 1 323 ? 14.853 -5.552 1.101 1.00 90.56 323 SER A N 1
ATOM 2548 C CA . SER A 1 323 ? 15.502 -6.339 0.040 1.00 90.56 323 SER A CA 1
ATOM 2549 C C . SER A 1 323 ? 14.963 -6.104 -1.372 1.00 90.56 323 SER A C 1
ATOM 2551 O O . SER A 1 323 ? 15.431 -6.753 -2.317 1.00 90.56 323 SER A O 1
ATOM 2553 N N . ILE A 1 324 ? 13.969 -5.221 -1.526 1.00 89.12 324 ILE A N 1
ATOM 2554 C CA . ILE A 1 324 ? 13.451 -4.850 -2.843 1.00 89.12 324 ILE A CA 1
ATOM 2555 C C . ILE A 1 324 ? 14.613 -4.304 -3.674 1.00 89.12 324 ILE A C 1
ATOM 2557 O O . ILE A 1 324 ? 15.415 -3.492 -3.218 1.00 89.12 324 ILE A O 1
ATOM 2561 N N . THR A 1 325 ? 14.699 -4.783 -4.908 1.00 84.62 325 THR A N 1
ATOM 2562 C CA . THR A 1 325 ? 15.704 -4.368 -5.890 1.00 84.62 325 THR A CA 1
ATOM 2563 C C . THR A 1 325 ? 14.999 -3.834 -7.131 1.00 84.62 325 THR A C 1
ATOM 2565 O O . THR A 1 325 ? 13.880 -4.291 -7.405 1.00 84.62 325 THR A O 1
ATOM 2568 N N . PRO A 1 326 ? 15.635 -2.918 -7.889 1.00 83.50 326 PRO A N 1
ATOM 2569 C CA . PRO A 1 326 ? 15.066 -2.413 -9.129 1.00 83.50 326 PRO A CA 1
ATOM 2570 C C . PRO A 1 326 ? 14.717 -3.564 -10.075 1.00 83.50 326 PRO A C 1
ATOM 2572 O O . PRO A 1 326 ? 15.503 -4.490 -10.294 1.00 83.50 326 PRO A O 1
ATOM 2575 N N . GLY A 1 327 ? 13.497 -3.525 -10.580 1.00 81.62 327 GLY A N 1
ATOM 2576 C CA . GLY A 1 327 ? 12.905 -4.475 -11.505 1.00 81.62 327 GLY A CA 1
ATOM 2577 C C . GLY A 1 327 ? 13.017 -3.998 -12.950 1.00 81.62 327 GLY A C 1
ATOM 2578 O O . GLY A 1 327 ? 13.950 -3.297 -13.332 1.00 81.62 327 GLY A O 1
ATOM 2579 N N . HIS A 1 328 ? 12.074 -4.438 -13.783 1.00 80.81 328 HIS A N 1
ATOM 2580 C CA . HIS A 1 328 ? 12.062 -4.134 -15.212 1.00 80.81 328 HIS A CA 1
ATOM 2581 C C . HIS A 1 328 ? 11.133 -2.956 -15.531 1.00 80.81 328 HIS A C 1
ATOM 2583 O O . HIS A 1 328 ? 11.563 -1.807 -15.481 1.00 80.81 328 HIS A O 1
ATOM 2589 N N . GLN A 1 329 ? 9.883 -3.249 -15.892 1.00 84.31 329 GLN A N 1
ATOM 2590 C CA . GLN A 1 329 ? 8.925 -2.295 -16.454 1.00 84.31 329 GLN A CA 1
ATOM 2591 C C . GLN A 1 329 ? 7.715 -2.093 -15.535 1.00 84.31 329 GLN A C 1
ATOM 2593 O O . GLN A 1 329 ? 7.480 -2.904 -14.636 1.00 84.31 329 GLN A O 1
ATOM 2598 N N . ASN A 1 330 ? 6.896 -1.079 -15.822 1.00 84.19 330 ASN A N 1
ATOM 2599 C CA . ASN A 1 330 ? 5.760 -0.687 -14.989 1.00 84.19 330 ASN A CA 1
ATOM 2600 C C . ASN A 1 330 ? 4.439 -0.785 -15.741 1.00 84.19 330 ASN A C 1
ATOM 2602 O O . ASN A 1 330 ? 4.232 -0.148 -16.773 1.00 84.19 330 ASN A O 1
ATOM 2606 N N . HIS A 1 331 ? 3.525 -1.573 -15.181 1.00 91.38 331 HIS A N 1
ATOM 2607 C CA . HIS A 1 331 ? 2.154 -1.692 -15.655 1.00 91.38 331 HIS A CA 1
ATOM 2608 C C . HIS A 1 331 ? 1.201 -1.498 -14.476 1.00 91.38 331 HIS A C 1
ATOM 2610 O O . HIS A 1 331 ? 0.536 -2.422 -14.000 1.00 91.38 331 HIS A O 1
ATOM 2616 N N . ASP A 1 332 ? 1.147 -0.262 -13.992 1.00 92.56 332 ASP A N 1
ATOM 2617 C CA . ASP A 1 332 ? 0.409 0.141 -12.797 1.00 92.56 332 ASP A CA 1
ATOM 2618 C C . ASP A 1 332 ? -1.067 -0.246 -12.858 1.00 92.56 332 ASP A C 1
ATOM 2620 O O . ASP A 1 332 ? -1.604 -0.741 -11.872 1.00 92.56 332 ASP A O 1
ATOM 2624 N N . GLY A 1 333 ? -1.723 -0.106 -14.017 1.00 94.50 333 GLY A N 1
ATOM 2625 C CA . GLY A 1 333 ? -3.122 -0.506 -14.178 1.00 94.50 333 GLY A CA 1
ATOM 2626 C C . GLY A 1 333 ? -3.373 -1.974 -13.812 1.00 94.50 333 GLY A C 1
ATOM 2627 O O . GLY A 1 333 ? -4.332 -2.288 -13.103 1.00 94.50 333 GLY A O 1
ATOM 2628 N N . THR A 1 334 ? -2.475 -2.878 -14.211 1.00 95.31 334 THR A N 1
ATOM 2629 C CA . THR A 1 334 ? -2.546 -4.304 -13.868 1.00 95.31 334 THR A CA 1
ATOM 2630 C C . THR A 1 334 ? -2.259 -4.532 -12.385 1.00 95.31 334 THR A C 1
ATOM 2632 O O . THR A 1 334 ? -2.993 -5.269 -11.721 1.00 95.31 334 THR A O 1
ATOM 2635 N N . ALA A 1 335 ? -1.242 -3.863 -11.835 1.00 95.62 335 ALA A N 1
ATOM 2636 C CA . ALA A 1 335 ? -0.866 -4.000 -10.429 1.00 95.62 335 ALA A CA 1
ATOM 2637 C C . ALA A 1 335 ? -1.966 -3.495 -9.473 1.00 95.62 335 ALA A C 1
ATOM 2639 O O . ALA A 1 335 ? -2.340 -4.189 -8.522 1.00 95.62 335 ALA A O 1
ATOM 2640 N N . ILE A 1 336 ? -2.545 -2.327 -9.771 1.00 97.31 336 ILE A N 1
ATOM 2641 C CA . ILE A 1 336 ? -3.652 -1.718 -9.022 1.00 97.31 336 ILE A CA 1
ATOM 2642 C C . ILE A 1 336 ? -4.872 -2.636 -9.050 1.00 97.31 336 ILE A C 1
ATOM 2644 O O . ILE A 1 336 ? -5.462 -2.888 -7.998 1.00 97.31 336 ILE A O 1
ATOM 2648 N N . ARG A 1 337 ? -5.238 -3.192 -10.214 1.00 97.56 337 ARG A N 1
ATOM 2649 C CA . ARG A 1 337 ? -6.348 -4.158 -10.318 1.00 97.56 337 ARG A CA 1
ATOM 2650 C C . ARG A 1 337 ? -6.080 -5.418 -9.502 1.00 97.56 337 ARG A C 1
ATOM 2652 O O . ARG A 1 337 ? -6.968 -5.859 -8.774 1.00 97.56 337 ARG A O 1
ATOM 2659 N N . GLY A 1 338 ? -4.856 -5.943 -9.533 1.00 97.31 338 GLY A N 1
ATOM 2660 C CA . GLY A 1 338 ? -4.475 -7.095 -8.716 1.00 97.31 338 GLY A CA 1
ATOM 2661 C C . GLY A 1 338 ? -4.613 -6.833 -7.215 1.00 97.31 338 GLY A C 1
ATOM 2662 O O . GLY A 1 338 ? -5.279 -7.595 -6.510 1.00 97.31 338 GLY A O 1
ATOM 2663 N N . MET A 1 339 ? -4.086 -5.709 -6.723 1.00 97.94 339 MET A N 1
ATOM 2664 C CA . MET A 1 339 ? -4.249 -5.314 -5.318 1.00 97.94 339 MET A CA 1
ATOM 2665 C C . MET A 1 339 ? -5.721 -5.044 -4.961 1.00 97.94 339 MET A C 1
ATOM 2667 O O . MET A 1 339 ? -6.185 -5.427 -3.885 1.00 97.94 339 MET A O 1
ATOM 2671 N N . THR A 1 340 ? -6.485 -4.449 -5.878 1.00 98.31 340 THR A N 1
ATOM 2672 C CA . THR A 1 340 ? -7.927 -4.202 -5.722 1.00 98.31 340 THR A CA 1
ATOM 2673 C C . THR A 1 340 ? -8.695 -5.510 -5.538 1.00 98.31 340 THR A C 1
ATOM 2675 O O . THR A 1 340 ? -9.501 -5.621 -4.615 1.00 98.31 340 THR A O 1
ATOM 2678 N N . GLU A 1 341 ? -8.414 -6.541 -6.340 1.00 97.19 341 GLU A N 1
ATOM 2679 C CA . GLU A 1 341 ? -9.024 -7.869 -6.186 1.00 97.19 341 GLU A CA 1
ATOM 2680 C C . GLU A 1 341 ? -8.679 -8.529 -4.845 1.00 97.19 341 GLU A C 1
ATOM 2682 O O . GLU A 1 341 ? -9.511 -9.227 -4.257 1.00 97.19 341 GLU A O 1
ATOM 2687 N N . MET A 1 342 ? -7.457 -8.330 -4.349 1.00 96.44 342 MET A N 1
ATOM 2688 C CA . MET A 1 342 ? -7.023 -8.858 -3.052 1.00 96.44 342 MET A CA 1
ATOM 2689 C C . MET A 1 342 ? -7.724 -8.142 -1.896 1.00 96.44 342 MET A C 1
ATOM 2691 O O . MET A 1 342 ? -8.249 -8.798 -0.994 1.00 96.44 342 MET A O 1
ATOM 2695 N N . LEU A 1 343 ? -7.811 -6.813 -1.958 1.00 97.69 343 LEU A N 1
ATOM 2696 C CA . LEU A 1 343 ? -8.539 -6.001 -0.986 1.00 97.69 343 LEU A CA 1
ATOM 2697 C C . LEU A 1 343 ? -10.038 -6.295 -1.009 1.00 97.69 343 LEU A C 1
ATOM 2699 O O . LEU A 1 343 ? -10.646 -6.400 0.052 1.00 97.69 343 LEU A O 1
ATOM 2703 N N . ALA A 1 344 ? -10.646 -6.497 -2.178 1.00 97.06 344 ALA A N 1
ATOM 2704 C CA . ALA A 1 344 ? -12.074 -6.793 -2.303 1.00 97.06 344 ALA A CA 1
ATOM 2705 C C . ALA A 1 344 ? -12.490 -8.072 -1.551 1.00 97.06 344 ALA A C 1
ATOM 2707 O O . ALA A 1 344 ? -13.613 -8.153 -1.054 1.00 97.06 344 ALA A O 1
ATOM 2708 N N . LYS A 1 345 ? -11.577 -9.042 -1.406 1.00 95.75 345 LYS A N 1
ATOM 2709 C CA . LYS A 1 345 ? -11.799 -10.297 -0.663 1.00 95.75 345 LYS A CA 1
ATOM 2710 C C . LYS A 1 345 ? -11.744 -10.127 0.860 1.00 95.75 345 LYS A C 1
ATOM 2712 O O . LYS A 1 345 ? -12.150 -11.036 1.582 1.00 95.75 345 LYS A O 1
ATOM 2717 N N . ARG A 1 346 ? -11.245 -8.993 1.363 1.00 95.75 346 ARG A N 1
ATOM 2718 C CA . ARG A 1 346 ? -11.141 -8.704 2.800 1.00 95.75 346 ARG A CA 1
ATOM 2719 C C . ARG A 1 346 ? -12.512 -8.392 3.407 1.00 95.75 346 ARG A C 1
ATOM 2721 O O . ARG A 1 346 ? -13.347 -7.710 2.806 1.00 95.75 346 ARG A O 1
ATOM 2728 N N . THR A 1 347 ? -12.748 -8.882 4.619 1.00 93.19 347 THR A N 1
ATOM 2729 C CA . THR A 1 347 ? -14.016 -8.695 5.348 1.00 93.19 347 THR A CA 1
ATOM 2730 C C . THR A 1 347 ? -14.136 -7.320 6.002 1.00 93.19 347 THR A C 1
ATOM 2732 O O . THR A 1 347 ? -15.230 -6.899 6.370 1.00 93.19 347 THR A O 1
ATOM 2735 N N . GLU A 1 348 ? -13.013 -6.620 6.127 1.00 92.00 348 GLU A N 1
ATOM 2736 C CA . GLU A 1 348 ? -12.879 -5.332 6.783 1.00 92.00 348 GLU A CA 1
ATOM 2737 C C . GLU A 1 348 ? -13.725 -4.264 6.081 1.00 92.00 348 GLU A C 1
ATOM 2739 O O . GLU A 1 348 ? -13.792 -4.191 4.845 1.00 92.00 348 GLU A O 1
ATOM 2744 N N . LYS A 1 349 ? -14.394 -3.420 6.871 1.00 90.38 349 LYS A N 1
ATOM 2745 C CA . LYS A 1 349 ? -15.333 -2.409 6.352 1.00 90.38 349 LYS A CA 1
ATOM 2746 C C . LYS A 1 349 ? -14.658 -1.325 5.531 1.00 90.38 349 LYS A C 1
ATOM 2748 O O . LYS A 1 349 ? -15.257 -0.824 4.581 1.00 90.38 349 LYS A O 1
ATOM 2753 N N . LYS A 1 350 ? -13.464 -0.900 5.937 1.00 92.56 350 LYS A N 1
ATOM 2754 C CA . LYS A 1 350 ? -12.701 0.144 5.253 1.00 92.56 350 LYS A CA 1
ATOM 2755 C C . LYS A 1 350 ? -11.526 -0.510 4.545 1.00 92.56 350 LYS A C 1
ATOM 2757 O O . LYS A 1 350 ? -10.720 -1.183 5.173 1.00 92.56 350 LYS A O 1
ATOM 2762 N N . LYS A 1 351 ? -11.442 -0.319 3.234 1.00 96.75 351 LYS A N 1
ATOM 2763 C CA . LYS A 1 351 ? -10.369 -0.860 2.402 1.00 96.75 351 LYS A CA 1
ATOM 2764 C C . LYS A 1 351 ? -9.615 0.298 1.775 1.00 96.75 351 LYS A C 1
ATOM 2766 O O . LYS A 1 351 ? -10.245 1.230 1.271 1.00 96.75 351 LYS A O 1
ATOM 2771 N N . VAL A 1 352 ? -8.293 0.250 1.843 1.00 97.19 352 VAL A N 1
ATOM 2772 C CA . VAL A 1 352 ? -7.415 1.300 1.327 1.00 97.19 352 VAL A CA 1
ATOM 2773 C C . VAL A 1 352 ? -6.311 0.652 0.503 1.00 97.19 352 VAL A C 1
ATOM 2775 O O . VAL A 1 352 ? -5.662 -0.277 0.973 1.00 97.19 352 VAL A O 1
ATOM 2778 N N . LEU A 1 353 ? -6.092 1.146 -0.706 1.00 98.06 353 LEU A N 1
ATOM 2779 C CA . LEU A 1 353 ? -4.937 0.852 -1.539 1.00 98.06 353 LEU A CA 1
ATOM 2780 C C . LEU A 1 353 ? -4.000 2.056 -1.461 1.00 98.06 353 LEU A C 1
ATOM 2782 O O . LEU A 1 353 ? -4.398 3.168 -1.796 1.00 98.06 353 LEU A O 1
ATOM 2786 N N . VAL A 1 354 ? -2.769 1.845 -1.010 1.00 96.88 354 VAL A N 1
ATOM 2787 C CA . VAL A 1 354 ? -1.710 2.855 -1.036 1.00 96.88 354 VAL A CA 1
ATOM 2788 C C . VAL A 1 354 ? -0.752 2.489 -2.157 1.00 96.88 354 VAL A C 1
ATOM 2790 O O . VAL A 1 354 ? -0.067 1.478 -2.058 1.00 96.88 354 VAL A O 1
ATOM 2793 N N . HIS A 1 355 ? -0.725 3.291 -3.216 1.00 95.50 355 HIS A N 1
ATOM 2794 C CA . HIS A 1 355 ? 0.171 3.113 -4.357 1.00 95.50 355 HIS A CA 1
ATOM 2795 C C . HIS A 1 355 ? 1.348 4.068 -4.219 1.00 95.50 355 HIS A C 1
ATOM 2797 O O . HIS A 1 355 ? 1.132 5.278 -4.145 1.00 95.50 355 HIS A O 1
ATOM 2803 N N . ILE A 1 356 ? 2.566 3.537 -4.157 1.00 92.62 356 ILE A N 1
ATOM 2804 C CA . ILE A 1 356 ? 3.806 4.312 -4.072 1.00 92.62 356 ILE A CA 1
ATOM 2805 C C . ILE A 1 356 ? 4.549 4.131 -5.394 1.00 92.62 356 ILE A C 1
ATOM 2807 O O . ILE A 1 356 ? 4.942 3.008 -5.698 1.00 92.62 356 ILE A O 1
ATOM 2811 N N . SER A 1 357 ? 4.688 5.203 -6.178 1.00 87.38 357 SER A N 1
ATOM 2812 C CA . SER A 1 357 ? 5.309 5.164 -7.514 1.00 87.38 357 SER A CA 1
ATOM 2813 C C . SER A 1 357 ? 5.832 6.533 -7.962 1.00 87.38 357 SER A C 1
ATOM 2815 O O . SER A 1 357 ? 5.267 7.578 -7.621 1.00 87.38 357 SER A O 1
ATOM 2817 N N . ASP A 1 358 ? 6.852 6.545 -8.816 1.00 77.06 358 ASP A N 1
ATOM 2818 C CA . ASP A 1 358 ? 7.363 7.739 -9.506 1.00 77.06 358 ASP A CA 1
ATOM 2819 C C . ASP A 1 358 ? 6.363 8.384 -10.500 1.00 77.06 358 ASP A C 1
ATOM 2821 O O . ASP A 1 358 ? 6.559 9.514 -10.959 1.00 77.06 358 ASP A O 1
ATOM 2825 N N . GLY A 1 359 ? 5.246 7.710 -10.802 1.00 68.75 359 GLY A N 1
ATOM 2826 C CA . GLY A 1 359 ? 4.194 8.222 -11.683 1.00 68.75 359 GLY A CA 1
ATOM 2827 C C . GLY A 1 359 ? 4.498 8.141 -13.170 1.00 68.75 359 GLY A C 1
ATOM 2828 O O . GLY A 1 359 ? 3.923 8.908 -13.951 1.00 68.75 359 GLY A O 1
ATOM 2829 N N . THR A 1 360 ? 5.353 7.204 -13.575 1.00 74.00 360 THR A N 1
ATOM 2830 C CA . THR A 1 360 ? 5.590 6.884 -14.984 1.00 74.00 360 THR A CA 1
ATOM 2831 C C . THR A 1 360 ? 5.221 5.442 -15.328 1.00 74.00 360 THR A C 1
ATOM 2833 O O . THR A 1 360 ? 6.098 4.590 -15.451 1.00 74.00 360 THR A O 1
ATOM 2836 N N . PRO A 1 361 ? 3.925 5.148 -15.569 1.00 74.19 361 PRO A N 1
ATOM 2837 C CA . PRO A 1 361 ? 3.542 3.844 -16.091 1.00 74.19 361 PRO A CA 1
ATOM 2838 C C . PRO A 1 361 ? 4.150 3.674 -17.494 1.00 74.19 361 PRO A C 1
ATOM 2840 O O . PRO A 1 361 ? 3.799 4.386 -18.444 1.00 74.19 361 PRO A O 1
ATOM 2843 N N . TRP A 1 362 ? 5.116 2.765 -17.617 1.00 76.88 362 TRP A N 1
ATOM 2844 C CA . TRP A 1 362 ? 5.919 2.606 -18.825 1.00 76.88 362 TRP A CA 1
ATOM 2845 C C . TRP A 1 362 ? 6.398 1.167 -19.017 1.00 76.88 362 TRP A C 1
ATOM 2847 O O . TRP A 1 362 ? 7.076 0.599 -18.160 1.00 76.88 362 TRP A O 1
ATOM 2857 N N . VAL A 1 363 ? 6.117 0.620 -20.203 1.00 75.31 363 VAL A N 1
ATOM 2858 C CA . VAL A 1 363 ? 6.733 -0.609 -20.708 1.00 75.31 363 VAL A CA 1
ATOM 2859 C C . VAL A 1 363 ? 7.557 -0.296 -21.959 1.00 75.31 363 VAL A C 1
ATOM 2861 O O . VAL A 1 363 ? 7.020 0.037 -23.019 1.00 75.31 363 VAL A O 1
ATOM 2864 N N . ASP A 1 364 ? 8.878 -0.422 -21.844 1.00 70.06 364 ASP A N 1
ATOM 2865 C CA . ASP A 1 364 ? 9.826 -0.185 -22.930 1.00 70.06 364 ASP A CA 1
ATOM 2866 C C . ASP A 1 364 ? 9.621 -1.149 -24.106 1.00 70.06 364 ASP A C 1
ATOM 2868 O O . ASP A 1 364 ? 9.340 -2.333 -23.935 1.00 70.06 364 ASP A O 1
ATOM 2872 N N . GLY A 1 365 ? 9.722 -0.616 -25.326 1.00 64.00 365 GLY A N 1
ATOM 2873 C CA . GLY A 1 365 ? 9.463 -1.350 -26.569 1.00 64.00 365 GLY A CA 1
ATOM 2874 C C . GLY A 1 365 ? 8.016 -1.834 -26.765 1.00 64.00 365 GLY A C 1
ATOM 2875 O O . GLY A 1 365 ? 7.710 -2.381 -27.826 1.00 64.00 365 GLY A O 1
ATOM 2876 N N . GLY A 1 366 ? 7.129 -1.619 -25.787 1.00 70.06 366 GLY A N 1
ATOM 2877 C CA . GLY A 1 366 ? 5.749 -2.096 -25.771 1.00 70.06 366 GLY A CA 1
ATOM 2878 C C . GLY A 1 366 ? 4.714 -1.083 -26.268 1.00 70.06 366 GLY A C 1
ATOM 2879 O O . GLY A 1 366 ? 5.010 0.072 -26.590 1.00 70.06 366 GLY A O 1
ATOM 2880 N N . TYR A 1 367 ? 3.457 -1.535 -26.329 1.00 80.81 367 TYR A N 1
ATOM 2881 C CA . TYR A 1 367 ? 2.308 -0.679 -26.649 1.00 80.81 367 TYR A CA 1
ATOM 2882 C C . TYR A 1 367 ? 1.836 0.144 -25.435 1.00 80.81 367 TYR A C 1
ATOM 2884 O O . TYR A 1 367 ? 1.250 1.211 -25.614 1.00 80.81 367 TYR A O 1
ATOM 2892 N N . TYR A 1 368 ? 2.118 -0.328 -24.215 1.00 83.62 368 TYR A N 1
ATOM 2893 C CA . TYR A 1 368 ? 1.710 0.294 -22.958 1.00 83.62 368 TYR A CA 1
ATOM 2894 C C . TYR A 1 368 ? 2.660 1.439 -22.576 1.00 83.62 368 TYR A C 1
ATOM 2896 O O . TYR A 1 368 ? 3.652 1.257 -21.869 1.00 83.62 368 TYR A O 1
ATOM 2904 N N . ARG A 1 369 ? 2.391 2.637 -23.105 1.00 83.56 369 ARG A N 1
ATOM 2905 C CA . ARG A 1 369 ? 3.219 3.830 -22.874 1.00 83.56 369 ARG A CA 1
ATOM 2906 C C . ARG A 1 369 ? 2.426 5.126 -23.001 1.00 83.56 369 ARG A C 1
ATOM 2908 O O . ARG A 1 369 ? 1.388 5.161 -23.662 1.00 83.56 369 ARG A O 1
ATOM 2915 N N . ARG A 1 370 ? 2.995 6.208 -22.458 1.00 85.25 370 ARG A N 1
ATOM 2916 C CA . ARG A 1 370 ? 2.490 7.587 -22.586 1.00 85.25 370 ARG A CA 1
ATOM 2917 C C . ARG A 1 370 ? 1.005 7.695 -22.215 1.00 85.25 370 ARG A C 1
ATOM 2919 O O . ARG A 1 370 ? 0.604 7.203 -21.167 1.00 85.25 370 ARG A O 1
ATOM 2926 N N . GLU A 1 371 ? 0.197 8.331 -23.061 1.00 88.12 371 GLU A N 1
ATOM 2927 C CA . GLU A 1 371 ? -1.219 8.589 -22.824 1.00 88.12 371 GLU A CA 1
ATOM 2928 C C . GLU A 1 371 ? -2.006 7.296 -22.601 1.00 88.12 371 GLU A C 1
ATOM 2930 O O . GLU A 1 371 ? -2.826 7.256 -21.694 1.00 88.12 371 GLU A O 1
ATOM 2935 N N . TYR A 1 372 ? -1.703 6.220 -23.336 1.00 90.06 372 TYR A N 1
ATOM 2936 C CA . TYR A 1 372 ? -2.385 4.934 -23.162 1.00 90.06 372 TYR A CA 1
ATOM 2937 C C . TYR A 1 372 ? -2.184 4.367 -21.752 1.00 90.06 372 TYR A C 1
ATOM 2939 O O . TYR A 1 372 ? -3.145 4.038 -21.060 1.00 90.06 372 TYR A O 1
ATOM 2947 N N . ALA A 1 373 ? -0.923 4.300 -21.317 1.00 90.31 373 ALA A N 1
ATOM 2948 C CA . ALA A 1 373 ? -0.560 3.799 -19.998 1.00 90.31 373 ALA A CA 1
ATOM 2949 C C . ALA A 1 373 ? -1.145 4.674 -18.883 1.00 90.31 373 ALA A C 1
ATOM 2951 O O . ALA A 1 373 ? -1.701 4.165 -17.913 1.00 90.31 373 ALA A O 1
ATOM 2952 N N . ASN A 1 374 ? -1.081 5.997 -19.053 1.00 91.69 374 ASN A N 1
ATOM 2953 C CA . ASN A 1 374 ? -1.685 6.946 -18.124 1.00 91.69 374 ASN A CA 1
ATOM 2954 C C . ASN A 1 374 ? -3.196 6.714 -18.006 1.00 91.69 374 ASN A C 1
ATOM 2956 O O . ASN A 1 374 ? -3.729 6.635 -16.905 1.00 91.69 374 ASN A O 1
ATOM 2960 N N . GLU A 1 375 ? -3.896 6.589 -19.130 1.00 93.44 375 GLU A N 1
ATOM 2961 C CA . GLU A 1 375 ? -5.347 6.430 -19.165 1.00 93.44 375 GLU A CA 1
ATOM 2962 C C . GLU A 1 375 ? -5.817 5.111 -18.557 1.00 93.44 375 GLU A C 1
ATOM 2964 O O . GLU A 1 375 ? -6.826 5.113 -17.845 1.00 93.44 375 GLU A O 1
ATOM 2969 N N . ASP A 1 376 ? -5.102 4.009 -18.796 1.00 94.88 376 ASP A N 1
ATOM 2970 C CA . ASP A 1 376 ? -5.407 2.733 -18.150 1.00 94.88 376 ASP A CA 1
ATOM 2971 C C . ASP A 1 376 ? -5.168 2.790 -16.638 1.00 94.88 376 ASP A C 1
ATOM 2973 O O . ASP A 1 376 ? -6.051 2.413 -15.866 1.00 94.88 376 ASP A O 1
ATOM 2977 N N . THR A 1 377 ? -4.038 3.347 -16.192 1.00 94.69 377 THR A N 1
ATOM 2978 C CA . THR A 1 377 ? -3.741 3.510 -14.761 1.00 94.69 377 THR A CA 1
ATOM 2979 C C . THR A 1 377 ? -4.788 4.383 -14.068 1.00 94.69 377 THR A C 1
ATOM 2981 O O . THR A 1 377 ? -5.331 4.013 -13.026 1.00 94.69 377 THR A O 1
ATOM 2984 N N . LEU A 1 378 ? -5.151 5.517 -14.673 1.00 95.38 378 LEU A N 1
ATOM 2985 C CA . LEU A 1 378 ? -6.224 6.384 -14.180 1.00 95.38 378 LEU A CA 1
ATOM 2986 C C . LEU A 1 378 ? -7.562 5.645 -14.110 1.00 95.38 378 LEU A C 1
ATOM 2988 O O . LEU A 1 378 ? -8.352 5.878 -13.190 1.00 95.38 378 LEU A O 1
ATOM 2992 N N . LYS A 1 379 ? -7.832 4.755 -15.069 1.00 97.25 379 LYS A N 1
ATOM 2993 C CA . LYS A 1 379 ? -9.043 3.940 -15.054 1.00 97.25 379 LYS A CA 1
ATOM 2994 C C . LYS A 1 379 ? -9.016 2.899 -13.939 1.00 97.25 379 LYS A C 1
ATOM 2996 O O . LYS A 1 379 ? -10.027 2.759 -13.256 1.00 97.25 379 LYS A O 1
ATOM 3001 N N . ALA A 1 380 ? -7.884 2.240 -13.704 1.00 97.56 380 ALA A N 1
ATOM 3002 C CA . ALA A 1 380 ? -7.710 1.293 -12.604 1.00 97.56 380 ALA A CA 1
ATOM 3003 C C . ALA A 1 380 ? -7.910 1.960 -11.229 1.00 97.56 380 ALA A C 1
ATOM 3005 O O . ALA A 1 380 ? -8.578 1.395 -10.363 1.00 97.56 380 ALA A O 1
ATOM 3006 N N . ILE A 1 381 ? -7.419 3.193 -11.045 1.00 97.38 381 ILE A N 1
ATOM 3007 C CA . ILE A 1 381 ? -7.679 4.001 -9.837 1.00 97.38 381 ILE A CA 1
ATOM 3008 C C . ILE A 1 381 ? -9.186 4.246 -9.665 1.00 97.38 381 ILE A C 1
ATOM 3010 O O . ILE A 1 381 ? -9.745 4.009 -8.596 1.00 97.38 381 ILE A O 1
ATOM 3014 N N . GLU A 1 382 ? -9.862 4.685 -10.730 1.00 97.69 382 GLU A N 1
ATOM 3015 C CA . GLU A 1 382 ? -11.307 4.945 -10.712 1.00 97.69 382 GLU A CA 1
ATOM 3016 C C . GLU A 1 382 ? -12.129 3.673 -10.427 1.00 97.69 382 GLU A C 1
ATOM 3018 O O . GLU A 1 382 ? -13.164 3.731 -9.762 1.00 97.69 382 GLU A O 1
ATOM 3023 N N . GLU A 1 383 ? -11.690 2.521 -10.935 1.00 98.06 383 GLU A N 1
ATOM 3024 C CA . GLU A 1 383 ? -12.301 1.214 -10.676 1.00 98.06 383 GLU A CA 1
ATOM 3025 C C . GLU A 1 383 ? -12.167 0.799 -9.210 1.00 98.06 383 GLU A C 1
ATOM 3027 O O . GLU A 1 383 ? -13.158 0.372 -8.614 1.00 98.06 383 GLU A O 1
ATOM 3032 N N . ALA A 1 384 ? -10.981 0.967 -8.618 1.00 98.12 384 ALA A N 1
ATOM 3033 C CA . ALA A 1 384 ? -10.745 0.681 -7.206 1.00 98.12 384 ALA A CA 1
ATOM 3034 C C . ALA A 1 384 ? -11.649 1.538 -6.303 1.00 98.12 384 ALA A C 1
ATOM 3036 O O . ALA A 1 384 ? -12.367 1.001 -5.453 1.00 98.12 384 ALA A O 1
ATOM 3037 N N . GLU A 1 385 ? -11.715 2.847 -6.563 1.00 97.12 385 GLU A N 1
ATOM 3038 C CA . GLU A 1 385 ? -12.595 3.773 -5.837 1.00 97.12 385 GLU A CA 1
ATOM 3039 C C . GLU A 1 385 ? -14.072 3.371 -5.961 1.00 97.12 385 GLU A C 1
ATOM 3041 O O . GLU A 1 385 ? -14.805 3.308 -4.970 1.00 97.12 385 GLU A O 1
ATOM 3046 N N . LYS A 1 386 ? -14.515 3.001 -7.170 1.00 96.81 386 LYS A N 1
ATOM 3047 C CA . LYS A 1 386 ? -15.880 2.501 -7.414 1.00 96.81 386 LYS A CA 1
ATOM 3048 C C . LYS A 1 386 ? -16.174 1.179 -6.708 1.00 96.81 386 LYS A C 1
ATOM 3050 O O . LYS A 1 386 ? -17.324 0.944 -6.339 1.00 96.81 386 LYS A O 1
ATOM 3055 N N . ALA A 1 387 ? -15.166 0.339 -6.491 1.00 96.44 387 ALA A N 1
ATOM 3056 C CA . ALA A 1 387 ? -15.277 -0.886 -5.704 1.00 96.44 387 ALA A CA 1
ATOM 3057 C C . ALA A 1 387 ? -15.321 -0.627 -4.181 1.00 96.44 387 ALA A C 1
ATOM 3059 O O . ALA A 1 387 ? -15.370 -1.573 -3.393 1.00 96.44 387 ALA A O 1
ATOM 3060 N N . GLY A 1 388 ? -15.319 0.640 -3.747 1.00 95.50 388 GLY A N 1
ATOM 3061 C CA . GLY A 1 388 ? -15.307 1.024 -2.336 1.00 95.50 388 GLY A CA 1
ATOM 3062 C C . GLY A 1 388 ? -13.932 0.881 -1.679 1.00 95.50 388 GLY A C 1
ATOM 3063 O O . GLY A 1 388 ? -13.849 0.840 -0.447 1.00 95.50 388 GLY A O 1
ATOM 3064 N N . ILE A 1 389 ? -12.869 0.784 -2.482 1.00 97.62 389 ILE A N 1
ATOM 3065 C CA . ILE A 1 389 ? -11.477 0.727 -2.039 1.00 97.62 389 ILE A CA 1
ATOM 3066 C C . ILE A 1 389 ? -10.858 2.098 -2.288 1.00 97.62 389 ILE A C 1
ATOM 3068 O O . ILE A 1 389 ? -10.685 2.514 -3.428 1.00 97.62 389 ILE A O 1
ATOM 3072 N N . ARG A 1 390 ? -10.513 2.804 -1.212 1.00 96.62 390 ARG A N 1
ATOM 3073 C CA . ARG A 1 390 ? -9.931 4.146 -1.323 1.00 96.62 390 ARG A CA 1
ATOM 3074 C C . ARG A 1 390 ? -8.515 4.057 -1.824 1.00 96.62 390 ARG A C 1
ATOM 3076 O O . ARG A 1 390 ? -7.726 3.307 -1.257 1.00 96.62 390 ARG A O 1
ATOM 3083 N N . VAL A 1 391 ? -8.182 4.862 -2.812 1.00 97.31 391 VAL A N 1
ATOM 3084 C CA . VAL A 1 391 ? -6.840 4.935 -3.364 1.00 97.31 391 VAL A CA 1
ATOM 3085 C C . VAL A 1 391 ? -6.124 6.138 -2.774 1.00 97.31 391 VAL A C 1
ATOM 3087 O O . VAL A 1 391 ? -6.617 7.266 -2.795 1.00 97.31 391 VAL A O 1
ATOM 3090 N N . ILE A 1 392 ? -4.940 5.876 -2.241 1.00 95.50 392 ILE A N 1
ATOM 3091 C CA . ILE A 1 392 ? -3.979 6.881 -1.823 1.00 95.50 392 ILE A CA 1
ATOM 3092 C C . ILE A 1 392 ? -2.784 6.767 -2.759 1.00 95.50 392 ILE A C 1
ATOM 3094 O O . ILE A 1 392 ? -2.111 5.739 -2.777 1.00 95.50 392 ILE A O 1
ATOM 3098 N N . TYR A 1 393 ? -2.528 7.826 -3.517 1.00 93.88 393 TYR A N 1
ATOM 3099 C CA . TYR A 1 393 ? -1.437 7.890 -4.476 1.00 93.88 393 TYR A CA 1
ATOM 3100 C C . TYR A 1 393 ? -0.264 8.695 -3.906 1.00 93.88 393 TYR A C 1
ATOM 3102 O O . TYR A 1 393 ? -0.354 9.904 -3.692 1.00 93.88 393 TYR A O 1
ATOM 3110 N N . LEU A 1 394 ? 0.845 8.021 -3.641 1.00 91.38 394 LEU A N 1
ATOM 3111 C CA . LEU A 1 394 ? 2.054 8.589 -3.062 1.00 91.38 394 LEU A CA 1
ATOM 3112 C C . LEU A 1 394 ? 3.134 8.645 -4.139 1.00 91.38 394 LEU A C 1
ATOM 3114 O O . LEU A 1 394 ? 3.660 7.615 -4.547 1.00 91.38 394 LEU A O 1
ATOM 3118 N N . SER A 1 395 ? 3.441 9.852 -4.613 1.00 87.75 395 SER A N 1
ATOM 3119 C CA . SER A 1 395 ? 4.365 10.038 -5.728 1.00 87.75 395 SER A CA 1
ATOM 3120 C C . SER A 1 395 ? 5.734 10.531 -5.295 1.00 87.75 395 SER A C 1
ATOM 3122 O O . SER A 1 395 ? 5.827 11.561 -4.623 1.00 87.75 395 SER A O 1
ATOM 3124 N N . ILE A 1 396 ? 6.791 9.838 -5.717 1.00 80.00 396 ILE A N 1
ATOM 3125 C CA . ILE A 1 396 ? 8.170 10.224 -5.399 1.00 80.00 396 ILE A CA 1
ATOM 3126 C C . ILE A 1 396 ? 8.799 10.910 -6.599 1.00 80.00 396 ILE A C 1
ATOM 3128 O O . ILE A 1 396 ? 8.918 10.291 -7.648 1.00 80.00 396 ILE A O 1
ATOM 3132 N N . ASP A 1 397 ? 9.199 12.175 -6.437 1.00 71.88 397 ASP A N 1
ATOM 3133 C CA . ASP A 1 397 ? 9.832 12.977 -7.499 1.00 71.88 397 ASP A CA 1
ATOM 3134 C C . ASP A 1 397 ? 9.127 12.825 -8.873 1.00 71.88 397 ASP A C 1
ATOM 3136 O O . ASP A 1 397 ? 9.722 12.336 -9.837 1.00 71.88 397 ASP A O 1
ATOM 3140 N N . PRO A 1 398 ? 7.827 13.185 -8.979 1.00 66.56 398 PRO A N 1
ATOM 3141 C CA . PRO A 1 398 ? 7.038 12.900 -10.171 1.00 66.56 398 PRO A CA 1
ATOM 3142 C C . PRO A 1 398 ? 7.610 13.598 -11.402 1.00 66.56 398 PRO A C 1
ATOM 3144 O O . PRO A 1 398 ? 7.488 14.818 -11.559 1.00 66.56 398 PRO A O 1
ATOM 3147 N N . SER A 1 399 ? 8.143 12.807 -12.331 1.00 70.38 399 SER A N 1
ATOM 3148 C CA . SER A 1 399 ? 8.620 13.315 -13.620 1.00 70.38 399 SER A CA 1
ATOM 3149 C C . SER A 1 399 ? 7.461 13.764 -14.525 1.00 70.38 399 SER A C 1
ATOM 3151 O O . SER A 1 399 ? 7.626 14.669 -15.347 1.00 70.38 399 SER A O 1
ATOM 3153 N N . ASN A 1 400 ? 6.259 13.203 -14.327 1.00 80.44 400 ASN A N 1
ATOM 3154 C CA . ASN A 1 400 ? 5.035 13.563 -15.042 1.00 80.44 400 ASN A CA 1
ATOM 3155 C C . ASN A 1 400 ? 4.001 14.250 -14.128 1.00 80.44 400 ASN A C 1
ATOM 3157 O O . ASN A 1 400 ? 3.054 13.643 -13.621 1.00 80.44 400 ASN A O 1
ATOM 3161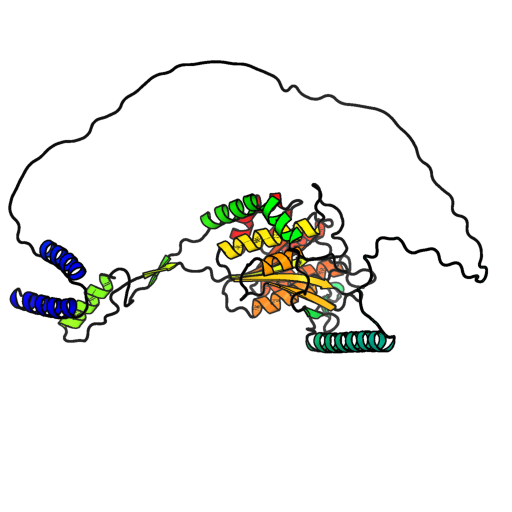 N N . LEU A 1 401 ? 4.155 15.565 -13.952 1.00 84.88 401 LEU A N 1
ATOM 3162 C CA . LEU A 1 401 ? 3.244 16.376 -13.134 1.00 84.88 401 LEU A CA 1
ATOM 3163 C C . LEU A 1 401 ? 1.807 16.439 -13.673 1.00 84.88 401 LEU A C 1
ATOM 3165 O O . LEU A 1 401 ? 0.883 16.680 -12.897 1.00 84.88 401 LEU A O 1
ATOM 3169 N N . GLU A 1 402 ? 1.602 16.279 -14.981 1.00 87.75 402 GLU A N 1
ATOM 3170 C CA . GLU A 1 402 ? 0.258 16.284 -15.563 1.00 87.75 402 GLU A CA 1
ATOM 3171 C C . GLU A 1 402 ? -0.502 15.013 -15.189 1.00 87.75 402 GLU A C 1
ATOM 3173 O O . GLU A 1 402 ? -1.621 15.100 -14.680 1.00 87.75 402 GLU A O 1
ATOM 3178 N N . PHE A 1 403 ? 0.138 13.852 -15.347 1.00 88.19 403 PHE A N 1
ATOM 3179 C CA . PHE A 1 403 ? -0.419 12.578 -14.904 1.00 88.19 403 PHE A CA 1
ATOM 3180 C C . PHE A 1 403 ? -0.734 12.595 -13.406 1.00 88.19 403 PHE A C 1
ATOM 3182 O O . PHE A 1 403 ? -1.847 12.246 -13.018 1.00 88.19 403 PHE A O 1
ATOM 3189 N N . PHE A 1 404 ? 0.189 13.088 -12.571 1.00 90.75 404 PHE A N 1
ATOM 3190 C CA . PHE A 1 404 ? -0.047 13.202 -11.130 1.00 90.75 404 PHE A CA 1
ATOM 3191 C C . PHE A 1 404 ? -1.314 14.009 -10.807 1.00 90.75 404 PHE A C 1
ATOM 3193 O O . PHE A 1 404 ? -2.110 13.591 -9.970 1.00 90.75 404 PHE A O 1
ATOM 3200 N N . ARG A 1 405 ? -1.547 15.145 -11.484 1.00 91.69 405 ARG A N 1
ATOM 3201 C CA . ARG A 1 405 ? -2.772 15.943 -11.279 1.00 91.69 405 ARG A CA 1
ATOM 3202 C C . ARG A 1 405 ? -4.028 15.159 -11.656 1.00 91.69 405 ARG A C 1
ATOM 3204 O O . ARG A 1 405 ? -4.993 15.178 -10.902 1.00 91.69 405 ARG A O 1
ATOM 3211 N N . GLN A 1 406 ? -4.003 14.445 -12.779 1.00 92.69 406 GLN A N 1
ATOM 3212 C CA . GLN A 1 406 ? -5.134 13.620 -13.211 1.00 92.69 406 GLN A CA 1
ATOM 3213 C C . GLN A 1 406 ? -5.397 12.460 -12.237 1.00 92.69 406 GLN A C 1
ATOM 3215 O O . GLN A 1 406 ? -6.552 12.145 -11.950 1.00 92.69 406 GLN A O 1
ATOM 3220 N N . ALA A 1 407 ? -4.344 11.841 -11.697 1.00 91.88 407 ALA A N 1
ATOM 3221 C CA . ALA A 1 407 ? -4.462 10.797 -10.682 1.00 91.88 407 ALA A CA 1
ATOM 3222 C C . ALA A 1 407 ? -5.055 11.362 -9.385 1.00 91.88 407 ALA A C 1
ATOM 3224 O O . ALA A 1 407 ? -5.998 10.783 -8.845 1.00 91.88 407 ALA A O 1
ATOM 3225 N N . ALA A 1 408 ? -4.584 12.537 -8.952 1.00 92.62 408 ALA A N 1
ATOM 3226 C CA . ALA A 1 408 ? -5.088 13.250 -7.781 1.00 92.62 408 ALA A CA 1
ATOM 3227 C C . ALA A 1 408 ? -6.588 13.577 -7.867 1.00 92.62 408 ALA A C 1
ATOM 3229 O O . ALA A 1 408 ? -7.275 13.541 -6.850 1.00 92.62 408 ALA A O 1
ATOM 3230 N N . GLU A 1 409 ? -7.111 13.858 -9.064 1.00 94.50 409 GLU A N 1
ATOM 3231 C CA . GLU A 1 409 ? -8.548 14.080 -9.291 1.00 94.50 409 GLU A CA 1
ATOM 3232 C C . GLU A 1 409 ? -9.390 12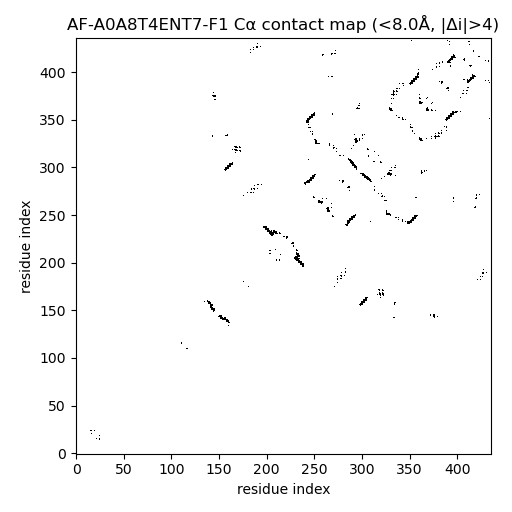.800 -9.179 1.00 94.50 409 GLU A C 1
ATOM 3234 O O . GLU A 1 409 ? -10.597 12.873 -8.938 1.00 94.50 409 GLU A O 1
ATOM 3239 N N . LYS A 1 410 ? -8.779 11.628 -9.383 1.00 94.12 410 LYS A N 1
ATOM 3240 C CA . LYS A 1 410 ? -9.476 10.335 -9.408 1.00 94.12 410 LYS A CA 1
ATOM 3241 C C . LYS A 1 410 ? -9.359 9.541 -8.115 1.00 94.12 410 LYS A C 1
ATOM 3243 O O . LYS A 1 410 ? -10.227 8.710 -7.872 1.00 94.12 410 LYS A O 1
ATOM 3248 N N . CYS A 1 411 ? -8.317 9.762 -7.320 1.00 94.19 411 CYS A N 1
ATOM 3249 C CA . CYS A 1 411 ? -8.101 9.068 -6.053 1.00 94.19 411 CYS A CA 1
ATOM 3250 C C . CYS A 1 411 ? -8.616 9.871 -4.847 1.00 94.19 411 CYS A C 1
ATOM 3252 O O . CYS A 1 411 ? -8.760 11.092 -4.899 1.00 94.19 411 CYS A O 1
ATOM 3254 N N . THR A 1 412 ? -8.831 9.190 -3.722 1.00 94.38 412 THR A N 1
ATOM 3255 C CA . THR A 1 412 ? -9.225 9.800 -2.443 1.00 94.38 412 THR A CA 1
ATOM 3256 C C . THR A 1 412 ? -8.196 10.818 -1.945 1.00 94.38 412 THR A C 1
ATOM 3258 O O . THR A 1 412 ? -8.562 11.822 -1.323 1.00 94.38 412 THR A O 1
ATOM 3261 N N . PHE A 1 413 ? -6.909 10.547 -2.168 1.00 93.94 413 PHE A N 1
ATOM 3262 C CA . PHE A 1 413 ? -5.816 11.418 -1.753 1.00 93.94 413 PHE A CA 1
ATOM 3263 C C . PHE A 1 413 ? -4.569 11.171 -2.594 1.00 93.94 413 PHE A C 1
ATOM 3265 O O . PHE A 1 413 ? -4.180 10.023 -2.791 1.00 93.94 413 PHE A O 1
ATOM 3272 N N . ALA A 1 414 ? -3.912 12.245 -3.021 1.00 92.81 414 ALA A N 1
ATOM 3273 C CA . ALA A 1 414 ? -2.608 12.176 -3.657 1.00 92.81 414 ALA A CA 1
ATOM 3274 C C . ALA A 1 414 ? -1.651 13.172 -3.014 1.00 92.81 414 ALA A C 1
ATOM 3276 O O . ALA A 1 414 ? -2.014 14.326 -2.786 1.00 92.81 414 ALA A O 1
ATOM 3277 N N . GLU A 1 415 ? -0.417 12.742 -2.781 1.00 90.62 415 GLU A N 1
ATOM 3278 C CA . GLU A 1 415 ? 0.652 13.602 -2.286 1.00 90.62 415 GLU A CA 1
ATOM 3279 C C . GLU A 1 415 ? 1.948 13.267 -3.015 1.00 90.62 415 GLU A C 1
ATOM 3281 O O . GLU A 1 415 ? 2.209 12.113 -3.356 1.00 90.62 415 GLU A O 1
ATOM 3286 N N . LYS A 1 416 ? 2.758 14.297 -3.251 1.00 88.25 416 LYS A N 1
ATOM 3287 C CA . LYS A 1 416 ? 4.098 14.157 -3.808 1.00 88.25 416 LYS A CA 1
ATOM 3288 C C . LYS A 1 416 ? 5.137 14.477 -2.743 1.00 88.25 416 LYS A C 1
ATOM 3290 O O . LYS A 1 416 ? 4.934 15.400 -1.956 1.00 88.25 416 LYS A O 1
ATOM 3295 N N . PHE A 1 417 ? 6.247 13.763 -2.753 1.00 81.81 417 PHE A N 1
ATOM 3296 C CA . PHE A 1 417 ? 7.376 14.019 -1.867 1.00 81.81 417 PHE A CA 1
ATOM 3297 C C . PHE A 1 417 ? 8.678 13.754 -2.608 1.00 81.81 417 PHE A C 1
ATOM 3299 O O . PHE A 1 417 ? 8.743 12.939 -3.524 1.00 81.81 417 PHE A O 1
ATOM 3306 N N . ASN A 1 418 ? 9.719 14.475 -2.213 1.00 78.31 418 ASN A N 1
ATOM 3307 C CA . ASN A 1 418 ? 11.062 14.279 -2.764 1.00 78.31 418 ASN A CA 1
ATOM 3308 C C . ASN A 1 418 ? 11.972 13.545 -1.777 1.00 78.31 418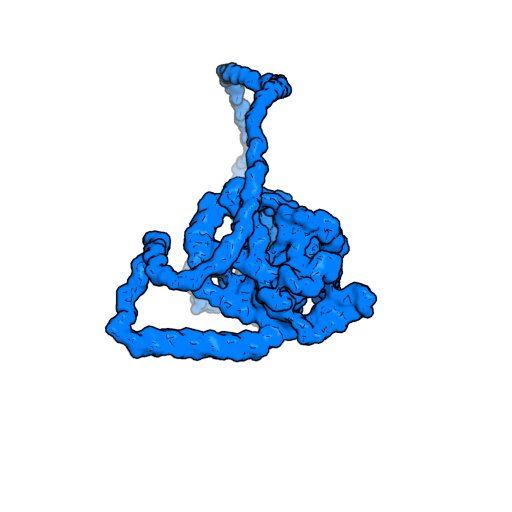 ASN A C 1
ATOM 3310 O O . ASN A 1 418 ? 13.123 13.274 -2.084 1.00 78.31 418 ASN A O 1
ATOM 3314 N N . ASP A 1 419 ? 11.496 13.296 -0.558 1.00 77.88 419 ASP A N 1
ATOM 3315 C CA . ASP A 1 419 ? 12.309 12.763 0.523 1.00 77.88 419 ASP A CA 1
ATOM 3316 C C . ASP A 1 419 ? 11.420 12.043 1.546 1.00 77.88 419 ASP A C 1
ATOM 3318 O O . ASP A 1 419 ? 10.332 12.511 1.892 1.00 77.88 419 ASP A O 1
ATOM 3322 N N . VAL A 1 420 ? 11.922 10.933 2.085 1.00 76.62 420 VAL A N 1
ATOM 3323 C CA . VAL A 1 420 ? 11.309 10.160 3.173 1.00 76.62 420 VAL A CA 1
ATOM 3324 C C . VAL A 1 420 ? 11.013 11.053 4.385 1.00 76.62 420 VAL A C 1
ATOM 3326 O O . VAL A 1 420 ? 10.006 10.875 5.073 1.00 76.62 420 VAL A O 1
ATOM 3329 N N . PHE A 1 421 ? 11.857 12.062 4.639 1.00 80.75 421 PHE A N 1
ATOM 3330 C CA . PHE A 1 421 ? 11.690 12.992 5.763 1.00 80.75 421 PHE A CA 1
ATOM 3331 C C . PHE A 1 421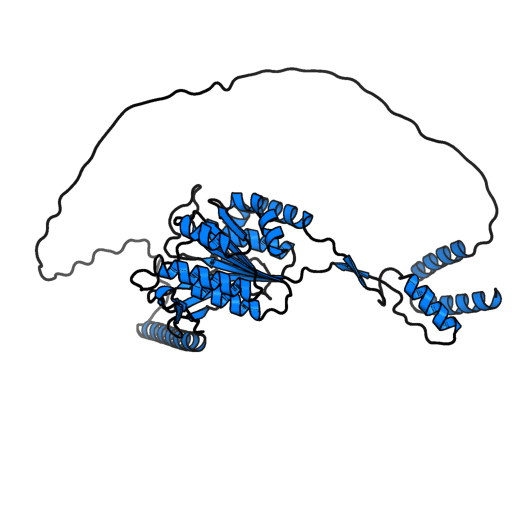 ? 10.459 13.913 5.646 1.00 80.75 421 PHE A C 1
ATOM 3333 O O . PHE A 1 421 ? 10.106 14.582 6.622 1.00 80.75 421 PHE A O 1
ATOM 3340 N N . GLU A 1 422 ? 9.790 13.971 4.491 1.00 81.75 422 GLU A N 1
ATOM 3341 C CA . GLU A 1 422 ? 8.565 14.761 4.307 1.00 81.75 422 GLU A CA 1
ATOM 3342 C C . GLU A 1 422 ? 7.300 14.012 4.748 1.00 81.75 422 GLU A C 1
ATOM 3344 O O . GLU A 1 422 ? 6.334 14.652 5.174 1.00 81.75 422 GLU A O 1
ATOM 3349 N N . LEU A 1 423 ? 7.322 12.674 4.738 1.00 75.88 423 LEU A N 1
ATOM 3350 C CA . LEU A 1 423 ? 6.160 11.832 5.037 1.00 75.88 423 LEU A CA 1
ATOM 3351 C C . LEU A 1 423 ? 5.489 12.137 6.394 1.00 75.88 423 LEU A C 1
ATOM 3353 O O . LEU A 1 423 ? 4.260 12.237 6.431 1.00 75.88 423 LEU A O 1
ATOM 3357 N N . PRO A 1 424 ? 6.214 12.369 7.509 1.00 77.75 424 PRO A N 1
ATOM 3358 C CA . PRO A 1 424 ? 5.577 12.656 8.799 1.00 77.75 424 PRO A CA 1
ATOM 3359 C C . PRO A 1 424 ? 4.747 13.933 8.804 1.00 77.75 424 PRO A C 1
ATOM 3361 O O . PRO A 1 424 ? 3.738 14.001 9.496 1.00 77.75 424 PRO A O 1
ATOM 3364 N N . LYS A 1 425 ? 5.125 14.941 8.009 1.00 78.75 425 LYS A N 1
ATOM 3365 C CA . LYS A 1 425 ? 4.352 16.189 7.906 1.00 78.75 425 LYS A CA 1
ATOM 3366 C C . LYS A 1 425 ? 2.985 15.956 7.261 1.00 78.75 425 LYS A C 1
ATOM 3368 O O . LYS A 1 425 ? 2.086 16.769 7.434 1.00 78.75 425 LYS A O 1
ATOM 3373 N N . LYS A 1 426 ? 2.850 14.857 6.516 1.00 82.56 426 LYS A N 1
ATOM 3374 C CA . LYS A 1 426 ? 1.677 14.483 5.722 1.00 82.56 426 LYS A CA 1
ATOM 3375 C C . LYS A 1 426 ? 0.929 13.283 6.292 1.00 82.56 426 LYS A C 1
ATOM 3377 O O . LYS A 1 426 ? -0.170 12.984 5.837 1.00 82.56 426 LYS A O 1
ATOM 3382 N N . ILE A 1 427 ? 1.473 12.616 7.313 1.00 79.19 427 ILE A N 1
ATOM 3383 C CA . ILE A 1 427 ? 0.875 11.399 7.873 1.00 79.19 427 ILE A CA 1
ATOM 3384 C C . ILE A 1 427 ? -0.515 11.654 8.469 1.00 79.19 427 ILE A C 1
ATOM 3386 O O . ILE A 1 427 ? -1.400 10.805 8.380 1.00 79.19 427 ILE A O 1
ATOM 3390 N N . THR A 1 428 ? -0.736 12.844 9.028 1.00 78.31 428 THR A N 1
ATOM 3391 C CA . THR A 1 428 ? -2.045 13.260 9.540 1.00 78.31 428 THR A CA 1
ATOM 3392 C C . THR A 1 428 ? -3.066 13.368 8.412 1.00 78.31 428 THR A C 1
ATOM 3394 O O . THR A 1 428 ? -4.162 12.819 8.529 1.00 78.31 428 THR A O 1
ATOM 3397 N N . ASP A 1 429 ? -2.702 14.007 7.299 1.00 85.25 429 ASP A N 1
ATOM 3398 C CA . ASP A 1 429 ? -3.573 14.144 6.127 1.00 85.25 429 ASP A CA 1
ATOM 3399 C C . ASP A 1 429 ? -3.870 12.778 5.503 1.00 85.25 429 ASP A C 1
ATOM 3401 O O . ASP A 1 429 ? -5.029 12.457 5.225 1.00 85.25 429 ASP A O 1
ATOM 3405 N N . LEU A 1 430 ? -2.841 11.934 5.393 1.00 84.19 430 LEU A N 1
ATOM 3406 C CA . LEU A 1 430 ? -2.946 10.549 4.948 1.00 84.19 430 LEU A CA 1
ATOM 3407 C C . LEU A 1 430 ? -3.942 9.760 5.811 1.00 84.19 430 LEU A C 1
ATOM 3409 O O . LEU A 1 430 ? -4.860 9.114 5.303 1.00 84.19 430 LEU A O 1
ATOM 3413 N N . TYR A 1 431 ? -3.807 9.851 7.132 1.00 81.50 431 TYR A N 1
ATOM 3414 C CA . TYR A 1 431 ? -4.702 9.190 8.074 1.00 81.50 431 TYR A CA 1
ATOM 3415 C C . TYR A 1 431 ? -6.147 9.696 7.964 1.00 81.50 431 TYR A C 1
ATOM 3417 O O . TYR A 1 431 ? -7.099 8.908 8.014 1.00 81.50 431 TYR A O 1
ATOM 3425 N N . LEU A 1 432 ? -6.339 11.006 7.802 1.00 82.88 432 LEU A N 1
ATOM 3426 C CA . LEU A 1 432 ? -7.665 11.592 7.612 1.00 82.88 432 LEU A CA 1
ATOM 3427 C C . LEU A 1 432 ? -8.293 11.143 6.288 1.00 82.88 432 LEU A C 1
ATOM 3429 O O . LEU A 1 432 ? -9.484 10.826 6.268 1.00 82.88 432 LEU A O 1
ATOM 3433 N N . ALA A 1 433 ? -7.509 11.043 5.215 1.00 84.75 433 ALA A N 1
ATOM 3434 C CA . ALA A 1 433 ? -7.956 10.507 3.933 1.00 84.75 433 ALA A CA 1
ATOM 3435 C C . ALA A 1 433 ? -8.424 9.051 4.054 1.00 84.75 433 ALA A C 1
ATOM 3437 O O . ALA A 1 433 ? -9.510 8.712 3.581 1.00 84.75 433 ALA A O 1
ATOM 3438 N N . MET A 1 434 ? -7.687 8.216 4.796 1.00 82.81 434 MET A N 1
ATOM 3439 C CA . MET A 1 434 ? -8.114 6.843 5.088 1.00 82.81 434 MET A CA 1
ATOM 3440 C C . MET A 1 434 ? -9.488 6.804 5.775 1.00 82.81 434 MET A C 1
ATOM 3442 O O . MET A 1 434 ? -10.259 5.875 5.538 1.00 82.81 434 MET A O 1
ATOM 3446 N N . ARG A 1 435 ? -9.846 7.810 6.591 1.00 77.44 435 ARG A N 1
ATOM 3447 C CA . ARG A 1 435 ? -11.121 7.850 7.332 1.00 77.44 435 ARG A CA 1
ATOM 3448 C C . ARG A 1 435 ? -12.355 8.208 6.509 1.00 77.44 435 ARG A C 1
ATOM 3450 O O . ARG A 1 435 ? -13.400 7.637 6.822 1.00 77.44 435 ARG A O 1
ATOM 3457 N N . LYS A 1 436 ? -12.243 9.071 5.491 1.00 64.06 436 LYS A N 1
ATOM 3458 C CA . LYS A 1 436 ? -13.357 9.715 4.745 1.00 64.06 436 LYS A CA 1
ATOM 3459 C C . LYS A 1 436 ? -14.337 8.777 4.046 1.00 64.06 436 LYS A C 1
ATOM 3461 O O . LYS A 1 436 ? -15.219 8.194 4.714 1.00 64.06 436 LYS A O 1
#

Mean predicted aligned error: 17.67 Å

pLDDT: mean 71.37, std 24.62, range [21.95, 98.31]

Radius of gyration: 34.41 Å; Cα contacts (8 Å, |Δi|>4): 618; chains: 1; bounding box: 83×75×108 Å

Foldseek 3Di:
DVVVVVVVVVVVLVVDVVPDDPVVSVVVVVVVCVVDPDDDDDDDDDDDDDDDDDDDDDDDDDDDDDDDDDDDYDDDDDDDDDDDDDDDDDDDDDDDDDDDDPPPDDDDPDDPDPVSVVVVVVVVVVVVVVVVVVQVVQWDWDWFADVVVRDTDTPQATEGEDEFDPAFAPPLLVVLCVPCVVVLVLLQVVVVVVQPQPFDKDAQQLDAAFPVVLVVVQVVCVVVVHDGDSSGHIDTDRDQALEEEEEEFEQALVQQPDQPPPDTNLSQRLSLVLSVVSNCVSSVHQYFYWYWDADLANRYIYTYGLGHRPDHPDSSSSRSSSRRHRDHAAQLLNRLLVSLVVQLPRPGPFAEYEYEELQFRDRPPDPCHDPSSLVRNLVSLLVSVVSRYAYEYEHAPRPDPPSQVSSCVRGLYYDYDSGSSCSSVCSVVVVVSSVD